Protein AF-0000000087668507 (afdb_homodimer)

Radius of gyration: 36.43 Å; Cα contacts (8 Å, |Δi|>4): 1336; chains: 2; bounding box: 93×133×132 Å

Foldseek 3Di:
DPDDPPDCPPPPDDPPPPPPPPPPCPPPPVPPQDAWDWDQDDDPQFGIETEGEHDPPNLVVVVVRFAAQTEYEYAYQYHQQVRLQVLLVVQAQRRYAYEHDAQGEAEESRLQNQLSHWHDDVATAHRHEYELRYKHKYAQDDPDDPPDDDDPVRVVVRVVVSVVSLVSQVVQDVRRDQQRGQHPVNSVVRVVVHGPDIDIPNADLSCVRNNYHYPDFDAAQPDLLLVVLLLCSVLVLQFDPCFSVDWDWDDDPPPQKIKIKTFGGDPNGQFMKIKIARRVVRWIWIDRGHHPVCPPPPPDDTHTDDSRSSDHDDHDDD/DDDDCPDDPPPPPPPPPPPPPPPPCPPPPVPPQDAWDWDQDDDPQFGIETEGEHDPPNLVVVVVRDAAQTEYEYAYQYHQQVRLQVLLVVQAQRRYAYEHDAPGEAEESRLQNQLSHWHDDVATAHRHEYELNYKHKYAQDDPDDPPDDDDPVRVVVRVVVSVVSLVSQVVQDVRRDQQRGQHPVNSVVRVVVHGPDIDIPNADLSCVRNNYHYPDFDAAQPDLLLVVLLQCSVLVLQFDPCQSVDKDWDDDPDPQKIKIKTFGGPPNGQFMKIKIARRVVRWMWIDYGHHPVCPPDDPRDTHTDDSRSSDHDDRPPD

Nearest PDB structures (foldseek):
  4ryf-assembly1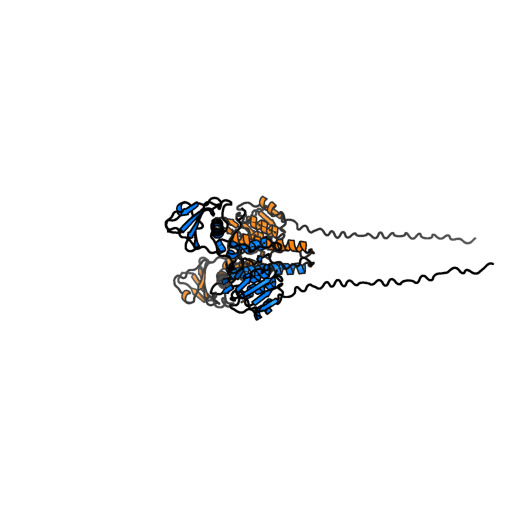_A  TM=6.655E-01  e=5.198E-06  Listeria monocytogenes
  6nay-assembly2_P  TM=6.640E-01  e=6.747E-05  Neisseria meningitidis
  4jcr-assembly1_A  TM=6.640E-01  e=5.285E-05  Listeria monocytogenes EGD-e
  2f6i-assembly1_E-2  TM=6.590E-01  e=1.427E-03  Plasmodium falciparum
  4jcq-assembly1_H  TM=5.707E-01  e=3.788E-03  Listeria monocytogenes EGD-e

Structure (mmCIF, N/CA/C/O backbone):
data_AF-0000000087668507-model_v1
#
loop_
_entity.id
_entity.type
_entity.pdbx_description
1 polymer 'Periplasmic protein-like protein'
#
loop_
_atom_site.group_PDB
_atom_site.id
_atom_site.type_symbol
_atom_site.label_atom_id
_atom_site.label_alt_id
_atom_site.label_comp_id
_atom_site.label_asym_id
_atom_site.label_entity_id
_atom_site.label_seq_id
_atom_site.pdbx_PDB_ins_code
_atom_site.Cartn_x
_atom_site.Cartn_y
_atom_site.Cartn_z
_atom_site.occupancy
_atom_site.B_iso_or_equiv
_atom_site.auth_seq_id
_atom_site.auth_comp_id
_atom_site.auth_asym_id
_atom_site.auth_atom_id
_atom_site.pdbx_PDB_model_num
ATOM 1 N N . MET A 1 1 ? 58.281 4.73 -99.5 1 21.05 1 MET A N 1
ATOM 2 C CA . MET A 1 1 ? 57.562 3.566 -99 1 21.05 1 MET A CA 1
ATOM 3 C C . MET A 1 1 ? 56.75 3.924 -97.75 1 21.05 1 MET A C 1
ATOM 5 O O . MET A 1 1 ? 56.812 3.234 -96.75 1 21.05 1 MET A O 1
ATOM 9 N N . LYS A 1 2 ? 56.438 5.285 -97.688 1 30.91 2 LYS A N 1
ATOM 10 C CA . LYS A 1 2 ? 56.125 6.383 -96.812 1 30.91 2 LYS A CA 1
ATOM 11 C C . LYS A 1 2 ? 54.75 6.223 -96.188 1 30.91 2 LYS A C 1
ATOM 13 O O . LYS A 1 2 ? 54.188 7.176 -95.625 1 30.91 2 LYS A O 1
ATOM 18 N N . ASN A 1 3 ? 54.25 4.809 -96.25 1 22.06 3 ASN A N 1
ATOM 19 C CA . ASN A 1 3 ? 52.812 4.625 -96.062 1 22.06 3 ASN A CA 1
ATOM 20 C C . ASN A 1 3 ? 52.375 5.16 -94.688 1 22.06 3 ASN A C 1
ATOM 22 O O . ASN A 1 3 ? 53.188 5.348 -93.812 1 22.06 3 ASN A O 1
ATOM 26 N N . VAL A 1 4 ? 50.969 5.129 -94.375 1 26.77 4 VAL A N 1
ATOM 27 C CA . VAL A 1 4 ? 49.656 5.668 -94.062 1 26.77 4 VAL A CA 1
ATOM 28 C C . VAL A 1 4 ? 49.281 5.281 -92.625 1 26.77 4 VAL A C 1
ATOM 30 O O . VAL A 1 4 ? 48.125 5.484 -92.188 1 26.77 4 VAL A O 1
ATOM 33 N N . ARG A 1 5 ? 50.156 4.672 -91.75 1 25.75 5 ARG A N 1
ATOM 34 C CA . ARG A 1 5 ? 49.438 3.863 -90.75 1 25.75 5 ARG A CA 1
ATOM 35 C C . ARG A 1 5 ? 48.688 4.742 -89.75 1 25.75 5 ARG A C 1
ATOM 37 O O . ARG A 1 5 ? 49.344 5.504 -89 1 25.75 5 ARG A O 1
ATOM 44 N N . PHE A 1 6 ? 47.562 5.328 -90.125 1 28.97 6 PHE A N 1
ATOM 45 C CA . PHE A 1 6 ? 46.781 6.23 -89.312 1 28.97 6 PHE A CA 1
ATOM 46 C C . PHE A 1 6 ? 46.469 5.586 -87.938 1 28.97 6 PHE A C 1
ATOM 48 O O . PHE A 1 6 ? 46.094 4.414 -87.875 1 28.97 6 PHE A O 1
ATOM 55 N N . ASP A 1 7 ? 47.125 6.035 -86.875 1 28.06 7 ASP A N 1
ATOM 56 C CA . ASP A 1 7 ? 47.094 5.797 -85.438 1 28.06 7 ASP A CA 1
ATOM 57 C C . ASP A 1 7 ? 45.688 5.875 -84.938 1 28.06 7 ASP A C 1
ATOM 59 O O . ASP A 1 7 ? 44.906 6.746 -85.312 1 28.06 7 ASP A O 1
ATOM 63 N N . ARG A 1 8 ? 45.062 4.75 -84.312 1 25.86 8 ARG A N 1
ATOM 64 C CA . ARG A 1 8 ? 43.844 4.133 -83.812 1 25.86 8 ARG A CA 1
ATOM 65 C C . ARG A 1 8 ? 43.281 4.953 -82.625 1 25.86 8 ARG A C 1
ATOM 67 O O . ARG A 1 8 ? 43.875 5 -81.562 1 25.86 8 ARG A O 1
ATOM 74 N N . SER A 1 9 ? 42.781 6.207 -82.812 1 29.97 9 SER A N 1
ATOM 75 C CA . SER A 1 9 ? 42.156 7.004 -81.812 1 29.97 9 SER A CA 1
ATOM 76 C C . SER A 1 9 ? 41 6.266 -81.125 1 29.97 9 SER A C 1
ATOM 78 O O . SER A 1 9 ? 39.969 6.043 -81.812 1 29.97 9 SER A O 1
ATOM 80 N N . ILE A 1 10 ? 41.188 5.07 -80.438 1 29.19 10 ILE A N 1
ATOM 81 C CA . ILE A 1 10 ? 40.156 4.223 -79.875 1 29.19 10 ILE A CA 1
ATOM 82 C C . ILE A 1 10 ? 39.25 5.051 -79 1 29.19 10 ILE A C 1
ATOM 84 O O . ILE A 1 10 ? 39.719 5.785 -78.125 1 29.19 10 ILE A O 1
ATOM 88 N N . ASP A 1 11 ? 37.969 5.328 -79.312 1 26.53 11 ASP A N 1
ATOM 89 C CA . ASP A 1 11 ? 36.719 5.957 -78.875 1 26.53 11 ASP A CA 1
ATOM 90 C C . ASP A 1 11 ? 36.281 5.395 -77.5 1 26.53 11 ASP A C 1
ATOM 92 O O . ASP A 1 11 ? 35.875 4.238 -77.438 1 26.53 11 ASP A O 1
ATOM 96 N N . ARG A 1 12 ? 37.031 5.449 -76.375 1 30.28 12 ARG A N 1
ATOM 97 C CA . ARG A 1 12 ? 36.688 4.836 -75.062 1 30.28 12 ARG A CA 1
ATOM 98 C C . ARG A 1 12 ? 35.344 5.359 -74.562 1 30.28 12 ARG A C 1
ATOM 100 O O . ARG A 1 12 ? 35.188 6.555 -74.312 1 30.28 12 ARG A O 1
ATOM 107 N N . PRO A 1 13 ? 34.156 4.766 -75 1 30.17 13 PRO A N 1
ATOM 108 C CA . PRO A 1 13 ? 32.844 5.277 -74.562 1 30.17 13 PRO A CA 1
ATOM 109 C C . PRO A 1 13 ? 32.75 5.402 -73.062 1 30.17 13 PRO A C 1
ATOM 111 O O . PRO A 1 13 ? 33.5 4.73 -72.312 1 30.17 13 PRO A O 1
ATOM 114 N N . LEU A 1 14 ? 32.125 6.531 -72.5 1 31.17 14 LEU A N 1
ATOM 115 C CA . LEU A 1 14 ? 31.641 7.121 -71.25 1 31.17 14 LEU A CA 1
ATOM 116 C C . LEU A 1 14 ? 30.672 6.18 -70.562 1 31.17 14 LEU A C 1
ATOM 118 O O . LEU A 1 14 ? 29.562 5.926 -71.062 1 31.17 14 LEU A O 1
ATOM 122 N N . ALA A 1 15 ? 31.094 5.004 -70.062 1 31.28 15 ALA A N 1
ATOM 123 C CA . ALA A 1 15 ? 30.266 4.113 -69.25 1 31.28 15 ALA A CA 1
ATOM 124 C C . ALA A 1 15 ? 29.578 4.879 -68.125 1 31.28 15 ALA A C 1
ATOM 126 O O . ALA A 1 15 ? 30.234 5.523 -67.312 1 31.28 15 ALA A O 1
ATOM 127 N N . ILE A 1 16 ? 28.406 5.469 -68.312 1 32.5 16 ILE A N 1
ATOM 128 C CA . ILE A 1 16 ? 27.469 6.062 -67.375 1 32.5 16 ILE A CA 1
ATOM 129 C C . ILE A 1 16 ? 27.234 5.109 -66.25 1 32.5 16 ILE A C 1
ATOM 131 O O . ILE A 1 16 ? 26.797 3.975 -66.438 1 32.5 16 ILE A O 1
ATOM 135 N N . ILE A 1 17 ? 28.078 5.207 -65.188 1 33.03 17 ILE A N 1
ATOM 136 C CA . ILE A 1 17 ? 27.938 4.57 -63.906 1 33.03 17 ILE A CA 1
ATOM 137 C C . ILE A 1 17 ? 26.516 4.789 -63.375 1 33.03 17 ILE A C 1
ATOM 139 O O . ILE A 1 17 ? 26.109 5.926 -63.125 1 33.03 17 ILE A O 1
ATOM 143 N N . LEU A 1 18 ? 25.516 4.109 -63.938 1 33.44 18 LEU A N 1
ATOM 144 C CA . LEU A 1 18 ? 24.219 4.102 -63.281 1 33.44 18 LEU A CA 1
ATOM 145 C C . LEU A 1 18 ? 24.359 3.736 -61.812 1 33.44 18 LEU A C 1
ATOM 147 O O . LEU A 1 18 ? 24.766 2.623 -61.469 1 33.44 18 LEU A O 1
ATOM 151 N N . ALA A 1 19 ? 24.75 4.723 -61 1 33.91 19 ALA A N 1
ATOM 152 C CA . ALA A 1 19 ? 24.656 4.605 -59.531 1 33.91 19 ALA A CA 1
ATOM 153 C C . ALA A 1 19 ? 23.297 4.062 -59.125 1 33.91 19 ALA A C 1
ATOM 155 O O . ALA A 1 19 ? 22.266 4.707 -59.312 1 33.91 19 ALA A O 1
ATOM 156 N N . LEU A 1 20 ? 23.141 2.75 -59.219 1 34.78 20 LEU A N 1
ATOM 157 C CA . LEU A 1 20 ? 22 2.105 -58.562 1 34.78 20 LEU A CA 1
ATOM 158 C C . LEU A 1 20 ? 21.828 2.611 -57.125 1 34.78 20 LEU A C 1
ATOM 160 O O . LEU A 1 20 ? 22.703 2.412 -56.281 1 34.78 20 LEU A O 1
ATOM 164 N N . PHE A 1 21 ? 21.172 3.803 -57 1 36.28 21 PHE A N 1
ATOM 165 C CA . PHE A 1 21 ? 20.641 4.211 -55.688 1 36.28 21 PHE A CA 1
ATOM 166 C C . PHE A 1 21 ? 19.828 3.088 -55.062 1 36.28 21 PHE A C 1
ATOM 168 O O . PHE A 1 21 ? 18.719 2.789 -55.531 1 36.28 21 PHE A O 1
ATOM 175 N N . VAL A 1 22 ? 20.484 2.012 -54.625 1 36.75 22 VAL A N 1
ATOM 176 C CA . VAL A 1 22 ? 19.766 1.121 -53.75 1 36.75 22 VAL A CA 1
ATOM 177 C C . VAL A 1 22 ? 19.188 1.924 -52.562 1 36.75 22 VAL A C 1
ATOM 179 O O . VAL A 1 22 ? 19.922 2.436 -51.719 1 36.75 22 VAL A O 1
ATOM 182 N N . THR A 1 23 ? 18.078 2.617 -52.812 1 37.69 23 THR A N 1
ATOM 183 C CA . THR A 1 23 ? 17.266 3.094 -51.688 1 37.69 23 THR A CA 1
ATOM 184 C C . THR A 1 23 ? 17.047 1.979 -50.688 1 37.69 23 THR A C 1
ATOM 186 O O . THR A 1 23 ? 16.375 0.987 -50.969 1 37.69 23 THR A O 1
ATOM 189 N N . VAL A 1 24 ? 18.047 1.667 -49.938 1 38.81 24 VAL A N 1
ATOM 190 C CA . VAL A 1 24 ? 17.75 0.917 -48.719 1 38.81 24 VAL A CA 1
ATOM 191 C C . VAL A 1 24 ? 16.547 1.529 -48 1 38.81 24 VAL A C 1
ATOM 193 O O . VAL A 1 24 ? 16.625 2.635 -47.469 1 38.81 24 VAL A O 1
ATOM 196 N N . CYS A 1 25 ? 15.359 1.369 -48.531 1 35.03 25 CYS A N 1
ATOM 197 C CA . CYS A 1 25 ? 14.164 1.527 -47.719 1 35.03 25 CYS A CA 1
ATOM 198 C C . CYS A 1 25 ? 14.344 0.839 -46.375 1 35.03 25 CYS A C 1
ATOM 200 O O . CYS A 1 25 ? 14.242 -0.385 -46.281 1 35.03 25 CYS A O 1
ATOM 202 N N . SER A 1 26 ? 15.273 1.261 -45.531 1 40.16 26 SER A N 1
ATOM 203 C CA . SER A 1 26 ? 15.172 0.935 -44.125 1 40.16 26 SER A CA 1
ATOM 204 C C . SER A 1 26 ? 13.734 1.083 -43.625 1 40.16 26 SER A C 1
ATOM 206 O O . SER A 1 26 ? 13.273 2.197 -43.375 1 40.16 26 SER A O 1
ATOM 208 N N . GLY A 1 27 ? 12.766 0.342 -44.219 1 37.41 27 GLY A N 1
ATOM 209 C CA . GLY A 1 27 ? 11.445 0.239 -43.625 1 37.41 27 GLY A CA 1
ATOM 210 C C . GLY A 1 27 ? 11.477 0.096 -42.125 1 37.41 27 GLY A C 1
ATOM 211 O O . GLY A 1 27 ? 11.922 -0.933 -41.594 1 37.41 27 GLY A O 1
ATOM 212 N N . LEU A 1 28 ? 11.805 1.088 -41.406 1 40.72 28 LEU A N 1
ATOM 213 C CA . LEU A 1 28 ? 11.375 1.129 -40 1 40.72 28 LEU A CA 1
ATOM 214 C C . LEU A 1 28 ? 9.945 0.632 -39.875 1 40.72 28 LEU A C 1
ATOM 216 O O . LEU A 1 28 ? 8.992 1.398 -40.031 1 40.72 28 LEU A O 1
ATOM 220 N N . CYS A 1 29 ? 9.578 -0.579 -40.281 1 40.22 29 CYS A N 1
ATOM 221 C CA . CYS A 1 29 ? 8.273 -1.107 -39.875 1 40.22 29 CYS A CA 1
ATOM 222 C C . CYS A 1 29 ? 8.055 -0.986 -38.375 1 40.22 29 CYS A C 1
ATOM 224 O O . CYS A 1 29 ? 8.859 -1.484 -37.594 1 40.22 29 CYS A O 1
ATOM 226 N N . PRO A 1 30 ? 7.336 -0.057 -37.969 1 44.5 30 PRO A N 1
ATOM 227 C CA . PRO A 1 30 ? 6.941 -0.168 -36.562 1 44.5 30 PRO A CA 1
ATOM 228 C C . PRO A 1 30 ? 6.551 -1.59 -36.156 1 44.5 30 PRO A C 1
ATOM 230 O O . PRO A 1 30 ? 5.781 -2.242 -36.875 1 44.5 30 PRO A O 1
ATOM 233 N N . VAL A 1 31 ? 7.426 -2.371 -35.656 1 44.22 31 VAL A N 1
ATOM 234 C CA . VAL A 1 31 ? 6.992 -3.639 -35.094 1 44.22 31 VAL A CA 1
ATOM 235 C C . VAL A 1 31 ? 5.664 -3.445 -34.375 1 44.22 31 VAL A C 1
ATOM 237 O O . VAL A 1 31 ? 5.617 -2.822 -33.281 1 44.22 31 VAL A O 1
ATOM 240 N N . PHE A 1 32 ? 4.621 -3.096 -35.031 1 45.91 32 PHE A N 1
ATOM 241 C CA . PHE A 1 32 ? 3.32 -3.279 -34.406 1 45.91 32 PHE A CA 1
ATOM 242 C C . PHE A 1 32 ? 3.314 -4.531 -33.531 1 45.91 32 PHE A C 1
ATOM 244 O O . PHE A 1 32 ? 3.541 -5.637 -34.031 1 45.91 32 PHE A O 1
ATOM 251 N N . ALA A 1 33 ? 3.787 -4.434 -32.312 1 55.22 33 ALA A N 1
ATOM 252 C CA . ALA A 1 33 ? 3.623 -5.598 -31.453 1 55.22 33 ALA A CA 1
ATOM 253 C C . ALA A 1 33 ? 2.311 -6.32 -31.75 1 55.22 33 ALA A C 1
ATOM 255 O O . ALA A 1 33 ? 1.235 -5.723 -31.672 1 55.22 33 ALA A O 1
ATOM 256 N N . THR A 1 34 ? 2.24 -7.285 -32.594 1 67.38 34 THR A N 1
ATOM 257 C CA . THR A 1 34 ? 1.106 -8.141 -32.906 1 67.38 34 THR A CA 1
ATOM 258 C C . THR A 1 34 ? 0.36 -8.555 -31.656 1 67.38 34 THR A C 1
ATOM 260 O O . THR A 1 34 ? 0.976 -8.789 -30.609 1 67.38 34 THR A O 1
ATOM 263 N N . ALA A 1 35 ? -1.049 -8.203 -31.5 1 82.06 35 ALA A N 1
ATOM 264 C CA . ALA A 1 35 ? -2.006 -8.609 -30.469 1 82.06 35 ALA A CA 1
ATOM 265 C C . ALA A 1 35 ? -1.836 -10.086 -30.109 1 82.06 35 ALA A C 1
ATOM 267 O O . ALA A 1 35 ? -1.365 -10.875 -30.938 1 82.06 35 ALA A O 1
ATOM 268 N N . ALA A 1 36 ? -2.031 -10.414 -28.859 1 92.19 36 ALA A N 1
ATOM 269 C CA . ALA A 1 36 ? -1.983 -11.812 -28.438 1 92.19 36 ALA A CA 1
ATOM 270 C C . ALA A 1 36 ? -3.006 -12.648 -29.203 1 92.19 36 ALA A C 1
ATOM 272 O O . ALA A 1 36 ? -4.008 -12.125 -29.688 1 92.19 36 ALA A O 1
ATOM 273 N N . VAL A 1 37 ? -2.73 -13.875 -29.438 1 95.12 37 VAL A N 1
ATOM 274 C CA . VAL A 1 37 ? -3.689 -14.828 -29.984 1 95.12 37 VAL A CA 1
ATOM 275 C C . VAL A 1 37 ? -4.594 -15.344 -28.875 1 95.12 37 VAL A C 1
ATOM 277 O O . VAL A 1 37 ? -4.113 -15.906 -27.891 1 95.12 37 VAL A O 1
ATOM 280 N N . ILE A 1 38 ? -5.84 -15.156 -28.969 1 96.31 38 ILE A N 1
ATOM 281 C CA . ILE A 1 38 ? -6.844 -15.641 -28.031 1 96.31 38 ILE A CA 1
ATOM 282 C C . ILE A 1 38 ? -7.785 -16.609 -28.734 1 96.31 38 ILE A C 1
ATOM 284 O O . ILE A 1 38 ? -8.383 -16.266 -29.766 1 96.31 38 ILE A O 1
ATOM 288 N N . ALA A 1 39 ? -7.895 -17.812 -28.188 1 95.81 39 ALA A N 1
ATOM 289 C CA . ALA A 1 39 ? -8.688 -18.812 -28.875 1 95.81 39 ALA A CA 1
ATOM 290 C C . ALA A 1 39 ? -9.297 -19.812 -27.875 1 95.81 39 ALA A C 1
ATOM 292 O O . ALA A 1 39 ? -8.766 -20 -26.781 1 95.81 39 ALA A O 1
ATOM 293 N N . LYS A 1 40 ? -10.414 -20.406 -28.281 1 95.62 40 LYS A N 1
ATOM 294 C CA . LYS A 1 40 ? -10.906 -21.578 -27.562 1 95.62 40 LYS A CA 1
ATOM 295 C C . LYS A 1 40 ? -10.023 -22.797 -27.828 1 95.62 40 LYS A C 1
ATOM 297 O O . LYS A 1 40 ? -9.57 -23.016 -28.953 1 95.62 40 LYS A O 1
ATOM 302 N N . VAL A 1 41 ? -9.773 -23.406 -26.797 1 94.44 41 VAL A N 1
ATOM 303 C CA . VAL A 1 41 ? -8.953 -24.609 -26.922 1 94.44 41 VAL A CA 1
ATOM 304 C C . VAL A 1 41 ? -9.617 -25.766 -26.188 1 94.44 41 VAL A C 1
ATOM 306 O O . VAL A 1 41 ? -10.492 -25.547 -25.344 1 94.44 41 VAL A O 1
ATOM 309 N N . ASP A 1 42 ? -9.297 -26.953 -26.641 1 91.62 42 ASP A N 1
ATOM 310 C CA . ASP A 1 42 ? -9.805 -28.156 -25.984 1 91.62 42 ASP A CA 1
ATOM 311 C C . ASP A 1 42 ? -8.68 -28.906 -25.281 1 91.62 42 ASP A C 1
ATOM 313 O O . ASP A 1 42 ? -8.203 -29.938 -25.781 1 91.62 42 ASP A O 1
ATOM 317 N N . ARG A 1 43 ? -8.266 -28.312 -24.172 1 89.69 43 ARG A N 1
ATOM 318 C CA . ARG A 1 43 ? -7.215 -28.922 -23.359 1 89.69 43 ARG A CA 1
ATOM 319 C C . ARG A 1 43 ? -7.742 -29.328 -21.984 1 89.69 43 ARG A C 1
ATOM 321 O O . ARG A 1 43 ? -8.781 -28.828 -21.547 1 89.69 43 ARG A O 1
ATOM 328 N N . ALA A 1 44 ? -7.105 -30.312 -21.438 1 87.88 44 ALA A N 1
ATOM 329 C CA . ALA A 1 44 ? -7.508 -30.781 -20.125 1 87.88 44 ALA A CA 1
ATOM 330 C C . ALA A 1 44 ? -7.465 -29.656 -19.094 1 87.88 44 ALA A C 1
ATOM 332 O O . ALA A 1 44 ? -8.328 -29.562 -18.219 1 87.88 44 ALA A O 1
ATOM 333 N N . GLU A 1 45 ? -6.566 -28.703 -19.312 1 90.69 45 GLU A N 1
ATOM 334 C CA . GLU A 1 45 ? -6.305 -27.703 -18.281 1 90.69 45 GLU A CA 1
ATOM 335 C C . GLU A 1 45 ? -7.078 -26.422 -18.562 1 90.69 45 GLU A C 1
ATOM 337 O O . GLU A 1 45 ? -7.258 -25.594 -17.672 1 90.69 45 GLU A O 1
ATOM 342 N N . CYS A 1 46 ? -7.449 -26.25 -19.844 1 94.12 46 CYS A N 1
ATOM 343 C CA . CYS A 1 46 ? -8.055 -24.953 -20.125 1 94.12 46 CYS A CA 1
ATOM 344 C C . CYS A 1 46 ? -8.953 -25.016 -21.344 1 94.12 46 CYS A C 1
ATOM 346 O O . CYS A 1 46 ? -8.766 -25.875 -22.219 1 94.12 46 CYS A O 1
ATOM 348 N N . GLN A 1 47 ? -9.898 -24.125 -21.375 1 95.88 47 GLN A N 1
ATOM 349 C CA . GLN A 1 47 ? -10.859 -24.016 -22.453 1 95.88 47 GLN A CA 1
ATOM 350 C C . GLN A 1 47 ? -10.57 -22.797 -23.328 1 95.88 47 GLN A C 1
ATOM 352 O O . GLN A 1 47 ? -11.102 -22.672 -24.438 1 95.88 47 GLN A O 1
ATOM 357 N N . VAL A 1 48 ? -9.883 -21.859 -22.781 1 97.5 48 VAL A N 1
ATOM 358 C CA . VAL A 1 48 ? -9.438 -20.672 -23.5 1 97.5 48 VAL A CA 1
ATOM 359 C C . VAL A 1 48 ? -7.934 -20.5 -23.328 1 97.5 48 VAL A C 1
ATOM 361 O O . VAL A 1 48 ? -7.383 -20.828 -22.266 1 97.5 48 VAL A O 1
ATOM 364 N N . ALA A 1 49 ? -7.309 -20.031 -24.406 1 98 49 ALA A N 1
ATOM 365 C CA . ALA A 1 49 ? -5.871 -19.797 -24.328 1 98 49 ALA A CA 1
ATOM 366 C C . ALA A 1 49 ? -5.512 -18.406 -24.844 1 98 49 ALA A C 1
ATOM 368 O O . ALA A 1 49 ? -6.09 -17.938 -25.828 1 98 49 ALA A O 1
ATOM 369 N N . LEU A 1 50 ? -4.652 -17.734 -24.172 1 98.12 50 LEU A N 1
ATOM 370 C CA . LEU A 1 50 ? -4.02 -16.5 -24.625 1 98.12 50 LEU A CA 1
ATOM 371 C C . LEU A 1 50 ? -2.514 -16.688 -24.781 1 98.12 50 LEU A C 1
ATOM 373 O O . LEU A 1 50 ? -1.815 -17.016 -23.828 1 98.12 50 LEU A O 1
ATOM 377 N N . SER A 1 51 ? -2.025 -16.531 -26 1 97.88 51 SER A N 1
ATOM 378 C CA . SER A 1 51 ? -0.605 -16.672 -26.297 1 97.88 51 SER A CA 1
ATOM 379 C C . SER A 1 51 ? -0.092 -15.477 -27.109 1 97.88 51 SER A C 1
ATOM 381 O O . SER A 1 51 ? -0.855 -14.836 -27.828 1 97.88 51 SER A O 1
ATOM 383 N N . GLY A 1 52 ? 1.179 -15.219 -26.891 1 97.06 52 GLY A N 1
ATOM 384 C CA . GLY A 1 52 ? 1.768 -14.094 -27.594 1 97.06 52 GLY A CA 1
ATOM 385 C C . GLY A 1 52 ? 1.739 -12.805 -26.797 1 97.06 52 GLY A C 1
ATOM 386 O O . GLY A 1 52 ? 1.265 -12.781 -25.656 1 97.06 52 GLY A O 1
ATOM 387 N N . ALA A 1 53 ? 2.293 -11.766 -27.391 1 96.19 53 ALA A N 1
ATOM 388 C CA . ALA A 1 53 ? 2.457 -10.492 -26.688 1 96.19 53 ALA A CA 1
ATOM 389 C C . ALA A 1 53 ? 1.104 -9.844 -26.422 1 96.19 53 ALA A C 1
ATOM 391 O O . ALA A 1 53 ? 0.284 -9.695 -27.328 1 96.19 53 ALA A O 1
ATOM 392 N N . ILE A 1 54 ? 0.842 -9.445 -25.234 1 96.56 54 ILE A N 1
ATOM 393 C CA . ILE A 1 54 ? -0.375 -8.742 -24.859 1 96.56 54 ILE A CA 1
ATOM 394 C C . ILE A 1 54 ? -0.378 -7.34 -25.469 1 96.56 54 ILE A C 1
ATOM 396 O O . ILE A 1 54 ? 0.633 -6.637 -25.422 1 96.56 54 ILE A O 1
ATOM 400 N N . ALA A 1 55 ? -1.456 -6.996 -26.016 1 95.56 55 ALA A N 1
ATOM 401 C CA . ALA A 1 55 ? -1.593 -5.688 -26.656 1 95.56 55 ALA A CA 1
ATOM 402 C C . ALA A 1 55 ? -2.971 -5.09 -26.391 1 95.56 55 ALA A C 1
ATOM 404 O O . ALA A 1 55 ? -3.904 -5.805 -26.031 1 95.56 55 ALA A O 1
ATOM 405 N N . SER A 1 56 ? -3.012 -3.764 -26.656 1 94.12 56 SER A N 1
ATOM 406 C CA . SER A 1 56 ? -4.281 -3.066 -26.5 1 94.12 56 SER A CA 1
ATOM 407 C C . SER A 1 56 ? -5.395 -3.752 -27.281 1 94.12 56 SER A C 1
ATOM 409 O O . SER A 1 56 ? -5.195 -4.145 -28.438 1 94.12 56 SER A O 1
ATOM 411 N N . GLY A 1 57 ? -6.527 -3.928 -26.656 1 95.69 57 GLY A N 1
ATOM 412 C CA . GLY A 1 57 ? -7.66 -4.562 -27.297 1 95.69 57 GLY A CA 1
ATOM 413 C C . GLY A 1 57 ? -7.832 -6.02 -26.922 1 95.69 57 GLY A C 1
ATOM 414 O O . GLY A 1 57 ? -8.891 -6.609 -27.141 1 95.69 57 GLY A O 1
ATOM 415 N N . ASP A 1 58 ? -6.844 -6.645 -26.375 1 97 58 ASP A N 1
ATOM 416 C CA . ASP A 1 58 ? -6.898 -8.062 -26.031 1 97 58 ASP A CA 1
ATOM 417 C C . ASP A 1 58 ? -7.984 -8.328 -25 1 97 58 ASP A C 1
ATOM 419 O O . ASP A 1 58 ? -8.609 -9.391 -25 1 97 58 ASP A O 1
ATOM 423 N N . LEU A 1 59 ? -8.227 -7.395 -24.062 1 97.94 59 LEU A N 1
ATOM 424 C CA . LEU A 1 59 ? -9.281 -7.562 -23.062 1 97.94 59 LEU A CA 1
ATOM 425 C C . LEU A 1 59 ? -10.641 -7.746 -23.75 1 97.94 59 LEU A C 1
ATOM 427 O O . LEU A 1 59 ? -11.398 -8.656 -23.391 1 97.94 59 LEU A O 1
ATOM 431 N N . ASP A 1 60 ? -10.875 -6.887 -24.688 1 96.5 60 ASP A N 1
ATOM 432 C CA . ASP A 1 60 ? -12.164 -6.961 -25.359 1 96.5 60 ASP A CA 1
ATOM 433 C C . ASP A 1 60 ? -12.336 -8.297 -26.078 1 96.5 60 ASP A C 1
ATOM 435 O O . ASP A 1 60 ? -13.422 -8.883 -26.062 1 96.5 60 ASP A O 1
ATOM 439 N N . ARG A 1 61 ? -11.328 -8.766 -26.672 1 95.31 61 ARG A N 1
ATOM 440 C CA . ARG A 1 61 ? -11.375 -10.07 -27.328 1 95.31 61 ARG A CA 1
ATOM 441 C C . ARG A 1 61 ? -11.539 -11.188 -26.312 1 95.31 61 ARG A C 1
ATOM 443 O O . ARG A 1 61 ? -12.305 -12.133 -26.547 1 95.31 61 ARG A O 1
ATOM 450 N N . LEU A 1 62 ? -10.867 -11.109 -25.234 1 96.88 62 LEU A N 1
ATOM 451 C CA . LEU A 1 62 ? -10.93 -12.141 -24.203 1 96.88 62 LEU A CA 1
ATOM 452 C C . LEU A 1 62 ? -12.336 -12.25 -23.641 1 96.88 62 LEU A C 1
ATOM 454 O O . LEU A 1 62 ? -12.797 -13.352 -23.328 1 96.88 62 LEU A O 1
ATOM 458 N N . LYS A 1 63 ? -12.984 -11.109 -23.484 1 96.19 63 LYS A N 1
ATOM 459 C CA . LYS A 1 63 ? -14.344 -11.078 -22.953 1 96.19 63 LYS A CA 1
ATOM 460 C C . LYS A 1 63 ? -15.281 -11.953 -23.781 1 96.19 63 LYS A C 1
ATOM 462 O O . LYS A 1 63 ? -16.234 -12.523 -23.25 1 96.19 63 LYS A O 1
ATOM 467 N N . ALA A 1 64 ? -14.922 -12.109 -25 1 93.88 64 ALA A N 1
ATOM 468 C CA . ALA A 1 64 ? -15.758 -12.891 -25.922 1 93.88 64 ALA A CA 1
ATOM 469 C C . ALA A 1 64 ? -15.508 -14.383 -25.75 1 93.88 64 ALA A C 1
ATOM 471 O O . ALA A 1 64 ? -16.344 -15.203 -26.125 1 93.88 64 ALA A O 1
ATOM 472 N N . PHE A 1 65 ? -14.445 -14.742 -25.188 1 93.75 65 PHE A N 1
ATOM 473 C CA . PHE A 1 65 ? -14.047 -16.141 -25.203 1 93.75 65 PHE A CA 1
ATOM 474 C C . PHE A 1 65 ? -14.133 -16.75 -23.797 1 93.75 65 PHE A C 1
ATOM 476 O O . PHE A 1 65 ? -14.469 -17.922 -23.641 1 93.75 65 PHE A O 1
ATOM 483 N N . ALA A 1 66 ? -13.805 -15.984 -22.812 1 92.75 66 ALA A N 1
ATOM 484 C CA . ALA A 1 66 ? -13.703 -16.516 -21.453 1 92.75 66 ALA A CA 1
ATOM 485 C C . ALA A 1 66 ? -15.039 -16.406 -20.719 1 92.75 66 ALA A C 1
ATOM 487 O O . ALA A 1 66 ? -15.602 -15.305 -20.625 1 92.75 66 ALA A O 1
ATOM 488 N N . SER A 1 67 ? -15.484 -17.531 -20.219 1 93.12 67 SER A N 1
ATOM 489 C CA . SER A 1 67 ? -16.734 -17.562 -19.469 1 93.12 67 SER A CA 1
ATOM 490 C C . SER A 1 67 ? -16.5 -17.953 -18.016 1 93.12 67 SER A C 1
ATOM 492 O O . SER A 1 67 ? -15.461 -18.5 -17.672 1 93.12 67 SER A O 1
ATOM 494 N N . ARG A 1 68 ? -17.5 -17.578 -17.234 1 94.38 68 ARG A N 1
ATOM 495 C CA . ARG A 1 68 ? -17.453 -17.953 -15.82 1 94.38 68 ARG A CA 1
ATOM 496 C C . ARG A 1 68 ? -17.266 -19.469 -15.672 1 94.38 68 ARG A C 1
ATOM 498 O O . ARG A 1 68 ? -17.938 -20.25 -16.344 1 94.38 68 ARG A O 1
ATOM 505 N N . GLY A 1 69 ? -16.344 -19.812 -14.875 1 95.25 69 GLY A N 1
ATOM 506 C CA . GLY A 1 69 ? -16.094 -21.219 -14.625 1 95.25 69 GLY A CA 1
ATOM 507 C C . GLY A 1 69 ? -15.047 -21.812 -15.562 1 95.25 69 GLY A C 1
ATOM 508 O O . GLY A 1 69 ? -14.609 -22.953 -15.367 1 95.25 69 GLY A O 1
ATOM 509 N N . SER A 1 70 ? -14.641 -21.062 -16.516 1 95.94 70 SER A N 1
ATOM 510 C CA . SER A 1 70 ? -13.648 -21.578 -17.453 1 95.94 70 SER A CA 1
ATOM 511 C C . SER A 1 70 ? -12.234 -21.406 -16.922 1 95.94 70 SER A C 1
ATOM 513 O O . SER A 1 70 ? -12.031 -20.75 -15.898 1 95.94 70 SER A O 1
ATOM 515 N N . SER A 1 71 ? -11.32 -22.078 -17.625 1 98.12 71 SER A N 1
ATOM 516 C CA . SER A 1 71 ? -9.898 -21.906 -17.359 1 98.12 71 SER A CA 1
ATOM 517 C C . SER A 1 71 ? -9.188 -21.281 -18.562 1 98.12 71 SER A C 1
ATOM 519 O O . SER A 1 71 ? -9.43 -21.656 -19.703 1 98.12 71 SER A O 1
ATOM 521 N N . LEU A 1 72 ? -8.391 -20.281 -18.234 1 98.5 72 LEU A N 1
ATOM 522 C CA . LEU A 1 72 ? -7.621 -19.531 -19.219 1 98.5 72 LEU A CA 1
ATOM 523 C C . LEU A 1 72 ? -6.137 -19.859 -19.109 1 98.5 72 LEU A C 1
ATOM 525 O O . LEU A 1 72 ? -5.473 -19.484 -18.156 1 98.5 72 LEU A O 1
ATOM 529 N N . CYS A 1 73 ? -5.648 -20.562 -20.125 1 98.62 73 CYS A N 1
ATOM 530 C CA . CYS A 1 73 ? -4.219 -20.828 -20.188 1 98.62 73 CYS A CA 1
ATOM 531 C C . CYS A 1 73 ? -3.465 -19.625 -20.75 1 98.62 73 CYS A C 1
ATOM 533 O O . CYS A 1 73 ? -3.875 -19.047 -21.766 1 98.62 73 CYS A O 1
ATOM 535 N N . LEU A 1 74 ? -2.352 -19.297 -20.094 1 98.69 74 LEU A N 1
ATOM 536 C CA . LEU A 1 74 ? -1.538 -18.156 -20.484 1 98.69 74 LEU A CA 1
ATOM 537 C C . LEU A 1 74 ? -0.138 -18.594 -20.891 1 98.69 74 LEU A C 1
ATOM 539 O O . LEU A 1 74 ? 0.476 -19.438 -20.219 1 98.69 74 LEU A O 1
ATOM 543 N N . ASP A 1 75 ? 0.338 -18.094 -21.938 1 98.5 75 ASP A N 1
ATOM 544 C CA . ASP A 1 75 ? 1.698 -18.25 -22.453 1 98.5 75 ASP A CA 1
ATOM 545 C C . ASP A 1 75 ? 2.174 -17 -23.156 1 98.5 75 ASP A C 1
ATOM 547 O O . ASP A 1 75 ? 1.952 -16.844 -24.359 1 98.5 75 ASP A O 1
ATOM 551 N N . SER A 1 76 ? 2.793 -16.156 -22.406 1 98.25 76 SER A N 1
ATOM 552 C CA . SER A 1 76 ? 3.117 -14.836 -22.938 1 98.25 76 SER A CA 1
ATOM 553 C C . SER A 1 76 ? 4.336 -14.25 -22.234 1 98.25 76 SER A C 1
ATOM 555 O O . SER A 1 76 ? 4.473 -14.367 -21 1 98.25 76 SER A O 1
ATOM 557 N N . ALA A 1 77 ? 5.188 -13.578 -22.984 1 95.44 77 ALA A N 1
ATOM 558 C CA . ALA A 1 77 ? 6.344 -12.891 -22.406 1 95.44 77 ALA A CA 1
ATOM 559 C C . ALA A 1 77 ? 5.941 -11.547 -21.812 1 95.44 77 ALA A C 1
ATOM 561 O O . ALA A 1 77 ? 6.758 -10.867 -21.188 1 95.44 77 ALA A O 1
ATOM 562 N N . GLY A 1 78 ? 4.711 -11.242 -22 1 94.69 78 GLY A N 1
ATOM 563 C CA . GLY A 1 78 ? 4.238 -9.953 -21.516 1 94.69 78 GLY A CA 1
ATOM 564 C C . GLY A 1 78 ? 3.719 -9.062 -22.625 1 94.69 78 GLY A C 1
ATOM 565 O O . GLY A 1 78 ? 3.029 -9.531 -23.531 1 94.69 78 GLY A O 1
ATOM 566 N N . GLY A 1 79 ? 4.016 -7.711 -22.516 1 92.56 79 GLY A N 1
ATOM 567 C CA . GLY A 1 79 ? 3.516 -6.738 -23.484 1 92.56 79 GLY A CA 1
ATOM 568 C C . GLY A 1 79 ? 2.998 -5.469 -22.828 1 92.56 79 GLY A C 1
ATOM 569 O O . GLY A 1 79 ? 3.645 -4.914 -21.938 1 92.56 79 GLY A O 1
ATOM 570 N N . ASP A 1 80 ? 1.89 -5.031 -23.359 1 92.38 80 ASP A N 1
ATOM 571 C CA . ASP A 1 80 ? 1.287 -3.814 -22.828 1 92.38 80 ASP A CA 1
ATOM 572 C C . ASP A 1 80 ? 0.881 -4.004 -21.359 1 92.38 80 ASP A C 1
ATOM 574 O O . ASP A 1 80 ? -0.08 -4.719 -21.062 1 92.38 80 ASP A O 1
ATOM 578 N N . PHE A 1 81 ? 1.585 -3.309 -20.578 1 93 81 PHE A N 1
ATOM 579 C CA . PHE A 1 81 ? 1.401 -3.492 -19.141 1 93 81 PHE A CA 1
ATOM 580 C C . PHE A 1 81 ? -0.006 -3.086 -18.719 1 93 81 PHE A C 1
ATOM 582 O O . PHE A 1 81 ? -0.653 -3.789 -17.938 1 93 81 PHE A O 1
ATOM 589 N N . LEU A 1 82 ? -0.469 -1.988 -19.219 1 93.81 82 LEU A N 1
ATOM 590 C CA . LEU A 1 82 ? -1.779 -1.477 -18.844 1 93.81 82 LEU A CA 1
ATOM 591 C C . LEU A 1 82 ? -2.889 -2.41 -19.312 1 93.81 82 LEU A C 1
ATOM 593 O O . LEU A 1 82 ? -3.889 -2.598 -18.609 1 93.81 82 LEU A O 1
ATOM 597 N N . GLU A 1 83 ? -2.709 -2.957 -20.438 1 95.62 83 GLU A N 1
ATOM 598 C CA . GLU A 1 83 ? -3.68 -3.939 -20.906 1 95.62 83 GLU A CA 1
ATOM 599 C C . GLU A 1 83 ? -3.686 -5.18 -20.031 1 95.62 83 GLU A C 1
ATOM 601 O O . GLU A 1 83 ? -4.75 -5.699 -19.672 1 95.62 83 GLU A O 1
ATOM 606 N N . GLY A 1 84 ? -2.52 -5.664 -19.688 1 97.19 84 GLY A N 1
ATOM 607 C CA . GLY A 1 84 ? -2.436 -6.785 -18.766 1 97.19 84 GLY A CA 1
ATOM 608 C C . GLY A 1 84 ? -3.133 -6.523 -17.438 1 97.19 84 GLY A C 1
ATOM 609 O O . GLY A 1 84 ? -3.83 -7.398 -16.922 1 97.19 84 GLY A O 1
ATOM 610 N N . LEU A 1 85 ? -2.922 -5.359 -16.953 1 96.75 85 LEU A N 1
ATOM 611 C CA . LEU A 1 85 ? -3.561 -4.957 -15.695 1 96.75 85 LEU A CA 1
ATOM 612 C C . LEU A 1 85 ? -5.074 -4.887 -15.859 1 96.75 85 LEU A C 1
ATOM 614 O O . LEU A 1 85 ? -5.82 -5.316 -14.977 1 96.75 85 LEU A O 1
ATOM 618 N N . SER A 1 86 ? -5.551 -4.359 -16.969 1 97.81 86 SER A N 1
ATOM 619 C CA . SER A 1 86 ? -6.984 -4.293 -17.234 1 97.81 86 SER A CA 1
ATOM 620 C C . SER A 1 86 ? -7.598 -5.688 -17.297 1 97.81 86 SER A C 1
ATOM 622 O O . SER A 1 86 ? -8.711 -5.906 -16.812 1 97.81 86 SER A O 1
ATOM 624 N N . ILE A 1 87 ? -6.887 -6.578 -17.875 1 98.31 87 ILE A N 1
ATOM 625 C CA . ILE A 1 87 ? -7.367 -7.953 -17.938 1 98.31 87 ILE A CA 1
ATOM 626 C C . ILE A 1 87 ? -7.445 -8.531 -16.516 1 98.31 87 ILE A C 1
ATOM 628 O O . ILE A 1 87 ? -8.43 -9.188 -16.156 1 98.31 87 ILE A O 1
ATOM 632 N N . ALA A 1 88 ? -6.406 -8.328 -15.734 1 98.12 88 ALA A N 1
ATOM 633 C CA . ALA A 1 88 ? -6.418 -8.805 -14.352 1 98.12 88 ALA A CA 1
ATOM 634 C C . ALA A 1 88 ? -7.629 -8.273 -13.594 1 98.12 88 ALA A C 1
ATOM 636 O O . ALA A 1 88 ? -8.305 -9.023 -12.891 1 98.12 88 ALA A O 1
ATOM 637 N N . GLU A 1 89 ? -7.895 -6.996 -13.75 1 97.12 89 GLU A N 1
ATOM 638 C CA . GLU A 1 89 ? -9.031 -6.355 -13.094 1 97.12 89 GLU A CA 1
ATOM 639 C C . GLU A 1 89 ? -10.352 -6.98 -13.555 1 97.12 89 GLU A C 1
ATOM 641 O O . GLU A 1 89 ? -11.258 -7.184 -12.742 1 97.12 89 GLU A O 1
ATOM 646 N N . TRP A 1 90 ? -10.414 -7.25 -14.766 1 97.56 90 TRP A N 1
ATOM 647 C CA . TRP A 1 90 ? -11.625 -7.863 -15.305 1 97.56 90 TRP A CA 1
ATOM 648 C C . TRP A 1 90 ? -11.797 -9.289 -14.789 1 97.56 90 TRP A C 1
ATOM 650 O O . TRP A 1 90 ? -12.906 -9.711 -14.469 1 97.56 90 TRP A O 1
ATOM 660 N N . LEU A 1 91 ? -10.742 -10.039 -14.656 1 97.62 91 LEU A N 1
ATOM 661 C CA . LEU A 1 91 ? -10.773 -11.422 -14.203 1 97.62 91 LEU A CA 1
ATOM 662 C C . LEU A 1 91 ? -11.125 -11.5 -12.719 1 97.62 91 LEU A C 1
ATOM 664 O O . LEU A 1 91 ? -11.711 -12.484 -12.266 1 97.62 91 LEU A O 1
ATOM 668 N N . ALA A 1 92 ? -10.797 -10.516 -11.984 1 96 92 ALA A N 1
ATOM 669 C CA . ALA A 1 92 ? -10.969 -10.516 -10.531 1 96 92 ALA A CA 1
ATOM 670 C C . ALA A 1 92 ? -12.414 -10.789 -10.148 1 96 92 ALA A C 1
ATOM 672 O O . ALA A 1 92 ? -13.32 -10.031 -10.508 1 96 92 ALA A O 1
ATOM 673 N N . GLY A 1 93 ? -12.602 -11.883 -9.484 1 94.5 93 GLY A N 1
ATOM 674 C CA . GLY A 1 93 ? -13.914 -12.242 -8.961 1 94.5 93 GLY A CA 1
ATOM 675 C C . GLY A 1 93 ? -14.812 -12.891 -10 1 94.5 93 GLY A C 1
ATOM 676 O O . GLY A 1 93 ? -15.961 -13.227 -9.711 1 94.5 93 GLY A O 1
ATOM 677 N N . ARG A 1 94 ? -14.281 -13.211 -11.18 1 96.06 94 ARG A N 1
ATOM 678 C CA . ARG A 1 94 ? -15.156 -13.648 -12.266 1 96.06 94 ARG A CA 1
ATOM 679 C C . ARG A 1 94 ? -15.156 -15.172 -12.391 1 96.06 94 ARG A C 1
ATOM 681 O O . ARG A 1 94 ? -15.812 -15.727 -13.273 1 96.06 94 ARG A O 1
ATOM 688 N N . ASN A 1 95 ? -14.438 -15.758 -11.609 1 97.38 95 ASN A N 1
ATOM 689 C CA . ASN A 1 95 ? -14.391 -17.219 -11.57 1 97.38 95 ASN A CA 1
ATOM 690 C C . ASN A 1 95 ? -13.828 -17.781 -12.867 1 97.38 95 ASN A C 1
ATOM 692 O O . ASN A 1 95 ? -14.414 -18.703 -13.453 1 97.38 95 ASN A O 1
ATOM 696 N N . VAL A 1 96 ? -12.852 -17.188 -13.391 1 97.88 96 VAL A N 1
ATOM 697 C CA . VAL A 1 96 ? -12.008 -17.719 -14.453 1 97.88 96 VAL A CA 1
ATOM 698 C C . VAL A 1 96 ? -10.656 -18.141 -13.875 1 97.88 96 VAL A C 1
ATOM 700 O O . VAL A 1 96 ? -9.945 -17.328 -13.281 1 97.88 96 VAL A O 1
ATOM 703 N N . THR A 1 97 ? -10.391 -19.375 -13.953 1 98.31 97 THR A N 1
ATOM 704 C CA . THR A 1 97 ? -9.117 -19.875 -13.445 1 98.31 97 THR A CA 1
ATOM 705 C C . THR A 1 97 ? -7.988 -19.578 -14.43 1 98.31 97 THR A C 1
ATOM 707 O O . THR A 1 97 ? -8.102 -19.875 -15.625 1 98.31 97 THR A O 1
ATOM 710 N N . THR A 1 98 ? -6.969 -18.938 -14.008 1 98.69 98 THR A N 1
ATOM 711 C CA . THR A 1 98 ? -5.797 -18.734 -14.859 1 98.69 98 THR A CA 1
ATOM 712 C C . THR A 1 98 ? -4.781 -19.859 -14.664 1 98.69 98 THR A C 1
ATOM 714 O O . THR A 1 98 ? -4.574 -20.328 -13.539 1 98.69 98 THR A O 1
ATOM 717 N N . VAL A 1 99 ? -4.199 -20.297 -15.758 1 98.75 99 VAL A N 1
ATOM 718 C CA . VAL A 1 99 ? -3.34 -21.484 -15.727 1 98.75 99 VAL A CA 1
ATOM 719 C C . VAL A 1 99 ? -2.068 -21.219 -16.531 1 98.75 99 VAL A C 1
ATOM 721 O O . VAL A 1 99 ? -2.125 -20.656 -17.625 1 98.75 99 VAL A O 1
ATOM 724 N N . ILE A 1 100 ? -0.967 -21.5 -15.977 1 98.69 100 ILE A N 1
ATOM 725 C CA . ILE A 1 100 ? 0.282 -21.656 -16.719 1 98.69 100 ILE A CA 1
ATOM 726 C C . ILE A 1 100 ? 0.644 -23.141 -16.797 1 98.69 100 ILE A C 1
ATOM 728 O O . ILE A 1 100 ? 1.022 -23.75 -15.797 1 98.69 100 ILE A O 1
ATOM 732 N N . ALA A 1 101 ? 0.5 -23.656 -17.938 1 97.94 101 ALA A N 1
ATOM 733 C CA . ALA A 1 101 ? 0.668 -25.094 -18.156 1 97.94 101 ALA A CA 1
ATOM 734 C C . ALA A 1 101 ? 2.146 -25.469 -18.203 1 97.94 101 ALA A C 1
ATOM 736 O O . ALA A 1 101 ? 3.02 -24.609 -18.125 1 97.94 101 ALA A O 1
ATOM 737 N N . ASN A 1 102 ? 2.361 -26.797 -18.281 1 96.94 102 ASN A N 1
ATOM 738 C CA . ASN A 1 102 ? 3.723 -27.312 -18.375 1 96.94 102 ASN A CA 1
ATOM 739 C C . ASN A 1 102 ? 4.465 -26.703 -19.562 1 96.94 102 ASN A C 1
ATOM 741 O O . ASN A 1 102 ? 3.949 -26.688 -20.688 1 96.94 102 ASN A O 1
ATOM 745 N N . GLY A 1 103 ? 5.637 -26.156 -19.25 1 96.81 103 GLY A N 1
ATOM 746 C CA . GLY A 1 103 ? 6.488 -25.625 -20.297 1 96.81 103 GLY A CA 1
ATOM 747 C C . GLY A 1 103 ? 6.109 -24.219 -20.719 1 96.81 103 GLY A C 1
ATOM 748 O O . GLY A 1 103 ? 6.852 -23.562 -21.453 1 96.81 103 GLY A O 1
ATOM 749 N N . ALA A 1 104 ? 4.961 -23.703 -20.344 1 97.94 104 ALA A N 1
ATOM 750 C CA . ALA A 1 104 ? 4.535 -22.344 -20.688 1 97.94 104 ALA A CA 1
ATOM 751 C C . ALA A 1 104 ? 5.199 -21.328 -19.766 1 97.94 104 ALA A C 1
ATOM 753 O O . ALA A 1 104 ? 5.734 -21.672 -18.703 1 97.94 104 ALA A O 1
ATOM 754 N N . SER A 1 105 ? 5.266 -20.109 -20.234 1 98.19 105 SER A N 1
ATOM 755 C CA . SER A 1 105 ? 5.832 -19.016 -19.453 1 98.19 105 SER A CA 1
ATOM 756 C C . SER A 1 105 ? 4.91 -17.812 -19.438 1 98.19 105 SER A C 1
ATOM 758 O O . SER A 1 105 ? 4.203 -17.547 -20.422 1 98.19 105 SER A O 1
ATOM 760 N N . CYS A 1 106 ? 4.906 -17.141 -18.406 1 98.38 106 CYS A N 1
ATOM 761 C CA . CYS A 1 106 ? 4.129 -15.914 -18.234 1 98.38 106 CYS A CA 1
ATOM 762 C C . CYS A 1 106 ? 4.93 -14.859 -17.469 1 98.38 106 CYS A C 1
ATOM 764 O O . CYS A 1 106 ? 5.172 -15.008 -16.281 1 98.38 106 CYS A O 1
ATOM 766 N N . TYR A 1 107 ? 5.316 -13.828 -18.156 1 96.44 107 TYR A N 1
ATOM 767 C CA . TYR A 1 107 ? 6.176 -12.797 -17.578 1 96.44 107 TYR A CA 1
ATOM 768 C C . TYR A 1 107 ? 5.527 -11.422 -17.672 1 96.44 107 TYR A C 1
ATOM 770 O O . TYR A 1 107 ? 4.672 -11.195 -18.531 1 96.44 107 TYR A O 1
ATOM 778 N N . SER A 1 108 ? 5.922 -10.547 -16.734 1 94.75 108 SER A N 1
ATOM 779 C CA . SER A 1 108 ? 5.586 -9.133 -16.812 1 94.75 108 SER A CA 1
ATOM 780 C C . SER A 1 108 ? 4.078 -8.922 -16.875 1 94.75 108 SER A C 1
ATOM 782 O O . SER A 1 108 ? 3.344 -9.383 -16 1 94.75 108 SER A O 1
ATOM 784 N N . ALA A 1 109 ? 3.59 -8.312 -18 1 95.38 109 ALA A N 1
ATOM 785 C CA . ALA A 1 109 ? 2.16 -8.039 -18.109 1 95.38 109 ALA A CA 1
ATOM 786 C C . ALA A 1 109 ? 1.343 -9.32 -18 1 95.38 109 ALA A C 1
ATOM 788 O O . ALA A 1 109 ? 0.248 -9.32 -17.422 1 95.38 109 ALA A O 1
ATOM 789 N N . CYS A 1 110 ? 1.864 -10.344 -18.5 1 98 110 CYS A N 1
ATOM 790 C CA . CYS A 1 110 ? 1.196 -11.641 -18.422 1 98 110 CYS A CA 1
ATOM 791 C C . CYS A 1 110 ? 1.087 -12.109 -16.969 1 98 110 CYS A C 1
ATOM 793 O O . CYS A 1 110 ? 0.065 -12.672 -16.578 1 98 110 CYS A O 1
ATOM 795 N N . ALA A 1 111 ? 2.156 -11.938 -16.234 1 98.19 111 ALA A N 1
ATOM 796 C CA . ALA A 1 111 ? 2.146 -12.328 -14.82 1 98.19 111 ALA A CA 1
ATOM 797 C C . ALA A 1 111 ? 1.064 -11.57 -14.055 1 98.19 111 ALA A C 1
ATOM 799 O O . ALA A 1 111 ? 0.372 -12.148 -13.211 1 98.19 111 ALA A O 1
ATOM 800 N N . ILE A 1 112 ? 0.903 -10.32 -14.391 1 97.38 112 ILE A N 1
ATOM 801 C CA . ILE A 1 112 ? -0.137 -9.516 -13.758 1 97.38 112 ILE A CA 1
ATOM 802 C C . ILE A 1 112 ? -1.513 -10.062 -14.133 1 97.38 112 ILE A C 1
ATOM 804 O O . ILE A 1 112 ? -2.379 -10.219 -13.266 1 97.38 112 ILE A O 1
ATOM 808 N N . THR A 1 113 ? -1.695 -10.406 -15.359 1 98.38 113 THR A N 1
ATOM 809 C CA . THR A 1 113 ? -2.928 -11.023 -15.844 1 98.38 113 THR A CA 1
ATOM 810 C C . THR A 1 113 ? -3.225 -12.305 -15.07 1 98.38 113 THR A C 1
ATOM 812 O O . THR A 1 113 ? -4.344 -12.508 -14.602 1 98.38 113 THR A O 1
ATOM 815 N N . PHE A 1 114 ? -2.219 -13.133 -14.977 1 98.69 114 PHE A N 1
ATOM 816 C CA . PHE A 1 114 ? -2.324 -14.414 -14.289 1 98.69 114 PHE A CA 1
ATOM 817 C C . PHE A 1 114 ? -2.877 -14.227 -12.883 1 98.69 114 PHE A C 1
ATOM 819 O O . PHE A 1 114 ? -3.74 -14.992 -12.445 1 98.69 114 PHE A O 1
ATOM 826 N N . MET A 1 115 ? -2.479 -13.172 -12.164 1 97.81 115 MET A N 1
ATOM 827 C CA . MET A 1 115 ? -2.84 -12.93 -10.766 1 97.81 115 MET A CA 1
ATOM 828 C C . MET A 1 115 ? -4.297 -12.484 -10.656 1 97.81 115 MET A C 1
ATOM 830 O O . MET A 1 115 ? -4.863 -12.484 -9.562 1 97.81 115 MET A O 1
ATOM 834 N N . GLY A 1 116 ? -4.914 -12.148 -11.758 1 97.44 116 GLY A N 1
ATOM 835 C CA . GLY A 1 116 ? -6.316 -11.758 -11.742 1 97.44 116 GLY A CA 1
ATOM 836 C C . GLY A 1 116 ? -7.258 -12.93 -11.516 1 97.44 116 GLY A C 1
ATOM 837 O O . GLY A 1 116 ? -8.422 -12.734 -11.156 1 97.44 116 GLY A O 1
ATOM 838 N N . GLY A 1 117 ? -6.832 -14.141 -11.797 1 97.88 117 GLY A N 1
ATOM 839 C CA . GLY A 1 117 ? -7.688 -15.305 -11.648 1 97.88 117 GLY A CA 1
ATOM 840 C C . GLY A 1 117 ? -8.227 -15.484 -10.242 1 97.88 117 GLY A C 1
ATOM 841 O O . GLY A 1 117 ? -7.469 -15.797 -9.32 1 97.88 117 GLY A O 1
ATOM 842 N N . SER A 1 118 ? -9.531 -15.297 -10.094 1 97 118 SER A N 1
ATOM 843 C CA . SER A 1 118 ? -10.156 -15.391 -8.781 1 97 118 SER A CA 1
ATOM 844 C C . SER A 1 118 ? -11.672 -15.508 -8.891 1 97 118 SER A C 1
ATOM 846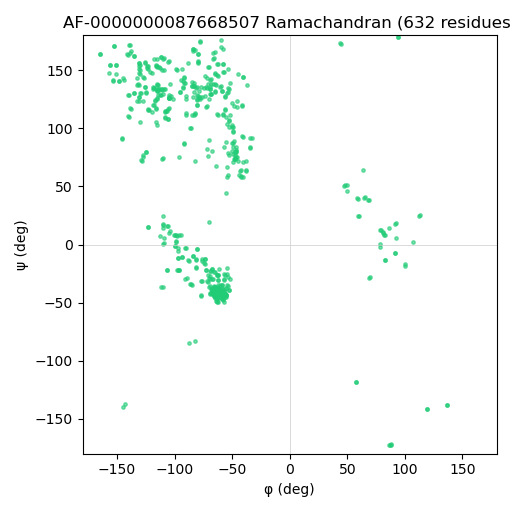 O O . SER A 1 118 ? -12.234 -15.297 -9.969 1 97 118 SER A O 1
ATOM 848 N N . GLU A 1 119 ? -12.227 -15.93 -7.793 1 95.56 119 GLU A N 1
ATOM 849 C CA . GLU A 1 119 ? -13.68 -15.922 -7.66 1 95.56 119 GLU A CA 1
ATOM 850 C C . GLU A 1 119 ? -14.117 -15.172 -6.41 1 95.56 119 GLU A C 1
ATOM 852 O O . GLU A 1 119 ? -13.32 -14.969 -5.488 1 95.56 119 GLU A O 1
ATOM 857 N N . TRP A 1 120 ? -15.305 -14.734 -6.48 1 91.5 120 TRP A N 1
ATOM 858 C CA . TRP A 1 120 ? -15.883 -14.031 -5.344 1 91.5 120 TRP A CA 1
ATOM 859 C C . TRP A 1 120 ? -16.938 -14.883 -4.652 1 91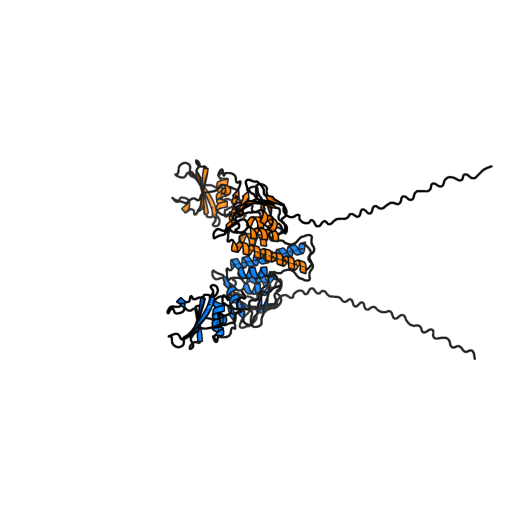.5 120 TRP A C 1
ATOM 861 O O . TRP A 1 120 ? -17.922 -15.305 -5.281 1 91.5 120 TRP A O 1
ATOM 871 N N . GLU A 1 121 ? -16.672 -15.273 -3.436 1 90.25 121 GLU A N 1
ATOM 872 C CA . GLU A 1 121 ? -17.625 -15.891 -2.514 1 90.25 121 GLU A CA 1
ATOM 873 C C . GLU A 1 121 ? -17.641 -15.172 -1.166 1 90.25 121 GLU A C 1
ATOM 875 O O . GLU A 1 121 ? -17.109 -15.688 -0.18 1 90.25 121 GLU A O 1
ATOM 880 N N . GLU A 1 122 ? -18.188 -13.977 -1.087 1 87.44 122 GLU A N 1
ATOM 881 C CA . GLU A 1 122 ? -18.156 -13.094 0.073 1 87.44 122 GLU A CA 1
ATOM 882 C C . GLU A 1 122 ? -16.75 -12.539 0.31 1 87.44 122 GLU A C 1
ATOM 884 O O . GLU A 1 122 ? -16.594 -11.453 0.874 1 87.44 122 GLU A O 1
ATOM 889 N N . ILE A 1 123 ? -15.734 -13.359 -0.127 1 88 123 ILE A N 1
ATOM 890 C CA . ILE A 1 123 ? -14.344 -12.914 -0.18 1 88 123 ILE A CA 1
ATOM 891 C C . ILE A 1 123 ? -13.719 -13.336 -1.505 1 88 123 ILE A C 1
ATOM 893 O O . ILE A 1 123 ? -14.242 -14.211 -2.199 1 88 123 ILE A O 1
ATOM 897 N N . TYR A 1 124 ? -12.664 -12.719 -1.797 1 91.19 124 TYR A N 1
ATOM 898 C CA . TYR A 1 124 ? -11.953 -13.133 -3.002 1 91.19 124 TYR A CA 1
ATOM 899 C C . TYR A 1 124 ? -11.125 -14.383 -2.748 1 91.19 124 TYR A C 1
ATOM 901 O O . TYR A 1 124 ? -10.352 -14.445 -1.789 1 91.19 124 TYR A O 1
ATOM 909 N N . LEU A 1 125 ? -11.352 -15.359 -3.611 1 94 125 LEU A N 1
ATOM 910 C CA . LEU A 1 125 ? -10.586 -16.609 -3.557 1 94 125 LEU A CA 1
ATOM 911 C C . LEU A 1 125 ? -9.734 -16.781 -4.812 1 94 125 LEU A C 1
ATOM 913 O O . LEU A 1 125 ? -10.25 -16.719 -5.93 1 94 125 LEU A O 1
ATOM 917 N N . PRO A 1 126 ? -8.484 -16.969 -4.648 1 96 126 PRO A N 1
ATOM 918 C CA . PRO A 1 126 ? -7.621 -17.125 -5.824 1 96 126 PRO A CA 1
ATOM 919 C C . PRO A 1 126 ? -7.953 -18.375 -6.637 1 96 126 PRO A C 1
ATOM 921 O O . PRO A 1 126 ? -8.281 -19.422 -6.066 1 96 126 PRO A O 1
ATOM 924 N N . LYS A 1 127 ? -7.98 -18.266 -7.883 1 97.12 127 LYS A N 1
ATOM 925 C CA . LYS A 1 127 ? -8.086 -19.344 -8.859 1 97.12 127 LYS A CA 1
ATOM 926 C C . LYS A 1 127 ? -6.934 -19.297 -9.859 1 97.12 127 LYS A C 1
ATOM 928 O O . LYS A 1 127 ? -7.105 -18.859 -11 1 97.12 127 LYS A O 1
ATOM 933 N N . ARG A 1 128 ? -5.852 -19.766 -9.477 1 98.38 128 ARG A N 1
ATOM 934 C CA . ARG A 1 128 ? -4.605 -19.703 -10.227 1 98.38 128 ARG A CA 1
ATOM 935 C C . ARG A 1 128 ? -3.826 -21 -10.125 1 98.38 128 ARG A C 1
ATOM 937 O O . ARG A 1 128 ? -3.578 -21.5 -9.016 1 98.38 128 ARG A O 1
ATOM 944 N N . LYS A 1 129 ? -3.441 -21.516 -11.211 1 98.5 129 LYS A N 1
ATOM 945 C CA . LYS A 1 129 ? -2.686 -22.766 -11.242 1 98.5 129 LYS A CA 1
ATOM 946 C C . LYS A 1 129 ? -1.374 -22.594 -12.008 1 98.5 129 LYS A C 1
ATOM 948 O O . LYS A 1 129 ? -1.354 -22.031 -13.102 1 98.5 129 LYS A O 1
ATOM 953 N N . LEU A 1 130 ? -0.334 -23.016 -11.453 1 98.44 130 LEU A N 1
ATOM 954 C CA . LEU A 1 130 ? 0.987 -23.016 -12.07 1 98.44 130 LEU A CA 1
ATOM 955 C C . LEU A 1 130 ? 1.57 -24.438 -12.102 1 98.44 130 LEU A C 1
ATOM 957 O O . LEU A 1 130 ? 1.762 -25.047 -11.055 1 98.44 130 LEU A O 1
ATOM 961 N N . HIS A 1 131 ? 1.756 -24.938 -13.242 1 97.69 131 HIS A N 1
ATOM 962 C CA . HIS A 1 131 ? 2.449 -26.203 -13.352 1 97.69 131 HIS A CA 1
ATOM 963 C C . HIS A 1 131 ? 3.896 -26.094 -12.883 1 97.69 131 HIS A C 1
ATOM 965 O O . HIS A 1 131 ? 4.559 -25.094 -13.148 1 97.69 131 HIS A O 1
ATOM 971 N N . VAL A 1 132 ? 4.492 -27.109 -12.297 1 96.38 132 VAL A N 1
ATOM 972 C CA . VAL A 1 132 ? 5.855 -27.125 -11.773 1 96.38 132 VAL A CA 1
ATOM 973 C C . VAL A 1 132 ? 6.848 -26.891 -12.906 1 96.38 132 VAL A C 1
ATOM 975 O O . VAL A 1 132 ? 7.949 -26.375 -12.68 1 96.38 132 VAL A O 1
ATOM 978 N N . GLY A 1 133 ? 6.48 -27.219 -14.055 1 96.31 133 GLY A N 1
ATOM 979 C CA . GLY A 1 133 ? 7.32 -26.984 -15.219 1 96.31 133 GLY A CA 1
ATOM 980 C C . GLY A 1 133 ? 7.066 -25.641 -15.883 1 96.31 133 GLY A C 1
ATOM 981 O O . GLY A 1 133 ? 7.672 -25.328 -16.906 1 96.31 133 GLY A O 1
ATOM 982 N N . GLY A 1 134 ? 6.137 -24.875 -15.438 1 97.69 134 GLY A N 1
ATOM 983 C CA . GLY A 1 134 ? 5.859 -23.531 -15.945 1 97.69 134 GLY A CA 1
ATOM 984 C C . GLY A 1 134 ? 6.746 -22.469 -15.32 1 97.69 134 GLY A C 1
ATOM 985 O O . GLY A 1 134 ? 7.453 -22.734 -14.352 1 97.69 134 GLY A O 1
ATOM 986 N N . ARG A 1 135 ? 6.738 -21.281 -15.93 1 98.06 135 ARG A N 1
ATOM 987 C CA . ARG A 1 135 ? 7.547 -20.172 -15.445 1 98.06 135 ARG A CA 1
ATOM 988 C C . ARG A 1 135 ? 6.707 -18.906 -15.273 1 98.06 135 ARG A C 1
ATOM 990 O O . ARG A 1 135 ? 5.91 -18.562 -16.156 1 98.06 135 ARG A O 1
ATOM 997 N N . LEU A 1 136 ? 6.84 -18.344 -14.156 1 98.31 136 LEU A N 1
ATOM 998 C CA . LEU A 1 136 ? 6.121 -17.125 -13.797 1 98.31 136 LEU A CA 1
ATOM 999 C C . LEU A 1 136 ? 7.07 -16.078 -13.219 1 98.31 136 LEU A C 1
ATOM 1001 O O . LEU A 1 136 ? 7.867 -16.375 -12.328 1 98.31 136 LEU A O 1
ATOM 1005 N N . GLY A 1 137 ? 7.055 -14.898 -13.758 1 97.06 137 GLY A N 1
ATOM 1006 C CA . GLY A 1 137 ? 7.938 -13.844 -13.281 1 97.06 137 GLY A CA 1
ATOM 1007 C C . GLY A 1 137 ? 7.34 -12.453 -13.414 1 97.06 137 GLY A C 1
ATOM 1008 O O . GLY A 1 137 ? 6.664 -12.156 -14.398 1 97.06 137 GLY A O 1
ATOM 1009 N N . PHE A 1 138 ? 7.594 -11.648 -12.414 1 95.12 138 PHE A N 1
ATOM 1010 C CA . PHE A 1 138 ? 7.094 -10.281 -12.336 1 95.12 138 PHE A CA 1
ATOM 1011 C C . PHE A 1 138 ? 8.242 -9.281 -12.43 1 95.12 138 PHE A C 1
ATOM 1013 O O . PHE A 1 138 ? 9.375 -9.602 -12.07 1 95.12 138 PHE A O 1
ATOM 1020 N N . HIS A 1 139 ? 7.996 -8.141 -12.898 1 90.38 139 HIS A N 1
ATOM 1021 C CA . HIS A 1 139 ? 8.844 -6.973 -12.672 1 90.38 139 HIS A CA 1
ATOM 1022 C C . HIS A 1 139 ? 8 -5.723 -12.43 1 90.38 139 HIS A C 1
ATOM 1024 O O . HIS A 1 139 ? 6.77 -5.77 -12.523 1 90.38 139 HIS A O 1
ATOM 1030 N N . ALA A 1 140 ? 8.578 -4.664 -12.062 1 87.81 140 ALA A N 1
ATOM 1031 C CA . ALA A 1 140 ? 7.855 -3.414 -11.844 1 87.81 140 ALA A CA 1
ATOM 1032 C C . ALA A 1 140 ? 7.207 -2.922 -13.133 1 87.81 140 ALA A C 1
ATOM 1034 O O . ALA A 1 140 ? 7.652 -3.268 -14.234 1 87.81 140 ALA A O 1
ATOM 1035 N N . PRO A 1 141 ? 6.145 -2.139 -12.938 1 84.31 141 PRO A N 1
ATOM 1036 C CA . PRO A 1 141 ? 5.531 -1.567 -14.141 1 84.31 141 PRO A CA 1
ATOM 1037 C C . PRO A 1 141 ? 6.508 -0.723 -14.953 1 84.31 141 PRO A C 1
ATOM 1039 O O . PRO A 1 141 ? 7.32 0.009 -14.383 1 84.31 141 PRO A O 1
ATOM 1042 N N . TYR A 1 142 ? 6.516 -0.966 -16.156 1 79.5 142 TYR A N 1
ATOM 1043 C CA . TYR A 1 142 ? 7.375 -0.218 -17.062 1 79.5 142 TYR A CA 1
ATOM 1044 C C . TYR A 1 142 ? 6.637 0.105 -18.359 1 79.5 142 TYR A C 1
ATOM 1046 O O . TYR A 1 142 ? 6.227 -0.8 -19.094 1 79.5 142 TYR A O 1
ATOM 1054 N N . LEU A 1 143 ? 6.465 1.384 -18.609 1 76.12 143 LEU A N 1
ATOM 1055 C CA . LEU A 1 143 ? 5.699 1.804 -19.766 1 76.12 143 LEU A CA 1
ATOM 1056 C C . LEU A 1 143 ? 6.605 2.434 -20.828 1 76.12 143 LEU A C 1
ATOM 1058 O O . LEU A 1 143 ? 6.145 2.812 -21.906 1 76.12 143 LEU A O 1
ATOM 1062 N N . ILE A 1 144 ? 7.957 2.438 -20.438 1 68.25 144 ILE A N 1
ATOM 1063 C CA . ILE A 1 144 ? 8.883 3.135 -21.328 1 68.25 144 ILE A CA 1
ATOM 1064 C C . ILE A 1 144 ? 9.477 2.146 -22.328 1 68.25 144 ILE A C 1
ATOM 1066 O O . ILE A 1 144 ? 9.805 1.015 -21.969 1 68.25 144 ILE A O 1
ATOM 1070 N N . ALA A 1 145 ? 9.492 2.641 -23.547 1 65.19 145 ALA A N 1
ATOM 1071 C CA . ALA A 1 145 ? 10.188 1.87 -24.578 1 65.19 145 ALA A CA 1
ATOM 1072 C C . ALA A 1 145 ? 11.648 2.285 -24.672 1 65.19 145 ALA A C 1
ATOM 1074 O O . ALA A 1 145 ? 11.961 3.461 -24.891 1 65.19 145 ALA A O 1
ATOM 1075 N N . ILE A 1 146 ? 12.633 1.501 -24.344 1 60.91 146 ILE A N 1
ATOM 1076 C CA . ILE A 1 146 ? 14.062 1.771 -24.234 1 60.91 146 ILE A CA 1
ATOM 1077 C C . ILE A 1 146 ? 14.562 2.398 -25.547 1 60.91 146 ILE A C 1
ATOM 1079 O O . ILE A 1 146 ? 15.414 3.297 -25.516 1 60.91 146 ILE A O 1
ATOM 1083 N N . GLY A 1 147 ? 14.023 2.189 -26.703 1 63.66 147 GLY A N 1
ATOM 1084 C CA . GLY A 1 147 ? 14.523 2.658 -27.984 1 63.66 147 GLY A CA 1
ATOM 1085 C C . GLY A 1 147 ? 13.875 3.949 -28.438 1 63.66 147 GLY A C 1
ATOM 1086 O O . GLY A 1 147 ? 14.266 4.512 -29.469 1 63.66 147 GLY A O 1
ATOM 1087 N N . LYS A 1 148 ? 13.148 4.484 -27.609 1 68.94 148 LYS A N 1
ATOM 1088 C CA . LYS A 1 148 ? 12.414 5.691 -27.984 1 68.94 148 LYS A CA 1
ATOM 1089 C C . LYS A 1 148 ? 12.898 6.898 -27.188 1 68.94 148 LYS A C 1
ATOM 1091 O O . LYS A 1 148 ? 13.289 6.77 -26.031 1 68.94 148 LYS A O 1
ATOM 1096 N N . THR A 1 149 ? 13.125 8.047 -27.938 1 73.31 149 THR A N 1
ATOM 1097 C CA . THR A 1 149 ? 13.375 9.312 -27.25 1 73.31 149 THR A CA 1
ATOM 1098 C C . THR A 1 149 ? 12.062 9.992 -26.875 1 73.31 149 THR A C 1
ATOM 1100 O O . THR A 1 149 ? 11.094 9.945 -27.641 1 73.31 149 THR A O 1
ATOM 1103 N N . TYR A 1 150 ? 12.055 10.492 -25.672 1 74.81 150 TYR A N 1
ATOM 1104 C CA . TYR A 1 150 ? 10.844 11.117 -25.156 1 74.81 150 TYR A CA 1
ATOM 1105 C C . TYR A 1 150 ? 11.062 12.602 -24.906 1 74.81 150 TYR A C 1
ATOM 1107 O O . TYR A 1 150 ? 12.133 13.008 -24.438 1 74.81 150 TYR A O 1
ATOM 1115 N N . SER A 1 151 ? 10.086 13.336 -25.422 1 75.25 151 SER A N 1
ATOM 1116 C CA . SER A 1 151 ? 10.055 14.719 -24.953 1 75.25 151 SER A CA 1
ATOM 1117 C C . SER A 1 151 ? 9.719 14.797 -23.469 1 75.25 151 SER A C 1
ATOM 1119 O O . SER A 1 151 ? 9.266 13.82 -22.891 1 75.25 151 SER A O 1
ATOM 1121 N N . GLY A 1 152 ? 9.961 15.914 -22.922 1 72.06 152 GLY A N 1
ATOM 1122 C CA . GLY A 1 152 ? 9.609 16.109 -21.531 1 72.06 152 GLY A CA 1
ATOM 1123 C C . GLY A 1 152 ? 8.148 15.852 -21.234 1 72.06 152 GLY A C 1
ATOM 1124 O O . GLY A 1 152 ? 7.816 15.195 -20.25 1 72.06 152 GLY A O 1
ATOM 1125 N N . LEU A 1 153 ? 7.355 16.328 -22.125 1 75.25 153 LEU A N 1
ATOM 1126 C CA . LEU A 1 153 ? 5.922 16.156 -21.938 1 75.25 153 LEU A CA 1
ATOM 1127 C C . LEU A 1 153 ? 5.531 14.688 -22.062 1 75.25 153 LEU A C 1
ATOM 1129 O O . LEU A 1 153 ? 4.688 14.195 -21.312 1 75.25 153 LEU A O 1
ATOM 1133 N N . GLU A 1 154 ? 6.141 14.016 -23 1 77.12 154 GLU A N 1
ATOM 1134 C CA . GLU A 1 154 ? 5.879 12.594 -23.172 1 77.12 154 GLU A CA 1
ATOM 1135 C C . GLU A 1 154 ? 6.355 11.789 -21.969 1 77.12 154 GLU A C 1
ATOM 1137 O O . GLU A 1 154 ? 5.703 10.828 -21.562 1 77.12 154 GLU A O 1
ATOM 1142 N N . LEU A 1 155 ? 7.391 12.242 -21.484 1 76.75 155 LEU A N 1
ATOM 1143 C CA . LEU A 1 155 ? 7.957 11.562 -20.328 1 76.75 155 LEU A CA 1
ATOM 1144 C C . LEU A 1 155 ? 7.059 11.734 -19.109 1 76.75 155 LEU A C 1
ATOM 1146 O O . LEU A 1 155 ? 6.836 10.789 -18.359 1 76.75 155 LEU A O 1
ATOM 1150 N N . GLU A 1 156 ? 6.582 12.898 -18.984 1 78.88 156 GLU A N 1
ATOM 1151 C CA . GLU A 1 156 ? 5.668 13.164 -17.875 1 78.88 156 GLU A CA 1
ATOM 1152 C C . GLU A 1 156 ? 4.418 12.297 -17.969 1 78.88 156 GLU A C 1
ATOM 1154 O O . GLU A 1 156 ? 3.955 11.75 -16.969 1 78.88 156 GLU A O 1
ATOM 1159 N N . ALA A 1 157 ? 3.943 12.242 -19.094 1 80.94 157 ALA A N 1
ATOM 1160 C CA . ALA A 1 157 ? 2.74 11.445 -19.297 1 80.94 157 ALA A CA 1
ATOM 1161 C C . ALA A 1 157 ? 3.01 9.969 -19.016 1 80.94 157 ALA A C 1
ATOM 1163 O O . ALA A 1 157 ? 2.201 9.289 -18.375 1 80.94 157 ALA A O 1
ATOM 1164 N N . THR A 1 158 ? 4.102 9.516 -19.516 1 81.19 158 THR A N 1
ATOM 1165 C CA . THR A 1 158 ? 4.473 8.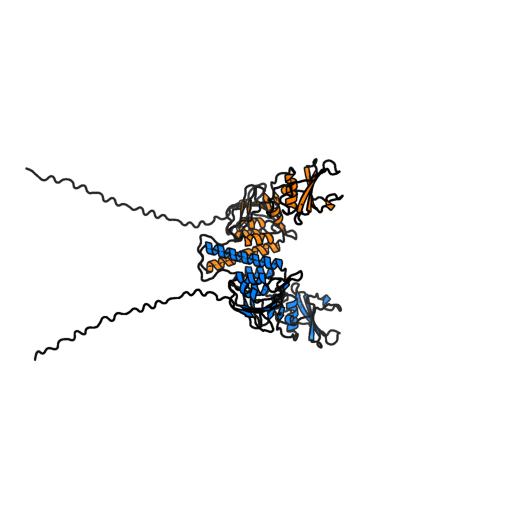117 -19.312 1 81.19 158 THR A CA 1
ATOM 1166 C C . THR A 1 158 ? 4.715 7.82 -17.844 1 81.19 158 THR A C 1
ATOM 1168 O O . THR A 1 158 ? 4.277 6.789 -17.328 1 81.19 158 THR A O 1
ATOM 1171 N N . TYR A 1 159 ? 5.336 8.727 -17.266 1 81.38 159 TYR A N 1
ATOM 1172 C CA . TYR A 1 159 ? 5.586 8.594 -15.836 1 81.38 159 TYR A CA 1
ATOM 1173 C C . TYR A 1 159 ? 4.281 8.57 -15.047 1 81.38 159 TYR A C 1
ATOM 1175 O O . TYR A 1 159 ? 4.094 7.727 -14.172 1 81.38 159 TYR A O 1
ATOM 1183 N N . SER A 1 160 ? 3.42 9.422 -15.352 1 84.06 160 SER A N 1
ATOM 1184 C CA . SER A 1 160 ? 2.117 9.477 -14.703 1 84.06 160 SER A CA 1
ATOM 1185 C C . SER A 1 160 ? 1.344 8.18 -14.898 1 84.06 160 SER A C 1
ATOM 1187 O O . SER A 1 160 ? 0.736 7.66 -13.961 1 84.06 160 SER A O 1
ATOM 1189 N N . SER A 1 161 ? 1.454 7.664 -16.047 1 86.12 161 SER A N 1
ATOM 1190 C CA . SER A 1 161 ? 0.786 6.398 -16.328 1 86.12 161 SER A CA 1
ATOM 1191 C C . SER A 1 161 ? 1.372 5.262 -15.508 1 86.12 161 SER A C 1
ATOM 1193 O O . SER A 1 161 ? 0.646 4.363 -15.078 1 86.12 161 SER A O 1
ATOM 1195 N N . GLY A 1 162 ? 2.623 5.312 -15.391 1 86.94 162 GLY A N 1
ATOM 1196 C CA . GLY A 1 162 ? 3.27 4.312 -14.562 1 86.94 162 GLY A CA 1
ATOM 1197 C C . GLY A 1 162 ? 2.828 4.371 -13.109 1 86.94 162 GLY A C 1
ATOM 1198 O O . GLY A 1 162 ? 2.555 3.336 -12.5 1 86.94 162 GLY A O 1
ATOM 1199 N N . LEU A 1 163 ? 2.736 5.516 -12.617 1 87.81 163 LEU A N 1
ATOM 1200 C CA . LEU A 1 163 ? 2.285 5.695 -11.234 1 87.81 163 LEU A CA 1
ATOM 1201 C C . LEU A 1 163 ? 0.83 5.266 -11.086 1 87.81 163 LEU A C 1
ATOM 1203 O O . LEU A 1 163 ? 0.456 4.668 -10.07 1 87.81 163 LEU A O 1
ATOM 1207 N N . GLN A 1 164 ? 0.084 5.586 -12.039 1 89.25 164 GLN A N 1
ATOM 1208 C CA . GLN A 1 164 ? -1.312 5.164 -12.016 1 89.25 164 GLN A CA 1
ATOM 1209 C C . GLN A 1 164 ? -1.426 3.641 -12.039 1 89.25 164 GLN A C 1
ATOM 1211 O O . GLN A 1 164 ? -2.314 3.068 -11.406 1 89.25 164 GLN A O 1
ATOM 1216 N N . ALA A 1 165 ? -0.544 3.051 -12.789 1 91 165 ALA A N 1
ATOM 1217 C CA . ALA A 1 165 ? -0.521 1.591 -12.805 1 91 165 ALA A CA 1
ATOM 1218 C C . ALA A 1 165 ? -0.214 1.03 -11.422 1 91 165 ALA A C 1
ATOM 1220 O O . ALA A 1 165 ? -0.852 0.073 -10.977 1 91 165 ALA A O 1
ATOM 1221 N N . VAL A 1 166 ? 0.672 1.6 -10.781 1 90.06 166 VAL A N 1
ATOM 1222 C CA . VAL A 1 166 ? 1.006 1.188 -9.422 1 90.06 166 VAL A CA 1
ATOM 1223 C C . VAL A 1 166 ? -0.212 1.355 -8.516 1 90.06 166 VAL A C 1
ATOM 1225 O O . VAL A 1 166 ? -0.55 0.453 -7.746 1 90.06 166 VAL A O 1
ATOM 1228 N N . ALA A 1 167 ? -0.896 2.48 -8.641 1 90.88 167 ALA A N 1
ATOM 1229 C CA . ALA A 1 167 ? -2.094 2.74 -7.844 1 90.88 167 ALA A CA 1
ATOM 1230 C C . ALA A 1 167 ? -3.16 1.678 -8.102 1 90.88 167 ALA A C 1
ATOM 1232 O O . ALA A 1 167 ? -3.799 1.193 -7.16 1 90.88 167 ALA A O 1
ATOM 1233 N N . ARG A 1 168 ? -3.307 1.385 -9.32 1 92.25 168 ARG A N 1
ATOM 1234 C CA . ARG A 1 168 ? -4.289 0.37 -9.688 1 92.25 168 ARG A CA 1
ATOM 1235 C C . ARG A 1 168 ? -3.926 -0.984 -9.086 1 92.25 168 ARG A C 1
ATOM 1237 O O . ARG A 1 168 ? -4.801 -1.723 -8.633 1 92.25 168 ARG A O 1
ATOM 1244 N N . MET A 1 169 ? -2.68 -1.319 -9.078 1 92.62 169 MET A N 1
ATOM 1245 C CA . MET A 1 169 ? -2.227 -2.584 -8.508 1 92.62 169 MET A CA 1
ATOM 1246 C C . MET A 1 169 ? -2.479 -2.623 -7.004 1 92.62 169 MET A C 1
ATOM 1248 O O . MET A 1 169 ? -2.963 -3.625 -6.477 1 92.62 169 MET A O 1
ATOM 1252 N N . ILE A 1 170 ? -2.18 -1.574 -6.375 1 89.19 170 ILE A N 1
ATOM 1253 C CA . ILE A 1 170 ? -2.387 -1.483 -4.934 1 89.19 170 ILE A CA 1
ATOM 1254 C C . ILE A 1 170 ? -3.877 -1.598 -4.621 1 89.19 170 ILE A C 1
ATOM 1256 O O . ILE A 1 170 ? -4.27 -2.326 -3.705 1 89.19 170 ILE A O 1
ATOM 1260 N N . LYS A 1 171 ? -4.648 -0.874 -5.355 1 90.38 171 LYS A N 1
ATOM 1261 C CA . LYS A 1 171 ? -6.094 -0.898 -5.148 1 90.38 171 LYS A CA 1
ATOM 1262 C C . LYS A 1 171 ? -6.652 -2.307 -5.332 1 90.38 171 LYS A C 1
ATOM 1264 O O . LYS A 1 171 ? -7.473 -2.766 -4.535 1 90.38 171 LYS A O 1
ATOM 1269 N N . LEU A 1 172 ? -6.215 -2.914 -6.379 1 92.06 172 LEU A N 1
ATOM 1270 C CA . LEU A 1 172 ? -6.668 -4.273 -6.652 1 92.06 172 LEU A CA 1
ATOM 1271 C C . LEU A 1 172 ? -6.266 -5.219 -5.523 1 92.06 172 LEU A C 1
ATOM 1273 O O . LEU A 1 172 ? -7.062 -6.055 -5.098 1 92.06 172 LEU A O 1
ATOM 1277 N N . GLY A 1 173 ? -5.059 -5.121 -5.02 1 90.12 173 GLY A N 1
ATOM 1278 C CA . GLY A 1 173 ? -4.609 -5.914 -3.885 1 90.12 173 GLY A CA 1
ATOM 1279 C C . GLY A 1 173 ? -5.43 -5.676 -2.631 1 90.12 173 GLY A C 1
ATOM 1280 O O . GLY A 1 173 ? -5.773 -6.625 -1.92 1 90.12 173 GLY A O 1
ATOM 1281 N N . ALA A 1 174 ? -5.703 -4.438 -2.395 1 85.38 174 ALA A N 1
ATOM 1282 C CA . ALA A 1 174 ? -6.496 -4.086 -1.222 1 85.38 174 ALA A CA 1
ATOM 1283 C C . ALA A 1 174 ? -7.906 -4.66 -1.321 1 85.38 174 ALA A C 1
ATOM 1285 O O . ALA A 1 174 ? -8.469 -5.125 -0.326 1 85.38 174 ALA A O 1
ATOM 1286 N N . GLN A 1 175 ? -8.438 -4.582 -2.449 1 86 175 GLN A N 1
ATOM 1287 C CA . GLN A 1 175 ? -9.789 -5.086 -2.689 1 86 175 GLN A CA 1
ATOM 1288 C C . GLN A 1 175 ? -9.852 -6.598 -2.496 1 86 175 GLN A C 1
ATOM 1290 O O . GLN A 1 175 ? -10.797 -7.113 -1.896 1 86 175 GLN A O 1
ATOM 1295 N N . MET A 1 176 ? -8.844 -7.207 -2.994 1 89.69 176 MET A N 1
ATOM 1296 C CA . MET A 1 176 ? -8.883 -8.664 -3.037 1 89.69 176 MET A CA 1
ATOM 1297 C C . MET A 1 176 ? -8.336 -9.258 -1.744 1 89.69 176 MET A C 1
ATOM 1299 O O . MET A 1 176 ? -8.516 -10.453 -1.481 1 89.69 176 MET A O 1
ATOM 1303 N N . GLY A 1 177 ? -7.699 -8.438 -0.958 1 81.19 177 GLY A N 1
ATOM 1304 C CA . GLY A 1 177 ? -7.188 -8.914 0.316 1 81.19 177 GLY A CA 1
ATOM 1305 C C . GLY A 1 177 ? -5.801 -9.523 0.21 1 81.19 177 GLY A C 1
ATOM 1306 O O . GLY A 1 177 ? -5.156 -9.438 -0.835 1 81.19 177 GLY A O 1
ATOM 1307 N N . GLU A 1 178 ? -5.316 -10.117 1.267 1 70.62 178 GLU A N 1
ATOM 1308 C CA . GLU A 1 178 ? -3.93 -10.539 1.436 1 70.62 178 GLU A CA 1
ATOM 1309 C C . GLU A 1 178 ? -3.535 -11.57 0.384 1 70.62 178 GLU A C 1
ATOM 1311 O O . GLU A 1 178 ? -2.42 -11.539 -0.141 1 70.62 178 GLU A O 1
ATOM 1316 N N . VAL A 1 179 ? -4.492 -12.453 0.086 1 68.81 179 VAL A N 1
ATOM 1317 C CA . VAL A 1 179 ? -4.086 -13.484 -0.864 1 68.81 179 VAL A CA 1
ATOM 1318 C C . VAL A 1 179 ? -4.805 -13.273 -2.195 1 68.81 179 VAL A C 1
ATOM 1320 O O . VAL A 1 179 ? -4.793 -14.148 -3.061 1 68.81 179 VAL A O 1
ATOM 1323 N N . GLY A 1 180 ? -5.332 -12.062 -2.314 1 73.38 180 GLY A N 1
ATOM 1324 C CA . GLY A 1 180 ? -6.18 -11.906 -3.484 1 73.38 180 GLY A CA 1
ATOM 1325 C C . GLY A 1 180 ? -5.426 -11.453 -4.715 1 73.38 180 GLY A C 1
ATOM 1326 O O . GLY A 1 180 ? -5.809 -11.773 -5.844 1 73.38 180 GLY A O 1
ATOM 1327 N N . PHE A 1 181 ? -4.426 -10.781 -4.504 1 91.81 181 PHE A N 1
ATOM 1328 C CA . PHE A 1 181 ? -3.627 -10.305 -5.629 1 91.81 181 PHE A CA 1
ATOM 1329 C C . PHE A 1 181 ? -2.145 -10.297 -5.273 1 91.81 181 PHE A C 1
ATOM 1331 O O . PHE A 1 181 ? -1.627 -11.273 -4.727 1 91.81 181 PHE A O 1
ATOM 1338 N N . ILE A 1 182 ? -1.349 -9.328 -5.641 1 92.5 182 ILE A N 1
ATOM 1339 C CA . ILE A 1 182 ? 0.057 -9.242 -5.262 1 92.5 182 ILE A CA 1
ATOM 1340 C C . ILE A 1 182 ? 0.177 -8.617 -3.871 1 92.5 182 ILE A C 1
ATOM 1342 O O . ILE A 1 182 ? -0.186 -7.457 -3.672 1 92.5 182 ILE A O 1
ATOM 1346 N N . PRO A 1 183 ? 0.598 -9.453 -2.895 1 90.25 183 PRO A N 1
ATOM 1347 C CA . PRO A 1 183 ? 0.731 -8.906 -1.543 1 90.25 183 PRO A CA 1
ATOM 1348 C C . PRO A 1 183 ? 1.697 -7.723 -1.477 1 90.25 183 PRO A C 1
ATOM 1350 O O . PRO A 1 183 ? 2.6 -7.609 -2.311 1 90.25 183 PRO A O 1
ATOM 1353 N N . GLU A 1 184 ? 1.513 -6.895 -0.492 1 87.25 184 GLU A N 1
ATOM 1354 C CA . GLU A 1 184 ? 2.314 -5.684 -0.32 1 87.25 184 GLU A CA 1
ATOM 1355 C C . GLU A 1 184 ? 3.805 -6.012 -0.277 1 87.25 184 GLU A C 1
ATOM 1357 O O . GLU A 1 184 ? 4.617 -5.309 -0.882 1 87.25 184 GLU A O 1
ATOM 1362 N N . ARG A 1 185 ? 4.176 -7.059 0.438 1 88.94 185 ARG A N 1
ATOM 1363 C CA . ARG A 1 185 ? 5.578 -7.441 0.563 1 88.94 185 ARG A CA 1
ATOM 1364 C C . ARG A 1 185 ? 6.191 -7.723 -0.804 1 88.94 185 ARG A C 1
ATOM 1366 O O . ARG A 1 185 ? 7.324 -7.32 -1.077 1 88.94 185 ARG A O 1
ATOM 1373 N N . VAL A 1 186 ? 5.477 -8.43 -1.577 1 92 186 VAL A N 1
ATOM 1374 C CA . VAL A 1 186 ? 5.965 -8.75 -2.914 1 92 186 VAL A CA 1
ATOM 1375 C C . VAL A 1 186 ? 5.98 -7.488 -3.775 1 92 186 VAL A C 1
ATOM 1377 O O . VAL A 1 186 ? 6.934 -7.25 -4.52 1 92 186 VAL A O 1
ATOM 1380 N N . MET A 1 187 ? 4.949 -6.668 -3.688 1 91.19 187 MET A N 1
ATOM 1381 C CA . MET A 1 187 ? 4.887 -5.406 -4.426 1 91.19 187 MET A CA 1
ATOM 1382 C C . MET A 1 187 ? 6.105 -4.539 -4.121 1 91.19 187 MET A C 1
ATOM 1384 O O . MET A 1 187 ? 6.695 -3.953 -5.027 1 91.19 187 MET A O 1
ATOM 1388 N N . LEU A 1 188 ? 6.457 -4.469 -2.871 1 90.44 188 LEU A N 1
ATOM 1389 C CA . LEU A 1 188 ? 7.609 -3.672 -2.461 1 90.44 188 LEU A CA 1
ATOM 1390 C C . LEU A 1 188 ? 8.891 -4.215 -3.08 1 90.44 188 LEU A C 1
ATOM 1392 O O . LEU A 1 188 ? 9.766 -3.443 -3.49 1 90.44 188 LEU A O 1
ATOM 1396 N N . LYS A 1 189 ? 8.984 -5.492 -3.148 1 91.19 189 LYS A N 1
ATOM 1397 C CA . LYS A 1 189 ? 10.148 -6.094 -3.795 1 91.19 189 LYS A CA 1
ATOM 1398 C C . LYS A 1 189 ? 10.203 -5.727 -5.273 1 91.19 189 LYS A C 1
ATOM 1400 O O . LYS A 1 189 ? 11.281 -5.426 -5.805 1 91.19 189 LYS A O 1
ATOM 1405 N N . LEU A 1 190 ? 9.102 -5.75 -5.93 1 91.88 190 LEU A N 1
ATOM 1406 C CA . LEU A 1 190 ? 9.039 -5.422 -7.348 1 91.88 190 LEU A CA 1
ATOM 1407 C C . LEU A 1 190 ? 9.461 -3.975 -7.59 1 91.88 190 LEU A C 1
ATOM 1409 O O . LEU A 1 190 ? 10.281 -3.699 -8.469 1 91.88 190 LEU A O 1
ATOM 1413 N N . LEU A 1 191 ? 8.867 -3.139 -6.82 1 89.5 191 LEU A N 1
ATOM 1414 C CA . LEU A 1 191 ? 9.133 -1.715 -7 1 89.5 191 LEU A CA 1
ATOM 1415 C C . LEU A 1 191 ? 10.586 -1.387 -6.68 1 89.5 191 LEU A C 1
ATOM 1417 O O . LEU A 1 191 ? 11.211 -0.572 -7.367 1 89.5 191 LEU A O 1
ATOM 1421 N N . ALA A 1 192 ? 11.148 -2.045 -5.695 1 86.31 192 ALA A N 1
ATOM 1422 C CA . ALA A 1 192 ? 12.531 -1.809 -5.289 1 86.31 192 ALA A CA 1
ATOM 1423 C C . ALA A 1 192 ? 13.508 -2.316 -6.348 1 86.31 192 ALA A C 1
ATOM 1425 O O . ALA A 1 192 ? 14.547 -1.699 -6.594 1 86.31 192 ALA A O 1
ATOM 1426 N N . ALA A 1 193 ? 13.125 -3.385 -6.922 1 84.75 193 ALA A N 1
ATOM 1427 C CA . ALA A 1 193 ? 14.008 -3.996 -7.91 1 84.75 193 ALA A CA 1
ATOM 1428 C C . ALA A 1 193 ? 13.969 -3.23 -9.227 1 84.75 193 ALA A C 1
ATOM 1430 O O . ALA A 1 193 ? 14.969 -3.182 -9.961 1 84.75 193 ALA A O 1
ATOM 1431 N N . GLY A 1 194 ? 12.859 -2.656 -9.531 1 82.25 194 GLY A N 1
ATOM 1432 C CA . GLY A 1 194 ? 12.727 -1.923 -10.773 1 82.25 194 GLY A CA 1
ATOM 1433 C C . GLY A 1 194 ? 12.297 -2.799 -11.938 1 82.25 194 GLY A C 1
ATOM 1434 O O . GLY A 1 194 ? 12.016 -3.984 -11.758 1 82.25 194 GLY A O 1
ATOM 1435 N N . PRO A 1 195 ? 12.312 -2.229 -13.102 1 81.06 195 PRO A N 1
ATOM 1436 C CA . PRO A 1 195 ? 11.727 -2.92 -14.25 1 81.06 195 PRO A CA 1
ATOM 1437 C C . PRO A 1 195 ? 12.695 -3.906 -14.898 1 81.06 195 PRO A C 1
ATOM 1439 O O . PRO A 1 195 ? 12.281 -4.746 -15.703 1 81.06 195 PRO A O 1
ATOM 1442 N N . ASN A 1 196 ? 13.938 -3.898 -14.531 1 80.94 196 ASN A N 1
ATOM 1443 C CA . ASN A 1 196 ? 14.914 -4.727 -15.242 1 80.94 196 ASN A CA 1
ATOM 1444 C C . ASN A 1 196 ? 15.148 -6.051 -14.523 1 80.94 196 ASN A C 1
ATOM 1446 O O . ASN A 1 196 ? 15.773 -6.957 -15.07 1 80.94 196 ASN A O 1
ATOM 1450 N N . ASP A 1 197 ? 14.68 -6.113 -13.383 1 86.5 197 ASP A N 1
ATOM 1451 C CA . ASP A 1 197 ? 14.852 -7.332 -12.602 1 86.5 197 ASP A CA 1
ATOM 1452 C C . ASP A 1 197 ? 13.531 -8.086 -12.461 1 86.5 197 ASP A C 1
ATOM 1454 O O . ASP A 1 197 ? 12.5 -7.488 -12.164 1 86.5 197 ASP A O 1
ATOM 1458 N N . LEU A 1 198 ? 13.625 -9.43 -12.695 1 90.69 198 LEU A N 1
ATOM 1459 C CA . LEU A 1 198 ? 12.422 -10.258 -12.578 1 90.69 198 LEU A CA 1
ATOM 1460 C C . LEU A 1 198 ? 12.344 -10.891 -11.195 1 90.69 198 LEU A C 1
ATOM 1462 O O . LEU A 1 198 ? 13.336 -11.414 -10.68 1 90.69 198 LEU A O 1
ATOM 1466 N N . TYR A 1 199 ? 11.266 -10.789 -10.609 1 94.94 199 TYR A N 1
ATOM 1467 C CA . TYR A 1 199 ? 10.891 -11.602 -9.453 1 94.94 199 TYR A CA 1
ATOM 1468 C C . TYR A 1 199 ? 10.273 -12.922 -9.891 1 94.94 199 TYR A C 1
ATOM 1470 O O . TYR A 1 199 ? 9.102 -12.977 -10.273 1 94.94 199 TYR A O 1
ATOM 1478 N N . MET A 1 200 ? 11.094 -13.953 -9.852 1 95.44 200 MET A N 1
ATOM 1479 C CA . MET A 1 200 ? 10.641 -15.258 -10.312 1 95.44 200 MET A CA 1
ATOM 1480 C C . MET A 1 200 ? 9.875 -15.984 -9.211 1 95.44 200 MET A C 1
ATOM 1482 O O . MET A 1 200 ? 10.289 -15.969 -8.047 1 95.44 200 MET A O 1
ATOM 1486 N N . VAL A 1 201 ? 8.773 -16.578 -9.609 1 96.06 201 VAL A N 1
ATOM 1487 C CA . VAL A 1 201 ? 8.055 -17.469 -8.711 1 96.06 201 VAL A CA 1
ATOM 1488 C C . VAL A 1 201 ? 8.539 -18.906 -8.906 1 96.06 201 VAL A C 1
ATOM 1490 O O . VAL A 1 201 ? 7.918 -19.672 -9.641 1 96.06 201 VAL A O 1
ATOM 1493 N N . ASP A 1 202 ? 9.578 -19.188 -8.18 1 93.38 202 ASP A N 1
ATOM 1494 C CA . ASP A 1 202 ? 10.312 -20.406 -8.539 1 93.38 202 ASP A CA 1
ATOM 1495 C C . ASP A 1 202 ? 10.391 -21.359 -7.359 1 93.38 202 ASP A C 1
ATOM 1497 O O . ASP A 1 202 ? 11.18 -22.312 -7.379 1 93.38 202 ASP A O 1
ATOM 1501 N N . ASP A 1 203 ? 9.578 -21.109 -6.391 1 91.94 203 ASP A N 1
ATOM 1502 C CA . ASP A 1 203 ? 9.508 -22.094 -5.305 1 91.94 203 ASP A CA 1
ATOM 1503 C C . ASP A 1 203 ? 8.133 -22.062 -4.637 1 91.94 203 ASP A C 1
ATOM 1505 O O . ASP A 1 203 ? 7.336 -21.156 -4.879 1 91.94 203 ASP A O 1
ATOM 1509 N N . VAL A 1 204 ? 7.941 -23.078 -3.77 1 94.62 204 VAL A N 1
ATOM 1510 C CA . VAL A 1 204 ? 6.617 -23.344 -3.217 1 94.62 204 VAL A CA 1
ATOM 1511 C C . VAL A 1 204 ? 6.238 -22.25 -2.229 1 94.62 204 VAL A C 1
ATOM 1513 O O . VAL A 1 204 ? 5.062 -21.906 -2.1 1 94.62 204 VAL A O 1
ATOM 1516 N N . ILE A 1 205 ? 7.195 -21.703 -1.558 1 94.56 205 ILE A N 1
ATOM 1517 C CA . ILE A 1 205 ? 6.918 -20.656 -0.577 1 94.56 205 ILE A CA 1
ATOM 1518 C C . ILE A 1 205 ? 6.344 -19.422 -1.279 1 94.56 205 ILE A C 1
ATOM 1520 O O . ILE A 1 205 ? 5.348 -18.859 -0.829 1 94.56 205 ILE A O 1
ATOM 1524 N N . LYS A 1 206 ? 6.918 -19.062 -2.383 1 94.56 206 LYS A N 1
ATOM 1525 C CA . LYS A 1 206 ? 6.438 -17.922 -3.168 1 94.56 206 LYS A CA 1
ATOM 1526 C C . LYS A 1 206 ? 5.062 -18.219 -3.76 1 94.56 206 LYS A C 1
ATOM 1528 O O . LYS A 1 206 ? 4.207 -17.328 -3.807 1 94.56 206 LYS A O 1
ATOM 1533 N N . THR A 1 207 ? 4.832 -19.438 -4.203 1 95.75 207 THR A N 1
ATOM 1534 C CA . THR A 1 207 ? 3.527 -19.781 -4.758 1 95.75 207 THR A CA 1
ATOM 1535 C C . THR A 1 207 ? 2.441 -19.656 -3.691 1 95.75 207 THR A C 1
ATOM 1537 O O . THR A 1 207 ? 1.354 -19.141 -3.957 1 95.75 207 THR A O 1
ATOM 1540 N N . ARG A 1 208 ? 2.711 -20.094 -2.518 1 93.5 208 ARG A N 1
ATOM 1541 C CA . ARG A 1 208 ? 1.75 -20 -1.423 1 93.5 208 ARG A CA 1
ATOM 1542 C C . ARG A 1 208 ? 1.456 -18.562 -1.062 1 93.5 208 ARG A C 1
ATOM 1544 O O . ARG A 1 208 ? 0.3 -18.188 -0.849 1 93.5 208 ARG A O 1
ATOM 1551 N N . GLU A 1 209 ? 2.529 -17.781 -1.059 1 92.88 209 GLU A N 1
ATOM 1552 C CA . GLU A 1 209 ? 2.367 -16.375 -0.74 1 92.88 209 GLU A CA 1
ATOM 1553 C C . GLU A 1 209 ? 1.465 -15.68 -1.758 1 92.88 209 GLU A C 1
ATOM 1555 O O . GLU A 1 209 ? 0.728 -14.75 -1.412 1 92.88 209 GLU A O 1
ATOM 1560 N N . LEU A 1 210 ? 1.485 -16.141 -2.938 1 95.44 210 LEU A N 1
ATOM 1561 C CA . LEU A 1 210 ? 0.754 -15.5 -4.023 1 95.44 210 LEU A CA 1
ATOM 1562 C C . LEU A 1 210 ? -0.576 -16.203 -4.273 1 95.44 210 LEU A C 1
ATOM 1564 O O . LEU A 1 210 ? -1.284 -15.875 -5.23 1 95.44 210 LEU A O 1
ATOM 1568 N N . GLY A 1 211 ? -0.891 -17.203 -3.473 1 95.06 211 GLY A N 1
ATOM 1569 C CA . GLY A 1 211 ? -2.15 -17.922 -3.625 1 95.06 211 GLY A CA 1
ATOM 1570 C C . GLY A 1 211 ? -2.227 -18.734 -4.902 1 95.06 211 GLY A C 1
ATOM 1571 O O . GLY A 1 211 ? -3.279 -18.797 -5.547 1 95.06 211 GLY A O 1
ATOM 1572 N N . ILE A 1 212 ? -1.142 -19.297 -5.234 1 97.25 212 ILE A N 1
ATOM 1573 C CA . ILE A 1 212 ? -1.045 -20.062 -6.469 1 97.25 212 ILE A CA 1
ATOM 1574 C C . ILE A 1 212 ? -1.043 -21.562 -6.141 1 97.25 212 ILE A C 1
ATOM 1576 O O . ILE A 1 212 ? -0.282 -22.016 -5.285 1 97.25 212 ILE A O 1
ATOM 1580 N N . GLU A 1 213 ? -1.928 -22.25 -6.746 1 96.88 213 GLU A N 1
ATOM 1581 C CA . GLU A 1 213 ? -1.932 -23.719 -6.652 1 96.88 213 GLU A CA 1
ATOM 1582 C C . GLU A 1 213 ? -0.912 -24.328 -7.609 1 96.88 213 GLU A C 1
ATOM 1584 O O . GLU A 1 213 ? -0.954 -24.078 -8.812 1 96.88 213 GLU A O 1
ATOM 1589 N N . LEU A 1 214 ? -0.067 -25.094 -7.066 1 96.69 214 LEU A N 1
ATOM 1590 C CA . LEU A 1 214 ? 0.888 -25.828 -7.902 1 96.69 214 LEU A CA 1
ATOM 1591 C C . LEU A 1 214 ? 0.27 -27.109 -8.453 1 96.69 214 LEU A C 1
ATOM 1593 O O . LEU A 1 214 ? -0.43 -27.812 -7.727 1 96.69 214 LEU A O 1
ATOM 1597 N N . ILE A 1 215 ? 0.552 -27.406 -9.734 1 96.44 215 ILE A N 1
ATOM 1598 C CA . ILE A 1 215 ? 0.059 -28.641 -10.336 1 96.44 215 ILE A CA 1
ATOM 1599 C C . ILE A 1 215 ? 1.204 -29.359 -11.039 1 96.44 215 ILE A C 1
ATOM 1601 O O . ILE A 1 215 ? 2.213 -28.75 -11.391 1 96.44 215 ILE A O 1
ATOM 1605 N N . GLY A 1 216 ? 1.013 -30.625 -11.172 1 95.44 216 GLY A N 1
ATOM 1606 C CA . GLY A 1 216 ? 1.996 -31.453 -11.859 1 95.44 216 GLY A CA 1
ATOM 1607 C C . GLY A 1 216 ? 3.172 -31.828 -10.977 1 95.44 216 GLY A C 1
ATOM 1608 O O . GLY A 1 216 ? 4.23 -32.219 -11.477 1 95.44 216 GLY A O 1
ATOM 1609 N N . GLU A 1 217 ? 3.131 -31.609 -9.719 1 94.06 217 GLU A N 1
ATOM 1610 C CA . GLU A 1 217 ? 4.211 -32 -8.812 1 94.06 217 GLU A CA 1
ATOM 1611 C C . GLU A 1 217 ? 4.297 -33.5 -8.68 1 94.06 217 GLU A C 1
ATOM 1613 O O . GLU A 1 217 ? 3.271 -34.188 -8.641 1 94.06 217 GLU A O 1
ATOM 1618 N N . PRO A 1 218 ? 5.445 -34 -8.609 1 93.25 218 PRO A N 1
ATOM 1619 C CA . PRO A 1 218 ? 5.574 -35.438 -8.398 1 93.25 218 PRO A CA 1
ATOM 1620 C C . PRO A 1 218 ? 5.156 -35.875 -6.992 1 93.25 218 PRO A C 1
ATOM 1622 O O . PRO A 1 218 ? 5.219 -35.094 -6.055 1 93.25 218 PRO A O 1
ATOM 1625 N N . LYS A 1 219 ? 4.73 -37.094 -6.938 1 94.62 219 LYS A N 1
ATOM 1626 C CA . LYS A 1 219 ? 4.461 -37.656 -5.613 1 94.62 219 LYS A CA 1
ATOM 1627 C C . LYS A 1 219 ? 5.723 -37.656 -4.754 1 94.62 219 LYS A C 1
ATOM 1629 O O . LYS A 1 219 ? 6.785 -38.094 -5.207 1 94.62 219 LYS A O 1
ATOM 1634 N N . ALA A 1 220 ? 5.562 -37.281 -3.539 1 95.06 220 ALA A N 1
ATOM 1635 C CA . ALA A 1 220 ? 6.715 -37.188 -2.646 1 95.06 220 ALA A CA 1
ATOM 1636 C C . ALA A 1 220 ? 7.141 -38.594 -2.176 1 95.06 220 ALA A C 1
ATOM 1638 O O . ALA A 1 220 ? 6.297 -39.406 -1.813 1 95.06 220 ALA A O 1
ATOM 1639 N N . THR A 1 221 ? 8.461 -38.875 -2.195 1 91.88 221 THR A N 1
ATOM 1640 C CA . THR A 1 221 ? 8.984 -40.125 -1.667 1 91.88 221 THR A CA 1
ATOM 1641 C C . THR A 1 221 ? 9.484 -39.969 -0.239 1 91.88 221 THR A C 1
ATOM 1643 O O . THR A 1 221 ? 9.844 -40.938 0.43 1 91.88 221 THR A O 1
ATOM 1646 N N . TRP A 1 222 ? 9.5 -38.812 0.288 1 94.25 222 TRP A N 1
ATOM 1647 C CA . TRP A 1 222 ? 9.82 -38.344 1.634 1 94.25 222 TRP A CA 1
ATOM 1648 C C . TRP A 1 222 ? 11.156 -38.938 2.102 1 94.25 222 TRP A C 1
ATOM 1650 O O . TRP A 1 222 ? 11.234 -39.531 3.184 1 94.25 222 TRP A O 1
ATOM 1660 N N . THR A 1 223 ? 12.164 -38.812 1.294 1 92.25 223 THR A N 1
ATOM 1661 C CA . THR A 1 223 ? 13.531 -39.031 1.75 1 92.25 223 THR A CA 1
ATOM 1662 C C . THR A 1 223 ? 13.883 -38.094 2.904 1 92.25 223 THR A C 1
ATOM 1664 O O . THR A 1 223 ? 13.125 -37.188 3.219 1 92.25 223 THR A O 1
ATOM 1667 N N . THR A 1 224 ? 14.969 -38.375 3.516 1 91.81 224 THR A N 1
ATOM 1668 C CA . THR A 1 224 ? 15.398 -37.469 4.59 1 91.81 224 THR A CA 1
ATOM 1669 C C . THR A 1 224 ? 15.562 -36.031 4.082 1 91.81 224 THR A C 1
ATOM 1671 O O . THR A 1 224 ? 15.172 -35.094 4.762 1 91.81 224 THR A O 1
ATOM 1674 N N . ALA A 1 225 ? 16.078 -35.969 2.961 1 91.75 225 ALA A N 1
ATOM 1675 C CA . ALA A 1 225 ? 16.234 -34.656 2.355 1 91.75 225 ALA A CA 1
ATOM 1676 C C . ALA A 1 225 ? 14.883 -34 2.123 1 91.75 225 ALA A C 1
ATOM 1678 O O . ALA A 1 225 ? 14.711 -32.812 2.4 1 91.75 225 ALA A O 1
ATOM 1679 N N . ALA A 1 226 ? 13.961 -34.75 1.604 1 94.19 226 ALA A N 1
ATOM 1680 C CA . ALA A 1 226 ? 12.617 -34.219 1.356 1 94.19 226 ALA A CA 1
ATOM 1681 C C . ALA A 1 226 ? 11.938 -33.812 2.662 1 94.19 226 ALA A C 1
ATOM 1683 O O . ALA A 1 226 ? 11.234 -32.812 2.713 1 94.19 226 ALA A O 1
ATOM 1684 N N . LEU A 1 227 ? 12.18 -34.625 3.668 1 94.44 227 LEU A N 1
ATOM 1685 C CA . LEU A 1 227 ? 11.617 -34.281 4.973 1 94.44 227 LEU A CA 1
ATOM 1686 C C . LEU A 1 227 ? 12.18 -32.969 5.508 1 94.44 227 LEU A C 1
ATOM 1688 O O . LEU A 1 227 ? 11.445 -32.156 6.047 1 94.44 227 LEU A O 1
ATOM 1692 N N . CYS A 1 228 ? 13.422 -32.844 5.328 1 94 228 CYS A N 1
ATOM 1693 C CA . CYS A 1 228 ? 14.039 -31.609 5.766 1 94 228 CYS A CA 1
ATOM 1694 C C . CYS A 1 228 ? 13.539 -30.438 4.941 1 94 228 CYS A C 1
ATOM 1696 O O . CYS A 1 228 ? 13.312 -29.344 5.477 1 94 228 CYS A O 1
ATOM 1698 N N . ASN A 1 229 ? 13.398 -30.656 3.678 1 93.38 229 ASN A N 1
ATOM 1699 C CA . ASN A 1 229 ? 12.844 -29.609 2.826 1 93.38 229 ASN A CA 1
ATOM 1700 C C . ASN A 1 229 ? 11.461 -29.172 3.311 1 93.38 229 ASN A C 1
ATOM 1702 O O . ASN A 1 229 ? 11.141 -27.984 3.287 1 93.38 229 ASN A O 1
ATOM 1706 N N . ALA A 1 230 ? 10.672 -30.109 3.672 1 96.25 230 ALA A N 1
ATOM 1707 C CA . ALA A 1 230 ? 9.352 -29.797 4.219 1 96.25 230 ALA A CA 1
ATOM 1708 C C . ALA A 1 230 ? 9.477 -28.875 5.438 1 96.25 230 ALA A C 1
ATOM 1710 O O . ALA A 1 230 ? 8.688 -27.938 5.602 1 96.25 230 ALA A O 1
ATOM 1711 N N . CYS A 1 231 ? 10.492 -29.109 6.258 1 95.38 231 CYS A N 1
ATOM 1712 C CA . CYS A 1 231 ? 10.742 -28.25 7.414 1 95.38 231 CYS A CA 1
ATOM 1713 C C . CYS A 1 231 ? 11.102 -26.828 6.98 1 95.38 231 CYS A C 1
ATOM 1715 O O . CYS A 1 231 ? 10.617 -25.859 7.555 1 95.38 231 CYS A O 1
ATOM 1717 N N . VAL A 1 232 ? 11.922 -26.781 5.961 1 94.38 232 VAL A N 1
ATOM 1718 C CA . VAL A 1 232 ? 12.344 -25.484 5.457 1 94.38 232 VAL A CA 1
ATOM 1719 C C . VAL A 1 232 ? 11.141 -24.734 4.879 1 94.38 232 VAL A C 1
ATOM 1721 O O . VAL A 1 232 ? 10.93 -23.562 5.18 1 94.38 232 VAL A O 1
ATOM 1724 N N . VAL A 1 233 ? 10.344 -25.438 4.121 1 94.75 233 VAL A N 1
ATOM 1725 C CA . VAL A 1 233 ? 9.172 -24.844 3.477 1 94.75 233 VAL A CA 1
ATOM 1726 C C . VAL A 1 233 ? 8.18 -24.359 4.539 1 94.75 233 VAL A C 1
ATOM 1728 O O . VAL A 1 233 ? 7.738 -23.219 4.508 1 94.75 233 VAL A O 1
ATOM 1731 N N . ARG A 1 234 ? 7.914 -25.25 5.477 1 95.44 234 ARG A N 1
ATOM 1732 C CA . ARG A 1 234 ? 6.867 -24.969 6.453 1 95.44 234 ARG A CA 1
ATOM 1733 C C . ARG A 1 234 ? 7.34 -23.969 7.5 1 95.44 234 ARG A C 1
ATOM 1735 O O . ARG A 1 234 ? 6.535 -23.422 8.258 1 95.44 234 ARG A O 1
ATOM 1742 N N . ASN A 1 235 ? 8.656 -23.719 7.531 1 93.81 235 ASN A N 1
ATOM 1743 C CA . ASN A 1 235 ? 9.195 -22.656 8.375 1 93.81 235 ASN A CA 1
ATOM 1744 C C . ASN A 1 235 ? 9.594 -21.438 7.551 1 93.81 235 ASN A C 1
ATOM 1746 O O . ASN A 1 235 ? 10.352 -20.578 8.023 1 93.81 235 ASN A O 1
ATOM 1750 N N . GLU A 1 236 ? 9.25 -21.406 6.316 1 91.06 236 GLU A N 1
ATOM 1751 C CA . GLU A 1 236 ? 9.445 -20.266 5.434 1 91.06 236 GLU A CA 1
ATOM 1752 C C . GLU A 1 236 ? 10.922 -19.891 5.336 1 91.06 236 GLU A C 1
ATOM 1754 O O . GLU A 1 236 ? 11.281 -18.719 5.43 1 91.06 236 GLU A O 1
ATOM 1759 N N . ARG A 1 237 ? 11.773 -20.828 5.297 1 91.19 237 ARG A N 1
ATOM 1760 C CA . ARG A 1 237 ? 13.211 -20.734 5.059 1 91.19 237 ARG A CA 1
ATOM 1761 C C . ARG A 1 237 ? 13.938 -20.281 6.316 1 91.19 237 ARG A C 1
ATOM 1763 O O . ARG A 1 237 ? 15.156 -20.047 6.285 1 91.19 237 ARG A O 1
ATOM 1770 N N . ARG A 1 238 ? 13.203 -20.062 7.359 1 91.06 238 ARG A N 1
ATOM 1771 C CA . ARG A 1 238 ? 13.867 -19.703 8.609 1 91.06 238 ARG A CA 1
ATOM 1772 C C . ARG A 1 238 ? 14.594 -20.891 9.211 1 91.06 238 ARG A C 1
ATOM 1774 O O . ARG A 1 238 ? 14.047 -21.609 10.055 1 91.06 238 ARG A O 1
ATOM 1781 N N . ALA A 1 239 ? 15.758 -21.172 8.773 1 93.06 239 ALA A N 1
ATOM 1782 C CA . ALA A 1 239 ? 16.562 -22.312 9.18 1 93.06 239 ALA A CA 1
ATOM 1783 C C . ALA A 1 239 ? 18.047 -22 9.07 1 93.06 239 ALA A C 1
ATOM 1785 O O . ALA A 1 239 ? 18.469 -21.203 8.227 1 93.06 239 ALA A O 1
ATOM 1786 N N . ARG A 1 240 ? 18.734 -22.547 9.914 1 92.12 240 ARG A N 1
ATOM 1787 C CA . ARG A 1 240 ? 20.188 -22.5 9.789 1 92.12 240 ARG A CA 1
ATOM 1788 C C . ARG A 1 240 ? 20.656 -23.266 8.555 1 92.12 240 ARG A C 1
ATOM 1790 O O . ARG A 1 240 ? 19.969 -24.156 8.07 1 92.12 240 ARG A O 1
ATOM 1797 N N . SER A 1 241 ? 21.875 -22.922 8.172 1 89.44 241 SER A N 1
ATOM 1798 C CA . SER A 1 241 ? 22.406 -23.562 6.98 1 89.44 241 SER A CA 1
ATOM 1799 C C . SER A 1 241 ? 22.688 -25.031 7.223 1 89.44 241 SER A C 1
ATOM 1801 O O . SER A 1 241 ? 22.672 -25.844 6.289 1 89.44 241 SER A O 1
ATOM 1803 N N . ASP A 1 242 ? 22.875 -25.375 8.461 1 90.62 242 ASP A N 1
ATOM 1804 C CA . ASP A 1 242 ? 23.234 -26.766 8.773 1 90.62 242 ASP A CA 1
ATOM 1805 C C . ASP A 1 242 ? 22.047 -27.516 9.375 1 90.62 242 ASP A C 1
ATOM 1807 O O . ASP A 1 242 ? 22.219 -28.578 9.961 1 90.62 242 ASP A O 1
ATOM 1811 N N . ALA A 1 243 ? 20.891 -26.984 9.234 1 92.81 243 ALA A N 1
ATOM 1812 C CA . ALA A 1 243 ? 19.719 -27.531 9.914 1 92.81 243 ALA A CA 1
ATOM 1813 C C . ALA A 1 243 ? 19.438 -28.953 9.422 1 92.81 243 ALA A C 1
ATOM 1815 O O . ALA A 1 243 ? 18.906 -29.781 10.172 1 92.81 243 ALA A O 1
ATOM 1816 N N . CYS A 1 244 ? 19.828 -29.281 8.234 1 90.69 244 CYS A N 1
ATOM 1817 C CA . CYS A 1 244 ? 19.469 -30.578 7.656 1 90.69 244 CYS A CA 1
ATOM 1818 C C . CYS A 1 244 ? 20.609 -31.562 7.773 1 90.69 244 CYS A C 1
ATOM 1820 O O . CYS A 1 244 ? 20.5 -32.719 7.324 1 90.69 244 CYS A O 1
ATOM 1822 N N . ASP A 1 245 ? 21.625 -31.219 8.477 1 90.38 245 ASP A N 1
ATOM 1823 C CA . ASP A 1 245 ? 22.844 -32.031 8.461 1 90.38 245 ASP A CA 1
ATOM 1824 C C . ASP A 1 245 ? 22.766 -33.156 9.477 1 90.38 245 ASP A C 1
ATOM 1826 O O . ASP A 1 245 ? 23.375 -34.219 9.281 1 90.38 245 ASP A O 1
ATOM 1830 N N . HIS A 1 246 ? 22.125 -32.969 10.633 1 86 246 HIS A N 1
ATOM 1831 C CA . HIS A 1 246 ? 22.141 -33.969 11.688 1 86 246 HIS A CA 1
ATOM 1832 C C . HIS A 1 246 ? 20.719 -34.312 12.141 1 86 246 HIS A C 1
ATOM 1834 O O . HIS A 1 246 ? 20.312 -33.969 13.25 1 86 246 HIS A O 1
ATOM 1840 N N . PRO A 1 247 ? 20.062 -35.094 11.328 1 90.25 247 PRO A N 1
ATOM 1841 C CA . PRO A 1 247 ? 18.719 -35.5 11.727 1 90.25 247 PRO A CA 1
ATOM 1842 C C . PRO A 1 247 ? 18.719 -36.5 12.867 1 90.25 247 PRO A C 1
ATOM 1844 O O . PRO A 1 247 ? 19.672 -37.312 12.984 1 90.25 247 PRO A O 1
ATOM 1847 N N . ILE A 1 248 ? 17.781 -36.375 13.711 1 86.62 248 ILE A N 1
ATOM 1848 C CA . ILE A 1 248 ? 17.547 -37.375 14.758 1 86.62 248 ILE A CA 1
ATOM 1849 C C . ILE A 1 248 ? 16.312 -38.188 14.422 1 86.62 248 ILE A C 1
ATOM 1851 O O . ILE A 1 248 ? 15.203 -37.656 14.383 1 86.62 248 ILE A O 1
ATOM 1855 N N . ALA A 1 249 ? 16.547 -39.438 14.18 1 81.88 249 ALA A N 1
ATOM 1856 C CA . ALA A 1 249 ? 15.414 -40.312 13.867 1 81.88 249 ALA A CA 1
ATOM 1857 C C . ALA A 1 249 ? 15.016 -41.156 15.078 1 81.88 249 ALA A C 1
ATOM 1859 O O . ALA A 1 249 ? 15.875 -41.625 15.82 1 81.88 249 ALA A O 1
ATOM 1860 N N . SER A 1 250 ? 13.805 -41 15.344 1 78.44 250 SER A N 1
ATOM 1861 C CA . SER A 1 250 ? 13.281 -41.844 16.406 1 78.44 250 SER A CA 1
ATOM 1862 C C . SER A 1 250 ? 12.039 -42.594 15.945 1 78.44 250 SER A C 1
ATOM 1864 O O . SER A 1 250 ? 11.203 -42.062 15.219 1 78.44 250 SER A O 1
ATOM 1866 N N . THR A 1 251 ? 12.094 -43.938 16.047 1 67.38 251 THR A N 1
ATOM 1867 C CA . THR A 1 251 ? 10.891 -44.719 15.766 1 67.38 251 THR A CA 1
ATOM 1868 C C . THR A 1 251 ? 9.867 -44.562 16.891 1 67.38 251 THR A C 1
ATOM 1870 O O . THR A 1 251 ? 10.227 -44.594 18.062 1 67.38 251 THR A O 1
ATOM 1873 N N . MET A 1 252 ? 8.766 -44.031 16.453 1 65.62 252 MET A N 1
ATOM 1874 C CA . MET A 1 252 ? 7.73 -43.875 17.469 1 65.62 252 MET A CA 1
ATOM 1875 C C . MET A 1 252 ? 6.996 -45.188 17.719 1 65.62 252 MET A C 1
ATOM 1877 O O . MET A 1 252 ? 7.023 -46.062 16.875 1 65.62 252 MET A O 1
ATOM 1881 N N . ALA A 1 253 ? 6.41 -45.281 18.938 1 56.75 253 ALA A N 1
ATOM 1882 C CA . ALA A 1 253 ? 5.715 -46.469 19.438 1 56.75 253 ALA A CA 1
ATOM 1883 C C . ALA A 1 253 ? 4.617 -46.906 18.469 1 56.75 253 ALA A C 1
ATOM 1885 O O . ALA A 1 253 ? 4.16 -48.062 18.516 1 56.75 253 ALA A O 1
ATOM 1886 N N . GLU A 1 254 ? 4.125 -45.906 17.688 1 63.88 254 GLU A N 1
ATOM 1887 C CA . GLU A 1 254 ? 3.092 -46.438 16.797 1 63.88 254 GLU A CA 1
ATOM 1888 C C . GLU A 1 254 ? 3.705 -47.219 15.633 1 63.88 254 GLU A C 1
ATOM 1890 O O . GLU A 1 254 ? 4.727 -46.812 15.078 1 63.88 254 GLU A O 1
ATOM 1895 N N . ARG A 1 255 ? 3.238 -48.406 15.5 1 73.75 255 ARG A N 1
ATOM 1896 C CA . ARG A 1 255 ? 3.711 -49.312 14.461 1 73.75 255 ARG A CA 1
ATOM 1897 C C . ARG A 1 255 ? 3.799 -48.625 13.117 1 73.75 255 ARG A C 1
ATOM 1899 O O . ARG A 1 255 ? 2.889 -47.875 12.734 1 73.75 255 ARG A O 1
ATOM 1906 N N . ASP A 1 256 ? 4.922 -48.5 12.469 1 85.38 256 ASP A N 1
ATOM 1907 C CA . ASP A 1 256 ? 5.184 -48.125 11.078 1 85.38 256 ASP A CA 1
ATOM 1908 C C . ASP A 1 256 ? 5.402 -46.625 10.922 1 85.38 256 ASP A C 1
ATOM 1910 O O . ASP A 1 256 ? 5.289 -46.094 9.82 1 85.38 256 ASP A O 1
ATOM 1914 N N . VAL A 1 257 ? 5.438 -45.938 12.078 1 90.06 257 VAL A N 1
ATOM 1915 C CA . VAL A 1 257 ? 5.676 -44.5 11.984 1 90.06 257 VAL A CA 1
ATOM 1916 C C . VAL A 1 257 ? 7.105 -44.188 12.414 1 90.06 257 VAL A C 1
ATOM 1918 O O . VAL A 1 257 ? 7.566 -44.656 13.453 1 90.06 257 VAL A O 1
ATOM 1921 N N . VAL A 1 258 ? 7.773 -43.469 11.586 1 91.06 258 VAL A N 1
ATOM 1922 C CA . VAL A 1 258 ? 9.109 -42.969 11.898 1 91.06 258 VAL A CA 1
ATOM 1923 C C . VAL A 1 258 ? 9.07 -41.469 12.062 1 91.06 258 VAL A C 1
ATOM 1925 O O . VAL A 1 258 ? 8.523 -40.75 11.219 1 91.06 258 VAL A O 1
ATOM 1928 N N . GLN A 1 259 ? 9.602 -41.031 13.133 1 91.81 259 GLN A N 1
ATOM 1929 C CA . GLN A 1 259 ? 9.711 -39.594 13.375 1 91.81 259 GLN A CA 1
ATOM 1930 C C . GLN A 1 259 ? 11.148 -39.125 13.172 1 91.81 259 GLN A C 1
ATOM 1932 O O . GLN A 1 259 ? 12.086 -39.719 13.688 1 91.81 259 GLN A O 1
ATOM 1937 N N . THR A 1 260 ? 11.297 -38.188 12.375 1 93.62 260 THR A N 1
ATOM 1938 C CA . THR A 1 260 ? 12.586 -37.531 12.164 1 93.62 260 THR A CA 1
ATOM 1939 C C . THR A 1 260 ? 12.555 -36.094 12.664 1 93.62 260 THR A C 1
ATOM 1941 O O . THR A 1 260 ? 11.664 -35.312 12.289 1 93.62 260 THR A O 1
ATOM 1944 N N . THR A 1 261 ? 13.5 -35.75 13.461 1 94.38 261 THR A N 1
ATOM 1945 C CA . THR A 1 261 ? 13.547 -34.438 14.047 1 94.38 261 THR A CA 1
ATOM 1946 C C . THR A 1 261 ? 14.812 -33.688 13.625 1 94.38 261 THR A C 1
ATOM 1948 O O . THR A 1 261 ? 15.898 -34.281 13.594 1 94.38 261 THR A O 1
ATOM 1951 N N . PHE A 1 262 ? 14.602 -32.5 13.258 1 94.94 262 PHE A N 1
ATOM 1952 C CA . PHE A 1 262 ? 15.703 -31.609 12.867 1 94.94 262 PHE A CA 1
ATOM 1953 C C . PHE A 1 262 ? 15.82 -30.438 13.828 1 94.94 262 PHE A C 1
ATOM 1955 O O . PHE A 1 262 ? 14.844 -30.047 14.477 1 94.94 262 PHE A O 1
ATOM 1962 N N . PHE A 1 263 ? 17.047 -29.922 13.898 1 94.19 263 PHE A N 1
ATOM 1963 C CA . PHE A 1 263 ? 17.312 -28.75 14.734 1 94.19 263 PHE A CA 1
ATOM 1964 C C . PHE A 1 263 ? 17.828 -27.578 13.906 1 94.19 263 PHE A C 1
ATOM 1966 O O . PHE A 1 263 ? 18.5 -27.781 12.891 1 94.19 263 PHE A O 1
ATOM 1973 N N . GLY A 1 264 ? 17.453 -26.344 14.367 1 94.56 264 GLY A N 1
ATOM 1974 C CA . GLY A 1 264 ? 18 -25.172 13.719 1 94.56 264 GLY A CA 1
ATOM 1975 C C . GLY A 1 264 ? 16.953 -24.359 12.961 1 94.56 264 GLY A C 1
ATOM 1976 O O . GLY A 1 264 ? 17.281 -23.703 11.969 1 94.56 264 GLY A O 1
ATOM 1977 N N . PHE A 1 265 ? 15.711 -24.5 13.406 1 93.5 265 PHE A N 1
ATOM 1978 C CA . PHE A 1 265 ? 14.641 -23.828 12.68 1 93.5 265 PHE A CA 1
ATOM 1979 C C . PHE A 1 265 ? 14.062 -22.688 13.508 1 93.5 265 PHE A C 1
ATOM 1981 O O . PHE A 1 265 ? 14.078 -22.734 14.734 1 93.5 265 PHE A O 1
ATOM 1988 N N . ALA A 1 266 ? 13.57 -21.672 12.773 1 89.44 266 ALA A N 1
ATOM 1989 C CA . ALA A 1 266 ? 12.844 -20.531 13.336 1 89.44 266 ALA A CA 1
ATOM 1990 C C . ALA A 1 266 ? 13.539 -20 14.578 1 89.44 266 ALA A C 1
ATOM 1992 O O . ALA A 1 266 ? 14.555 -20.547 15.016 1 89.44 266 ALA A O 1
ATOM 1993 N N . GLY A 1 267 ? 13.117 -18.891 15.148 1 89 267 GLY A N 1
ATOM 1994 C CA . GLY A 1 267 ? 13.688 -18.328 16.359 1 89 267 GLY A CA 1
ATOM 1995 C C . GLY A 1 267 ? 15.203 -18.266 16.328 1 89 267 GLY A C 1
ATOM 1996 O O . GLY A 1 267 ? 15.875 -18.734 17.25 1 89 267 GLY A O 1
ATOM 1997 N N . GLU A 1 268 ? 15.742 -17.781 15.375 1 86.81 268 GLU A N 1
ATOM 1998 C CA . GLU A 1 268 ? 17.188 -17.672 15.18 1 86.81 268 GLU A CA 1
ATOM 1999 C C . GLU A 1 268 ? 17.844 -19.047 15.203 1 86.81 268 GLU A C 1
ATOM 2001 O O . GLU A 1 268 ? 18.984 -19.188 15.672 1 86.81 268 GLU A O 1
ATOM 2006 N N . GLY A 1 269 ? 17.062 -20.078 14.875 1 89.75 269 GLY A N 1
ATOM 2007 C CA . GLY A 1 269 ? 17.594 -21.422 14.75 1 89.75 269 GLY A CA 1
ATOM 2008 C C . GLY A 1 269 ? 17.516 -22.203 16.047 1 89.75 269 GLY A C 1
ATOM 2009 O O . GLY A 1 269 ? 18.203 -23.219 16.203 1 89.75 269 GLY A O 1
ATOM 2010 N N . SER A 1 270 ? 16.703 -21.734 16.922 1 92.69 270 SER A N 1
ATOM 2011 C CA . SER A 1 270 ? 16.656 -22.391 18.234 1 92.69 270 SER A CA 1
ATOM 2012 C C . SER A 1 270 ? 15.516 -23.375 18.328 1 92.69 270 SER A C 1
ATOM 2014 O O . SER A 1 270 ? 15.312 -24 19.375 1 92.69 270 SER A O 1
ATOM 2016 N N . TYR A 1 271 ? 14.891 -23.578 17.219 1 94.62 271 TYR A N 1
ATOM 2017 C CA . TYR A 1 271 ? 13.719 -24.438 17.266 1 94.62 271 TYR A CA 1
ATOM 2018 C C . TYR A 1 271 ? 13.961 -25.75 16.516 1 94.62 271 TYR A C 1
ATOM 2020 O O . TYR A 1 271 ? 14.938 -25.859 15.773 1 94.62 271 TYR A O 1
ATOM 2028 N N . TYR A 1 272 ? 13.102 -26.641 16.875 1 94.44 272 TYR A N 1
ATOM 2029 C CA . TYR A 1 272 ? 13.125 -27.953 16.219 1 94.44 272 TYR A CA 1
ATOM 2030 C C . TYR A 1 272 ? 11.969 -28.094 15.242 1 94.44 272 TYR A C 1
ATOM 2032 O O . TYR A 1 272 ? 10.984 -27.344 15.312 1 94.44 272 TYR A O 1
ATOM 2040 N N . CYS A 1 273 ? 12.172 -29 14.297 1 95.94 273 CYS A N 1
ATOM 2041 C CA . CYS A 1 273 ? 11.133 -29.438 13.367 1 95.94 273 CYS A CA 1
ATOM 2042 C C . CYS A 1 273 ? 11.062 -30.953 13.297 1 95.94 273 CYS A C 1
ATOM 2044 O O . CYS A 1 273 ? 12.07 -31.609 13.031 1 95.94 273 CYS A O 1
ATOM 2046 N N . SER A 1 274 ? 9.867 -31.453 13.578 1 94.94 274 SER A N 1
ATOM 2047 C CA . SER A 1 274 ? 9.695 -32.906 13.547 1 94.94 274 SER A CA 1
ATOM 2048 C C . SER A 1 274 ? 8.727 -33.312 12.445 1 94.94 274 SER A C 1
ATOM 2050 O O . SER A 1 274 ? 7.688 -32.688 12.25 1 94.94 274 SER A O 1
ATOM 2052 N N . VAL A 1 275 ? 9.141 -34.375 11.789 1 95.44 275 VAL A N 1
ATOM 2053 C CA . VAL A 1 275 ? 8.312 -34.906 10.719 1 95.44 275 VAL A CA 1
ATOM 2054 C C . VAL A 1 275 ? 8.055 -36.375 10.977 1 95.44 275 VAL A C 1
ATOM 2056 O O . VAL A 1 275 ? 8.961 -37.125 11.344 1 95.44 275 VAL A O 1
ATOM 2059 N N . ARG A 1 276 ? 6.816 -36.75 10.789 1 93.94 276 ARG A N 1
ATOM 2060 C CA . ARG A 1 276 ? 6.438 -38.156 10.914 1 93.94 276 ARG A CA 1
ATOM 2061 C C . ARG A 1 276 ? 6.055 -38.719 9.562 1 93.94 276 ARG A C 1
ATOM 2063 O O . ARG A 1 276 ? 5.285 -38.125 8.812 1 93.94 276 ARG A O 1
ATOM 2070 N N . LEU A 1 277 ? 6.621 -39.875 9.359 1 94.12 277 LEU A N 1
ATOM 2071 C CA . LEU A 1 277 ? 6.297 -40.625 8.141 1 94.12 277 LEU A CA 1
ATOM 2072 C C . LEU A 1 277 ? 5.656 -41.969 8.469 1 94.12 277 LEU A C 1
ATOM 2074 O O . LEU A 1 277 ? 6.23 -42.75 9.211 1 94.12 277 LEU A O 1
ATOM 2078 N N . ASN A 1 278 ? 4.453 -42.125 7.98 1 93 278 ASN A N 1
ATOM 2079 C CA . ASN A 1 278 ? 3.838 -43.469 8.031 1 93 278 ASN A CA 1
ATOM 2080 C C . ASN A 1 278 ? 4.305 -44.344 6.871 1 93 278 ASN A C 1
ATOM 2082 O O . ASN A 1 278 ? 3.938 -44.094 5.719 1 93 278 ASN A O 1
ATOM 2086 N N . ARG A 1 279 ? 5.031 -45.344 7.172 1 89.25 279 ARG A N 1
ATOM 2087 C CA . ARG A 1 279 ? 5.664 -46.188 6.148 1 89.25 279 ARG A CA 1
ATOM 2088 C C . ARG A 1 279 ? 4.633 -47 5.398 1 89.25 279 ARG A C 1
ATOM 2090 O O . ARG A 1 279 ? 4.844 -47.375 4.238 1 89.25 279 ARG A O 1
ATOM 2097 N N . LYS A 1 280 ? 3.594 -47.281 5.988 1 89.94 280 LYS A N 1
ATOM 2098 C CA . LYS A 1 280 ? 2.553 -48.094 5.363 1 89.94 280 LYS A CA 1
ATOM 2099 C C . LYS A 1 280 ? 1.747 -47.281 4.359 1 89.94 280 LYS A C 1
ATOM 2101 O O . LYS A 1 280 ? 1.532 -47.719 3.227 1 89.94 280 LYS A O 1
ATOM 2106 N N . THR A 1 281 ? 1.373 -46.094 4.652 1 91.56 281 THR A N 1
ATOM 2107 C CA . THR A 1 281 ? 0.497 -45.281 3.816 1 91.56 281 THR A CA 1
ATOM 2108 C C . THR A 1 281 ? 1.312 -44.344 2.939 1 91.56 281 THR A C 1
ATOM 2110 O O . THR A 1 281 ? 0.805 -43.812 1.947 1 91.56 281 THR A O 1
ATOM 2113 N N . GLY A 1 282 ? 2.482 -44.125 3.379 1 91.44 282 GLY A N 1
ATOM 2114 C CA . GLY A 1 282 ? 3.316 -43.188 2.66 1 91.44 282 GLY A CA 1
ATOM 2115 C C . GLY A 1 282 ? 2.967 -41.719 2.955 1 91.44 282 GLY A C 1
ATOM 2116 O O . GLY A 1 282 ? 3.455 -40.812 2.285 1 91.44 282 GLY A O 1
ATOM 2117 N N . ARG A 1 283 ? 2.182 -41.5 3.945 1 94 283 ARG A N 1
ATOM 2118 C CA . ARG A 1 283 ? 1.768 -40.156 4.312 1 94 283 ARG A CA 1
ATOM 2119 C C . ARG A 1 283 ? 2.705 -39.562 5.359 1 94 283 ARG A C 1
ATOM 2121 O O . ARG A 1 283 ? 3.184 -40.25 6.246 1 94 283 ARG A O 1
ATOM 2128 N N . ALA A 1 284 ? 2.908 -38.25 5.188 1 95.94 284 ALA A N 1
ATOM 2129 C CA . ALA A 1 284 ? 3.797 -37.562 6.117 1 95.94 284 ALA A CA 1
ATOM 2130 C C . ALA A 1 284 ? 3.086 -36.406 6.797 1 95.94 284 ALA A C 1
ATOM 2132 O O . ALA A 1 284 ? 2.111 -35.844 6.262 1 95.94 284 ALA A O 1
ATOM 2133 N N . SER A 1 285 ? 3.488 -36.094 7.992 1 96.12 285 SER A N 1
ATOM 2134 C CA . SER A 1 285 ? 2.977 -34.969 8.766 1 96.12 285 SER A CA 1
ATOM 2135 C C . SER A 1 285 ? 4.102 -34.219 9.492 1 96.12 285 SER A C 1
ATOM 2137 O O . SER A 1 285 ? 5.223 -34.75 9.578 1 96.12 285 SER A O 1
ATOM 2139 N N . ILE A 1 286 ? 3.783 -33 10 1 96.31 286 ILE A N 1
ATOM 2140 C CA . ILE A 1 286 ? 4.898 -32.188 10.453 1 96.31 286 ILE A CA 1
ATOM 2141 C C . ILE A 1 286 ? 4.477 -31.375 11.68 1 96.31 286 ILE A C 1
ATOM 2143 O O . ILE A 1 286 ? 3.32 -30.969 11.797 1 96.31 286 ILE A O 1
ATOM 2147 N N . ALA A 1 287 ? 5.32 -31.219 12.555 1 95.12 287 ALA A N 1
ATOM 2148 C CA . ALA A 1 287 ? 5.34 -30.188 13.586 1 95.12 287 ALA A CA 1
ATOM 2149 C C . ALA A 1 287 ? 6.539 -29.25 13.406 1 95.12 287 ALA A C 1
ATOM 2151 O O . ALA A 1 287 ? 7.66 -29.594 13.781 1 95.12 287 ALA A O 1
ATOM 2152 N N . ALA A 1 288 ? 6.355 -28.094 12.891 1 93.19 288 ALA A N 1
ATOM 2153 C CA . ALA A 1 288 ? 7.391 -27.328 12.203 1 93.19 288 ALA A CA 1
ATOM 2154 C C . ALA A 1 288 ? 8.211 -26.5 13.195 1 93.19 288 ALA A C 1
ATOM 2156 O O . ALA A 1 288 ? 9.383 -26.219 12.961 1 93.19 288 ALA A O 1
ATOM 2157 N N . THR A 1 289 ? 7.629 -26 14.25 1 92.62 289 THR A N 1
ATOM 2158 C CA . THR A 1 289 ? 8.328 -25.125 15.188 1 92.62 289 THR A CA 1
ATOM 2159 C C . THR A 1 289 ? 8.133 -25.609 16.625 1 92.62 289 THR A C 1
ATOM 2161 O O . THR A 1 289 ? 7.098 -25.344 17.234 1 92.62 289 THR A O 1
ATOM 2164 N N . LEU A 1 290 ? 9.188 -26.188 17.125 1 92.81 290 LEU A N 1
ATOM 2165 C CA . LEU A 1 290 ? 9.086 -26.844 18.422 1 92.81 290 LEU A CA 1
ATOM 2166 C C . LEU A 1 290 ? 10.234 -26.422 19.328 1 92.81 290 LEU A C 1
ATOM 2168 O O . LEU A 1 290 ? 11.375 -26.297 18.875 1 92.81 290 LEU A O 1
ATOM 2172 N N . THR A 1 291 ? 9.828 -26.203 20.516 1 92.81 291 THR A N 1
ATOM 2173 C CA . THR A 1 291 ? 10.883 -26.109 21.516 1 92.81 291 THR A CA 1
ATOM 2174 C C . THR A 1 291 ? 11.352 -27.5 21.922 1 92.81 291 THR A C 1
ATOM 2176 O O . THR A 1 291 ? 10.68 -28.5 21.656 1 92.81 291 THR A O 1
ATOM 2179 N N . GLU A 1 292 ? 12.516 -27.484 22.562 1 89.44 292 GLU A N 1
ATOM 2180 C CA . GLU A 1 292 ? 13.141 -28.766 22.906 1 89.44 292 GLU A CA 1
ATOM 2181 C C . GLU A 1 292 ? 12.227 -29.609 23.781 1 89.44 292 GLU A C 1
ATOM 2183 O O . GLU A 1 292 ? 12.117 -30.828 23.578 1 89.44 292 GLU A O 1
ATOM 2188 N N . ASN A 1 293 ? 11.562 -29.031 24.609 1 88.12 293 ASN A N 1
ATOM 2189 C CA . ASN A 1 293 ? 10.742 -29.766 25.562 1 88.12 293 ASN A CA 1
ATOM 2190 C C . ASN A 1 293 ? 9.484 -30.328 24.906 1 88.12 293 ASN A C 1
ATOM 2192 O O . ASN A 1 293 ? 8.859 -31.25 25.453 1 88.12 293 ASN A O 1
ATOM 2196 N N . LYS A 1 294 ? 9.195 -29.828 23.781 1 89.31 294 LYS A N 1
ATOM 2197 C CA . LYS A 1 294 ? 7.945 -30.219 23.141 1 89.31 294 LYS A CA 1
ATOM 2198 C C . LYS A 1 294 ? 8.164 -31.391 22.172 1 89.31 294 LYS A C 1
ATOM 2200 O O . LYS A 1 294 ? 7.207 -32.062 21.781 1 89.31 294 LYS A O 1
ATOM 2205 N N . ILE A 1 295 ? 9.32 -31.75 21.875 1 85.5 295 ILE A N 1
ATOM 2206 C CA . ILE A 1 295 ? 9.633 -32.719 20.828 1 85.5 295 ILE A CA 1
ATOM 2207 C C . ILE A 1 295 ? 9.117 -34.094 21.234 1 85.5 295 ILE A C 1
ATOM 2209 O O . ILE A 1 295 ? 8.68 -34.875 20.391 1 85.5 295 ILE A O 1
ATOM 2213 N N . SER A 1 296 ? 9.07 -34.344 22.516 1 79.12 296 SER A N 1
ATOM 2214 C CA . SER A 1 296 ? 8.727 -35.688 22.969 1 79.12 296 SER A CA 1
ATOM 2215 C C . SER A 1 296 ? 7.352 -35.719 23.625 1 79.12 296 SER A C 1
ATOM 2217 O O . SER A 1 296 ? 6.957 -36.719 24.219 1 79.12 296 SER A O 1
ATOM 2219 N N . GLU A 1 297 ? 6.695 -34.719 23.406 1 82.62 297 GLU A N 1
ATOM 2220 C CA . GLU A 1 297 ? 5.371 -34.656 24.016 1 82.62 297 GLU A CA 1
ATOM 2221 C C . GLU A 1 297 ? 4.398 -35.594 23.312 1 82.62 297 GLU A C 1
ATOM 2223 O O . GLU A 1 297 ? 4.324 -35.625 22.078 1 82.62 297 GLU A O 1
ATOM 2228 N N . LYS A 1 298 ? 3.631 -36.531 23.984 1 75.5 298 LYS A N 1
ATOM 2229 C CA . LYS A 1 298 ? 2.717 -37.531 23.438 1 75.5 298 LYS A CA 1
ATOM 2230 C C . LYS A 1 298 ? 1.578 -36.875 22.672 1 75.5 298 LYS A C 1
ATOM 2232 O O . LYS A 1 298 ? 1.159 -37.344 21.609 1 75.5 298 LYS A O 1
ATOM 2237 N N . GLY A 1 299 ? 1.298 -35.625 22.922 1 81 299 GLY A N 1
ATOM 2238 C CA . GLY A 1 299 ? 0.162 -34.938 22.344 1 81 299 GLY A CA 1
ATOM 2239 C C . GLY A 1 299 ? 0.564 -33.875 21.328 1 81 299 GLY A C 1
ATOM 2240 O O . GLY A 1 299 ? -0.249 -33.031 20.969 1 81 299 GLY A O 1
ATOM 2241 N N . LEU A 1 300 ? 1.733 -34.219 20.875 1 87.31 300 LEU A N 1
ATOM 2242 C CA . LEU A 1 300 ? 2.191 -33.219 19.906 1 87.31 300 LEU A CA 1
ATOM 2243 C C . LEU A 1 300 ? 1.376 -33.281 18.625 1 87.31 300 LEU A C 1
ATOM 2245 O O . LEU A 1 300 ? 1.183 -34.375 18.062 1 87.31 300 LEU A O 1
ATOM 2249 N N . LYS A 1 301 ? 0.826 -32.281 18.219 1 91.31 301 LYS A N 1
ATOM 2250 C CA . LYS A 1 301 ? -0.025 -32.219 17.031 1 91.31 301 LYS A CA 1
ATOM 2251 C C . LYS A 1 301 ? 0.81 -32.062 15.766 1 91.31 301 LYS A C 1
ATOM 2253 O O . LYS A 1 301 ? 1.703 -31.203 15.703 1 91.31 301 LYS A O 1
ATOM 2258 N N . PHE A 1 302 ? 0.458 -32.938 14.812 1 94.94 302 PHE A N 1
ATOM 2259 C CA . PHE A 1 302 ? 1.126 -32.875 13.516 1 94.94 302 PHE A CA 1
ATOM 2260 C C . PHE A 1 302 ? 0.15 -32.469 12.422 1 94.94 302 PHE A C 1
ATOM 2262 O O . PHE A 1 302 ? -0.988 -32.938 12.391 1 94.94 302 PHE A O 1
ATOM 2269 N N . ALA A 1 303 ? 0.615 -31.578 11.555 1 96.69 303 ALA A N 1
ATOM 2270 C CA . ALA A 1 303 ? -0.155 -31.172 10.383 1 96.69 303 ALA A CA 1
ATOM 2271 C C . ALA A 1 303 ? 0.243 -32 9.156 1 96.69 303 ALA A C 1
ATOM 2273 O O . ALA A 1 303 ? 1.423 -32.281 8.961 1 96.69 303 ALA A O 1
ATOM 2274 N N . PRO A 1 304 ? -0.75 -32.344 8.352 1 97 304 PRO A N 1
ATOM 2275 C CA . PRO A 1 304 ? -0.415 -33.125 7.168 1 97 304 PRO A CA 1
ATOM 2276 C C . PRO A 1 304 ? 0.5 -32.406 6.199 1 97 304 PRO A C 1
ATOM 2278 O O . PRO A 1 304 ? 0.398 -31.172 6.066 1 97 304 PRO A O 1
ATOM 2281 N N . LEU A 1 305 ? 1.368 -33.156 5.559 1 97.19 305 LEU A N 1
ATOM 2282 C CA . LEU A 1 305 ? 2.227 -32.625 4.508 1 97.19 305 LEU A CA 1
ATOM 2283 C C . LEU A 1 305 ? 1.664 -32.938 3.127 1 97.19 305 LEU A C 1
ATOM 2285 O O . LEU A 1 305 ? 0.964 -33.938 2.961 1 97.19 305 LEU A O 1
ATOM 2289 N N . GLU A 1 306 ? 1.965 -32.062 2.189 1 95.69 306 GLU A N 1
ATOM 2290 C CA . GLU A 1 306 ? 1.629 -32.25 0.783 1 95.69 306 GLU A CA 1
ATOM 2291 C C . GLU A 1 306 ? 2.881 -32.5 -0.055 1 95.69 306 GLU A C 1
ATOM 2293 O O . GLU A 1 306 ? 3.994 -32.219 0.38 1 95.69 306 GLU A O 1
ATOM 2298 N N . ASP A 1 307 ? 2.613 -33.094 -1.219 1 95.94 307 ASP A N 1
ATOM 2299 C CA . ASP A 1 307 ? 3.734 -33.438 -2.092 1 95.94 307 ASP A CA 1
ATOM 2300 C C . ASP A 1 307 ? 4.609 -32.219 -2.361 1 95.94 307 ASP A C 1
ATOM 2302 O O . ASP A 1 307 ? 5.836 -32.312 -2.426 1 95.94 307 ASP A O 1
ATOM 2306 N N . GLU A 1 308 ? 4.02 -31.047 -2.475 1 95.19 308 GLU A N 1
ATOM 2307 C CA . GLU A 1 308 ? 4.773 -29.844 -2.82 1 95.19 308 GLU A CA 1
ATOM 2308 C C . GLU A 1 308 ? 5.727 -29.453 -1.696 1 95.19 308 GLU A C 1
ATOM 2310 O O . GLU A 1 308 ? 6.684 -28.703 -1.92 1 95.19 308 GLU A O 1
ATOM 2315 N N . ASP A 1 309 ? 5.488 -29.891 -0.511 1 96.06 309 ASP A N 1
ATOM 2316 C CA . ASP A 1 309 ? 6.371 -29.594 0.612 1 96.06 309 ASP A CA 1
ATOM 2317 C C . ASP A 1 309 ? 7.742 -30.234 0.417 1 96.06 309 ASP A C 1
ATOM 2319 O O . ASP A 1 309 ? 8.711 -29.844 1.067 1 96.06 309 ASP A O 1
ATOM 2323 N N . ALA A 1 310 ? 7.719 -31.266 -0.382 1 94.81 310 ALA A N 1
ATOM 2324 C CA . ALA A 1 310 ? 8.961 -32 -0.588 1 94.81 310 ALA A CA 1
ATOM 2325 C C . ALA A 1 310 ? 9.852 -31.328 -1.618 1 94.81 310 ALA A C 1
ATOM 2327 O O . ALA A 1 310 ? 11.023 -31.672 -1.759 1 94.81 310 ALA A O 1
ATOM 2328 N N . LEU A 1 311 ? 9.297 -30.391 -2.334 1 92.19 311 LEU A N 1
ATOM 2329 C CA . LEU A 1 311 ? 10.055 -29.719 -3.387 1 92.19 311 LEU A CA 1
ATOM 2330 C C . LEU A 1 311 ? 11.164 -28.859 -2.795 1 92.19 311 LEU A C 1
ATOM 2332 O O . LEU A 1 311 ? 10.961 -28.203 -1.77 1 92.19 311 LEU A O 1
ATOM 2336 N N . PRO A 1 312 ? 12.305 -28.891 -3.406 1 87.25 312 PRO A N 1
ATOM 2337 C CA . PRO A 1 312 ? 13.43 -28.109 -2.865 1 87.25 312 PRO A CA 1
ATOM 2338 C C . PRO A 1 312 ? 13.188 -26.609 -2.918 1 87.25 312 PRO A C 1
ATOM 2340 O O . PRO A 1 312 ? 12.609 -26.094 -3.885 1 87.25 312 PRO A O 1
ATOM 2343 N N . VAL A 1 313 ? 13.484 -26.125 -1.725 1 84.75 313 VAL A N 1
ATOM 2344 C CA . VAL A 1 313 ? 13.438 -24.672 -1.637 1 84.75 313 VAL A CA 1
ATOM 2345 C C . VAL A 1 313 ? 14.797 -24.141 -1.166 1 84.75 313 VAL A C 1
ATOM 2347 O O . VAL A 1 313 ? 15.555 -24.859 -0.505 1 84.75 313 VAL A O 1
ATOM 2350 N N . GLY A 1 314 ? 15.586 -23.344 -1.904 1 68.75 314 GLY A N 1
ATOM 2351 C CA . GLY A 1 314 ? 16.828 -22.766 -1.418 1 68.75 314 GLY A CA 1
ATOM 2352 C C . GLY A 1 314 ? 16.703 -22.172 -0.022 1 68.75 314 GLY A C 1
ATOM 2353 O O . GLY A 1 314 ? 15.602 -22.094 0.525 1 68.75 314 GLY A O 1
ATOM 2354 N N . LEU A 1 315 ? 17.844 -22.25 0.834 1 62.06 315 LEU A N 1
ATOM 2355 C CA . LEU A 1 315 ? 17.859 -21.547 2.121 1 62.06 315 LEU A CA 1
ATOM 2356 C C . LEU A 1 315 ? 17.953 -20.047 1.928 1 62.06 315 LEU A C 1
ATOM 2358 O O . LEU A 1 315 ? 18.391 -19.578 0.869 1 62.06 315 LEU A O 1
ATOM 2362 N N . LYS A 1 316 ? 17.109 -19.312 2.789 1 55.94 316 LYS A N 1
ATOM 2363 C CA . LYS A 1 316 ? 17.266 -17.859 2.762 1 55.94 316 LYS A CA 1
ATOM 2364 C C . LYS A 1 316 ? 18.734 -17.469 2.975 1 55.94 316 LYS A C 1
ATOM 2366 O O . LYS A 1 316 ? 19.406 -18 3.852 1 55.94 316 LYS A O 1
ATOM 2371 N N . GLU A 1 317 ? 19.422 -17.031 1.967 1 40.66 317 GLU A N 1
ATOM 2372 C CA . GLU A 1 317 ? 20.766 -16.516 2.264 1 40.66 317 GLU A CA 1
ATOM 2373 C C . GLU A 1 317 ? 20.703 -15.414 3.318 1 40.66 317 GLU A C 1
ATOM 2375 O O . GLU A 1 317 ? 19.812 -14.57 3.293 1 40.66 317 GLU A O 1
ATOM 2380 N N . ASP A 1 318 ? 21.172 -15.594 4.578 1 37.28 318 ASP A N 1
ATOM 2381 C CA . ASP A 1 318 ? 21.359 -14.508 5.543 1 37.28 318 ASP A CA 1
ATOM 2382 C C . ASP A 1 318 ? 21.812 -13.234 4.852 1 37.28 318 ASP A C 1
ATOM 2384 O O . ASP A 1 318 ? 22.594 -13.281 3.893 1 37.28 318 ASP A O 1
ATOM 2388 N N . MET B 1 1 ? 49.375 85.125 -65.375 1 23.8 1 MET B N 1
ATOM 2389 C CA . MET B 1 1 ? 49.875 83.75 -65.125 1 23.8 1 MET B CA 1
ATOM 2390 C C . MET B 1 1 ? 48.906 83 -64.188 1 23.8 1 MET B C 1
ATOM 2392 O O . MET B 1 1 ? 48.625 83.5 -63.062 1 23.8 1 MET B O 1
ATOM 2396 N N . LYS B 1 2 ? 48.188 82 -64.625 1 23.95 2 LYS B N 1
ATOM 2397 C CA . LYS B 1 2 ? 46.875 81.375 -64.562 1 23.95 2 LYS B CA 1
ATOM 2398 C C . LYS B 1 2 ? 46.781 80.5 -63.312 1 23.95 2 LYS B C 1
ATOM 2400 O O . LYS B 1 2 ? 45.844 80.625 -62.5 1 23.95 2 LYS B O 1
ATOM 2405 N N . ASN B 1 3 ? 47.281 79.312 -63.406 1 21.77 3 ASN B N 1
ATOM 2406 C CA . ASN B 1 3 ? 46.375 78.188 -63.344 1 21.77 3 ASN B CA 1
ATOM 2407 C C . ASN B 1 3 ? 46.125 77.75 -61.906 1 21.77 3 ASN B C 1
ATOM 2409 O O . ASN B 1 3 ? 45 77.562 -61.5 1 21.77 3 ASN B O 1
ATOM 2413 N N . VAL B 1 4 ? 47.094 76.812 -61.281 1 29.03 4 VAL B N 1
ATOM 2414 C CA . VAL B 1 4 ? 46.938 75.375 -61.031 1 29.03 4 VAL B CA 1
ATOM 2415 C C . VAL B 1 4 ? 46.469 75.188 -59.594 1 29.03 4 VAL B C 1
ATOM 2417 O O . VAL B 1 4 ? 47.219 75.438 -58.656 1 29.03 4 VAL B O 1
ATOM 2420 N N . ARG B 1 5 ? 45.188 75.438 -59.188 1 22.16 5 ARG B N 1
ATOM 2421 C CA . ARG B 1 5 ? 44.625 75.375 -57.812 1 22.16 5 ARG B CA 1
ATOM 2422 C C . ARG B 1 5 ? 44.594 74 -57.281 1 22.16 5 ARG B C 1
ATOM 2424 O O . ARG B 1 5 ? 43.938 73.125 -57.875 1 22.16 5 ARG B O 1
ATOM 2431 N N . PHE B 1 6 ? 45.656 73.312 -56.719 1 28.66 6 PHE B N 1
ATOM 2432 C CA . PHE B 1 6 ? 45.906 72 -56.188 1 28.66 6 PHE B CA 1
ATOM 2433 C C . PHE B 1 6 ? 44.938 71.625 -55.094 1 28.66 6 PHE B C 1
ATOM 2435 O O . PHE B 1 6 ? 45.094 72.062 -53.938 1 28.66 6 PHE B O 1
ATOM 2442 N N . ASP B 1 7 ? 43.562 71.875 -55.219 1 26.44 7 ASP B N 1
ATOM 2443 C CA . ASP B 1 7 ? 42.719 71.75 -54.031 1 26.44 7 ASP B CA 1
ATOM 2444 C C . ASP B 1 7 ? 42.875 70.438 -53.375 1 26.44 7 ASP B C 1
ATOM 2446 O O . ASP B 1 7 ? 43.25 69.438 -54.031 1 26.44 7 ASP B O 1
ATOM 2450 N N . ARG B 1 8 ? 42.688 70.25 -51.938 1 26.3 8 ARG B N 1
ATOM 2451 C CA . ARG B 1 8 ? 42.906 69.562 -50.656 1 26.3 8 ARG B CA 1
ATOM 2452 C C . ARG B 1 8 ? 42 68.375 -50.531 1 26.3 8 ARG B C 1
ATOM 2454 O O . ARG B 1 8 ? 40.781 68.5 -50.469 1 26.3 8 ARG B O 1
ATOM 2461 N N . SER B 1 9 ? 42.281 67.188 -51.375 1 27.98 9 SER B N 1
ATOM 2462 C CA . SER B 1 9 ? 41.531 65.938 -51.344 1 27.98 9 SER B CA 1
ATOM 2463 C C . SER B 1 9 ? 41.375 65.438 -49.906 1 27.98 9 SER B C 1
ATOM 2465 O O . SER B 1 9 ? 42.375 65.312 -49.188 1 27.98 9 SER B O 1
ATOM 2467 N N . ILE B 1 10 ? 40.188 65.688 -49.156 1 29.22 10 ILE B N 1
ATOM 2468 C CA . ILE B 1 10 ? 39.656 65.375 -47.844 1 29.22 10 ILE B CA 1
ATOM 2469 C C . ILE B 1 10 ? 39.656 63.844 -47.625 1 29.22 10 ILE B C 1
ATOM 2471 O O . ILE B 1 10 ? 39.031 63.125 -48.406 1 29.22 10 ILE B O 1
ATOM 2475 N N . ASP B 1 11 ? 40.719 63.25 -47.125 1 26.56 11 ASP B N 1
ATOM 2476 C CA . ASP B 1 11 ? 40.969 61.875 -46.719 1 26.56 11 ASP B CA 1
ATOM 2477 C C . ASP B 1 11 ? 39.875 61.344 -45.812 1 26.56 11 ASP B C 1
ATOM 2479 O O . ASP B 1 11 ? 39.594 61.938 -44.75 1 26.56 11 ASP B O 1
ATOM 2483 N N . ARG B 1 12 ? 38.688 60.812 -46.312 1 29.02 12 ARG B N 1
ATOM 2484 C CA . ARG B 1 12 ? 37.531 60.188 -45.656 1 29.02 12 ARG B CA 1
ATOM 2485 C C . ARG B 1 12 ? 37.969 59.125 -44.688 1 29.02 12 ARG B C 1
ATOM 2487 O O . ARG B 1 12 ? 38.656 58.156 -45.062 1 29.02 12 ARG B O 1
ATOM 2494 N N . PRO B 1 13 ? 38.094 59.406 -43.375 1 30.52 13 PRO B N 1
ATOM 2495 C CA . PRO B 1 13 ? 38.469 58.406 -42.344 1 30.52 13 PRO B CA 1
ATOM 2496 C C . PRO B 1 13 ? 37.562 57.188 -42.344 1 30.52 13 PRO B C 1
ATOM 2498 O O . PRO B 1 13 ? 36.344 57.312 -42.5 1 30.52 13 PRO B O 1
ATOM 2501 N N . LEU B 1 14 ? 38 56.031 -42.875 1 31.39 14 LEU B N 1
ATOM 2502 C CA . LEU B 1 14 ? 37.438 54.656 -42.812 1 31.39 14 LEU B CA 1
ATOM 2503 C C . LEU B 1 14 ? 37.031 54.312 -41.375 1 31.39 14 LEU B C 1
ATOM 2505 O O . LEU B 1 14 ? 37.906 54.25 -40.5 1 31.39 14 LEU B O 1
ATOM 2509 N N . ALA B 1 15 ? 35.938 54.812 -40.812 1 30.98 15 ALA B N 1
ATOM 2510 C CA . ALA B 1 15 ? 35.344 54.438 -39.531 1 30.98 15 ALA B CA 1
ATOM 2511 C C . ALA B 1 15 ? 35.188 52.906 -39.469 1 30.98 15 ALA B C 1
ATOM 2513 O O . ALA B 1 15 ? 34.531 52.312 -40.312 1 30.98 15 ALA B O 1
ATOM 2514 N N . ILE B 1 16 ? 36.188 52.156 -39.031 1 32.59 16 ILE B N 1
ATOM 2515 C CA . ILE B 1 16 ? 36.219 50.75 -38.625 1 32.59 16 ILE B CA 1
ATOM 2516 C C . ILE B 1 16 ? 35.031 50.469 -37.688 1 32.59 16 ILE B C 1
ATOM 2518 O O . ILE B 1 16 ? 34.969 51.062 -36.625 1 32.59 16 ILE B O 1
ATOM 2522 N N . ILE B 1 17 ? 33.812 50.281 -38.25 1 32.88 17 ILE B N 1
ATOM 2523 C CA . ILE B 1 17 ? 32.688 49.781 -37.469 1 32.88 17 ILE B CA 1
ATOM 2524 C C . ILE B 1 17 ? 33.125 48.562 -36.656 1 32.88 17 ILE B C 1
ATOM 2526 O O . ILE B 1 17 ? 33.5 47.531 -37.188 1 32.88 17 ILE B O 1
ATOM 2530 N N . LEU B 1 18 ? 33.844 48.75 -35.562 1 33.47 18 LEU B N 1
ATOM 2531 C CA . LEU B 1 18 ? 34.031 47.688 -34.562 1 33.47 18 LEU B CA 1
ATOM 2532 C C . LEU B 1 18 ? 32.688 47.062 -34.188 1 33.47 18 LEU B C 1
ATOM 2534 O O . LEU B 1 18 ? 31.828 47.719 -33.625 1 33.47 18 LEU B O 1
ATOM 2538 N N . ALA B 1 19 ? 32.188 46.188 -35.062 1 34.16 19 ALA B N 1
ATOM 2539 C CA . ALA B 1 19 ? 31.078 45.312 -34.656 1 34.16 19 ALA B CA 1
ATOM 2540 C C . ALA B 1 19 ? 31.359 44.688 -33.281 1 34.16 19 ALA B C 1
ATOM 2542 O O . ALA B 1 19 ? 32.312 43.938 -33.125 1 34.16 19 ALA B O 1
ATOM 2543 N N . LEU B 1 20 ? 31.047 45.406 -32.25 1 34.41 20 LEU B N 1
ATOM 2544 C CA . LEU B 1 20 ? 30.969 44.844 -30.891 1 34.41 20 LEU B CA 1
ATOM 2545 C C . LEU B 1 20 ? 30.172 43.562 -30.906 1 34.41 20 LEU B C 1
ATOM 2547 O O . LEU B 1 20 ? 28.984 43.562 -31.203 1 34.41 20 LEU B O 1
ATOM 2551 N N . PHE B 1 21 ? 30.828 42.438 -31.328 1 37.03 21 PHE B N 1
ATOM 2552 C CA . PHE B 1 21 ? 30.281 41.125 -31.016 1 37.03 21 PHE B CA 1
ATOM 2553 C C . PHE B 1 21 ? 29.891 41.031 -29.547 1 37.03 21 PHE B C 1
ATOM 2555 O O . PHE B 1 21 ? 30.766 41 -28.672 1 37.03 21 PHE B O 1
ATOM 2562 N N . VAL B 1 22 ? 28.781 41.688 -29.172 1 36.59 22 VAL B N 1
ATOM 2563 C CA . VAL B 1 22 ? 28.203 41.312 -27.875 1 36.59 22 VAL B CA 1
ATOM 2564 C C . VAL B 1 22 ? 27.984 39.812 -27.812 1 36.59 22 VAL B C 1
ATOM 2566 O O . VAL B 1 22 ? 27.141 39.281 -28.516 1 36.59 22 VAL B O 1
ATOM 2569 N N . THR B 1 23 ? 29.047 39.062 -27.594 1 38.03 23 THR B N 1
ATOM 2570 C CA . THR B 1 23 ? 28.859 37.688 -27.125 1 38.03 23 THR B CA 1
ATOM 2571 C C . THR B 1 23 ? 27.844 37.625 -25.984 1 38.03 23 THR B C 1
ATOM 2573 O O . THR B 1 23 ? 28.109 38.156 -24.906 1 38.03 23 THR B O 1
ATOM 2576 N N . VAL B 1 24 ? 26.594 37.75 -26.312 1 38.81 24 VAL B N 1
ATOM 2577 C CA . VAL B 1 24 ? 25.609 37.344 -25.312 1 38.81 24 VAL B CA 1
ATOM 2578 C C . VAL B 1 24 ? 26 35.969 -24.75 1 38.81 24 VAL B C 1
ATOM 2580 O O . VAL B 1 24 ? 25.938 34.969 -25.453 1 38.81 24 VAL B O 1
ATOM 2583 N N . CYS B 1 25 ? 27.031 35.906 -23.922 1 35.38 25 CYS B N 1
ATOM 2584 C CA . CYS B 1 25 ? 27.156 34.781 -23.016 1 35.38 25 CYS B CA 1
ATOM 2585 C C . CYS B 1 25 ? 25.812 34.438 -22.391 1 35.38 25 CYS B C 1
ATOM 2587 O O . CYS B 1 25 ? 25.359 35.094 -21.453 1 35.38 25 CYS B O 1
ATOM 2589 N N . SER B 1 26 ? 24.844 34.031 -23.141 1 40.44 26 SER B N 1
ATOM 2590 C CA . SER B 1 26 ? 23.734 33.312 -22.516 1 40.44 26 SER B CA 1
ATOM 2591 C C . SER B 1 26 ? 24.25 32.281 -21.516 1 40.44 26 SER B C 1
ATOM 2593 O O . SER B 1 26 ? 24.703 31.188 -21.906 1 40.44 26 SER B O 1
ATOM 2595 N N . GLY B 1 27 ? 25 32.688 -20.469 1 37.84 27 GLY B N 1
ATOM 2596 C CA . GLY B 1 27 ? 25.266 31.844 -19.328 1 37.84 27 GLY B CA 1
ATOM 2597 C C . GLY B 1 27 ? 24.078 31 -18.922 1 37.84 27 GLY B C 1
ATOM 2598 O O . GLY B 1 27 ? 23.078 31.516 -18.422 1 37.84 27 GLY B O 1
ATOM 2599 N N . LEU B 1 28 ? 23.734 30.031 -19.641 1 40.75 28 LEU B N 1
ATOM 2600 C CA . LEU B 1 28 ? 22.953 28.953 -19.031 1 40.75 28 LEU B CA 1
ATOM 2601 C C . LEU B 1 28 ? 23.484 28.594 -17.656 1 40.75 28 LEU B C 1
ATOM 2603 O O . LEU B 1 28 ? 24.438 27.812 -17.547 1 40.75 28 LEU B O 1
ATOM 2607 N N . CYS B 1 29 ? 23.562 29.5 -16.688 1 40.06 29 CYS B N 1
ATOM 2608 C CA . CYS B 1 29 ? 23.828 29.094 -15.312 1 40.06 29 CYS B CA 1
ATOM 2609 C C . CYS B 1 29 ? 22.906 27.953 -14.891 1 40.06 29 CYS B C 1
ATOM 2611 O O . CYS B 1 29 ? 21.688 28.078 -14.977 1 40.06 29 CYS B O 1
ATOM 2613 N N . PRO B 1 30 ? 23.375 26.797 -14.898 1 44.75 30 PRO B N 1
ATOM 2614 C CA . PRO B 1 30 ? 22.547 25.797 -14.211 1 44.75 30 PRO B CA 1
ATOM 2615 C C . PRO B 1 30 ? 21.938 26.344 -12.914 1 44.75 30 PRO B C 1
ATOM 2617 O O . PRO B 1 30 ? 22.656 26.938 -12.094 1 44.75 30 PRO B O 1
ATOM 2620 N N . VAL B 1 31 ? 20.797 26.859 -12.938 1 44.16 31 VAL B N 1
ATOM 2621 C CA . VAL B 1 31 ? 20.156 27.141 -11.664 1 44.16 31 VAL B CA 1
ATOM 2622 C C . VAL B 1 31 ? 20.453 26.031 -10.664 1 44.16 31 VAL B C 1
ATOM 2624 O O . VAL B 1 31 ? 19.922 24.922 -10.781 1 44.16 31 VAL B O 1
ATOM 2627 N N . PHE B 1 32 ? 21.672 25.812 -10.297 1 46.06 32 PHE B N 1
ATOM 2628 C CA . PHE B 1 32 ? 21.891 25.016 -9.094 1 46.06 32 PHE B CA 1
ATOM 2629 C C . PHE B 1 32 ? 20.781 25.281 -8.07 1 46.06 32 PHE B C 1
ATOM 2631 O O . PHE B 1 32 ? 20.578 26.422 -7.645 1 46.06 32 PHE B O 1
ATOM 2638 N N . ALA B 1 33 ? 19.688 24.625 -8.188 1 55.25 33 ALA B N 1
ATOM 2639 C CA . ALA B 1 33 ? 18.719 24.766 -7.102 1 55.25 33 ALA B CA 1
ATOM 2640 C C . ALA B 1 33 ? 19.422 24.953 -5.762 1 55.25 33 ALA B C 1
ATOM 2642 O O . ALA B 1 33 ? 20.219 24.109 -5.355 1 55.25 33 ALA B O 1
ATOM 2643 N N . THR B 1 34 ? 19.703 26.109 -5.297 1 67.31 34 THR B N 1
ATOM 2644 C CA . THR B 1 34 ? 20.281 26.469 -4.008 1 67.31 34 THR B CA 1
ATOM 2645 C C . THR B 1 34 ? 19.672 25.641 -2.885 1 67.31 34 THR B C 1
ATOM 2647 O O . THR B 1 34 ? 18.469 25.359 -2.908 1 67.31 34 THR B O 1
ATOM 2650 N N . ALA B 1 35 ? 20.516 24.781 -2.072 1 82.19 35 ALA B N 1
ATOM 2651 C CA . ALA B 1 35 ? 20.188 24.031 -0.859 1 82.19 35 ALA B CA 1
ATOM 2652 C C . ALA B 1 35 ? 19.297 24.844 0.066 1 82.19 35 ALA B C 1
ATOM 2654 O O . ALA B 1 35 ? 19.312 26.078 0.035 1 82.19 35 ALA B O 1
ATOM 2655 N N . ALA B 1 36 ? 18.375 24.188 0.743 1 92.38 36 ALA B N 1
ATOM 2656 C CA . ALA B 1 36 ? 17.531 24.859 1.721 1 92.38 36 ALA B CA 1
ATOM 2657 C C . ALA B 1 36 ? 18.375 25.531 2.805 1 92.38 36 ALA B C 1
ATOM 2659 O O . ALA B 1 36 ? 19.5 25.125 3.068 1 92.38 36 ALA B O 1
ATOM 2660 N N . VAL B 1 37 ? 17.922 26.609 3.334 1 95.19 37 VAL B N 1
ATOM 2661 C CA . VAL B 1 37 ? 18.531 27.25 4.504 1 95.19 37 VAL B CA 1
ATOM 2662 C C . VAL B 1 37 ? 18.062 26.531 5.77 1 95.19 37 VAL B C 1
ATOM 2664 O O . VAL B 1 37 ? 16.875 26.438 6.039 1 95.19 37 VAL B O 1
ATOM 2667 N N . ILE B 1 38 ? 18.938 26 6.512 1 96.38 38 ILE B N 1
ATOM 2668 C CA . ILE B 1 38 ? 18.688 25.328 7.785 1 96.38 38 ILE B CA 1
ATOM 2669 C C . ILE B 1 38 ? 19.391 26.078 8.914 1 96.38 38 ILE B C 1
ATOM 2671 O O . ILE B 1 38 ? 20.594 26.297 8.859 1 96.38 38 ILE B O 1
ATOM 2675 N N . ALA B 1 39 ? 18.594 26.484 9.914 1 95.88 39 ALA B N 1
ATOM 2676 C CA . ALA B 1 39 ? 19.188 27.312 10.961 1 95.88 39 ALA B CA 1
ATOM 2677 C C . ALA B 1 39 ? 18.469 27.094 12.289 1 95.88 39 ALA B C 1
ATOM 2679 O O . ALA B 1 39 ? 17.297 26.703 12.312 1 95.88 39 ALA B O 1
ATOM 2680 N N . LYS B 1 40 ? 19.188 27.344 13.375 1 95.69 40 LYS B N 1
ATOM 2681 C CA . LYS B 1 40 ? 18.531 27.469 14.672 1 95.69 40 LYS B CA 1
ATOM 2682 C C . LYS B 1 40 ? 17.75 28.781 14.758 1 95.69 40 LYS B C 1
ATOM 2684 O O . LYS B 1 40 ? 18.203 29.812 14.281 1 95.69 40 LYS B O 1
ATOM 2689 N N . VAL B 1 41 ? 16.641 28.625 15.242 1 94.5 41 VAL B N 1
ATOM 2690 C CA . VAL B 1 41 ? 15.805 29.812 15.406 1 94.5 41 VAL B CA 1
ATOM 2691 C C . VAL B 1 41 ? 15.234 29.844 16.812 1 94.5 41 VAL B C 1
ATOM 2693 O O . VAL B 1 41 ? 15.219 28.828 17.516 1 94.5 41 VAL B O 1
ATOM 2696 N N . ASP B 1 42 ? 14.945 31.047 17.234 1 91.75 42 ASP B N 1
ATOM 2697 C CA . ASP B 1 42 ? 14.328 31.234 18.547 1 91.75 42 ASP B CA 1
ATOM 2698 C C . ASP B 1 42 ? 12.875 31.703 18.406 1 91.75 42 ASP B C 1
ATOM 2700 O O . ASP B 1 42 ? 12.578 32.875 18.609 1 91.75 42 ASP B O 1
ATOM 2704 N N . ARG B 1 43 ? 12.047 30.734 18.016 1 89.75 43 ARG B N 1
ATOM 2705 C CA . ARG B 1 43 ? 10.625 31 17.875 1 89.75 43 ARG B CA 1
ATOM 2706 C C . ARG B 1 43 ? 9.797 30.172 18.859 1 89.75 43 ARG B C 1
ATOM 2708 O O . ARG B 1 43 ? 10.281 29.188 19.391 1 89.75 43 ARG B O 1
ATOM 2715 N N . ALA B 1 44 ? 8.664 30.703 19.172 1 87.88 44 ALA B N 1
ATOM 2716 C CA . ALA B 1 44 ? 7.781 30.016 20.094 1 87.88 44 ALA B CA 1
ATOM 2717 C C . ALA B 1 44 ? 7.441 28.625 19.594 1 87.88 44 ALA B C 1
ATOM 2719 O O . ALA B 1 44 ? 7.355 27.672 20.391 1 87.88 44 ALA B O 1
ATOM 2720 N N . GLU B 1 45 ? 7.414 28.469 18.281 1 90.69 45 GLU B N 1
ATOM 2721 C CA . GLU B 1 45 ? 6.898 27.219 17.703 1 90.69 45 GLU B CA 1
ATOM 2722 C C . GLU B 1 45 ? 8.031 26.266 17.359 1 90.69 45 GLU B C 1
ATOM 2724 O O . GLU B 1 45 ? 7.801 25.062 17.172 1 90.69 45 GLU B O 1
ATOM 2729 N N . CYS B 1 46 ? 9.234 26.859 17.188 1 94.12 46 CYS B N 1
ATOM 2730 C CA . CYS B 1 46 ? 10.266 25.953 16.703 1 94.12 46 CYS B CA 1
ATOM 2731 C C . CYS B 1 46 ? 11.656 26.453 17.078 1 94.12 46 CYS B C 1
ATOM 2733 O O . CYS B 1 46 ? 11.852 27.656 17.281 1 94.12 46 CYS B O 1
ATOM 2735 N N . GLN B 1 47 ? 12.555 25.531 17.172 1 95.88 47 GLN B N 1
ATOM 2736 C CA . GLN B 1 47 ? 13.945 25.812 17.516 1 95.88 47 GLN B CA 1
ATOM 2737 C C . GLN B 1 47 ? 14.852 25.672 16.297 1 95.88 47 GLN B C 1
ATOM 2739 O O . GLN B 1 47 ? 16 26.109 16.328 1 95.88 47 GLN B O 1
ATOM 2744 N N . VAL B 1 48 ? 14.398 24.953 15.344 1 97.5 48 VAL B N 1
ATOM 2745 C CA . VAL B 1 48 ? 15.094 24.781 14.07 1 97.5 48 VAL B CA 1
ATOM 2746 C C . VAL B 1 48 ? 14.141 25.109 12.922 1 97.5 48 VAL B C 1
ATOM 2748 O O . VAL B 1 48 ? 12.938 24.844 13.008 1 97.5 48 VAL B O 1
ATOM 2751 N N . ALA B 1 49 ? 14.734 25.719 11.875 1 98 49 ALA B N 1
ATOM 2752 C CA . ALA B 1 49 ? 13.914 26.047 10.711 1 98 49 ALA B CA 1
ATOM 2753 C C . ALA B 1 49 ? 14.594 25.609 9.422 1 98 49 ALA B C 1
ATOM 2755 O O . ALA B 1 49 ? 15.812 25.719 9.289 1 98 49 ALA B O 1
ATOM 2756 N N . LEU B 1 50 ? 13.844 25.047 8.539 1 98.19 50 LEU B N 1
ATOM 2757 C CA . LEU B 1 50 ? 14.25 24.734 7.172 1 98.19 50 LEU B CA 1
ATOM 2758 C C . LEU B 1 50 ? 13.414 25.531 6.176 1 98.19 50 LEU B C 1
ATOM 2760 O O . LEU B 1 50 ? 12.188 25.391 6.133 1 98.19 50 LEU B O 1
ATOM 2764 N N . SER B 1 51 ? 14.055 26.406 5.422 1 97.94 51 SER B N 1
ATOM 2765 C CA . SER B 1 51 ? 13.383 27.219 4.414 1 97.94 51 SER B CA 1
ATOM 2766 C C . SER B 1 51 ? 14.102 27.141 3.07 1 97.94 51 SER B C 1
ATOM 2768 O O . SER B 1 51 ? 15.312 26.891 3.02 1 97.94 51 SER B O 1
ATOM 2770 N N . GLY B 1 52 ? 13.297 27.297 2.047 1 97.12 52 GLY B N 1
ATOM 2771 C CA . GLY B 1 52 ? 13.875 27.219 0.716 1 97.12 52 GLY B CA 1
ATOM 2772 C C . GLY B 1 52 ? 13.797 25.844 0.105 1 97.12 52 GLY B C 1
ATOM 2773 O O . GLY B 1 52 ? 13.258 24.906 0.72 1 97.12 52 GLY B O 1
ATOM 2774 N N . ALA B 1 53 ? 14.281 25.734 -1.12 1 96.19 53 ALA B N 1
ATOM 2775 C CA . ALA B 1 53 ? 14.148 24.5 -1.882 1 96.19 53 ALA B CA 1
ATOM 2776 C C . ALA B 1 53 ? 14.992 23.375 -1.266 1 96.19 53 ALA B C 1
ATOM 2778 O O . ALA B 1 53 ? 16.188 23.562 -1.005 1 96.19 53 ALA B O 1
ATOM 2779 N N . ILE B 1 54 ? 14.445 22.25 -1.037 1 96.62 54 ILE B N 1
ATOM 2780 C CA . ILE B 1 54 ? 15.148 21.078 -0.524 1 96.62 54 ILE B CA 1
ATOM 2781 C C . ILE B 1 54 ? 16.109 20.547 -1.586 1 96.62 54 ILE B C 1
ATOM 2783 O O . ILE B 1 54 ? 15.742 20.438 -2.758 1 96.62 54 ILE B O 1
ATOM 2787 N N . ALA B 1 55 ? 17.266 20.281 -1.171 1 95.62 55 ALA B N 1
ATOM 2788 C CA . ALA B 1 55 ? 18.297 19.781 -2.084 1 95.62 55 ALA B CA 1
ATOM 2789 C C . ALA B 1 55 ? 19.141 18.703 -1.418 1 95.62 55 ALA B C 1
ATOM 2791 O O . ALA B 1 55 ? 19.156 18.594 -0.19 1 95.62 55 ALA B O 1
ATOM 2792 N N . SER B 1 56 ? 19.844 17.984 -2.322 1 94.19 56 SER B N 1
ATOM 2793 C CA . SER B 1 56 ? 20.734 16.938 -1.819 1 94.19 56 SER B CA 1
ATOM 2794 C C . SER B 1 56 ? 21.703 17.5 -0.775 1 94.19 56 SER B C 1
ATOM 2796 O O . SER B 1 56 ? 22.266 18.578 -0.953 1 94.19 56 SER B O 1
ATOM 2798 N N . GLY B 1 57 ? 21.859 16.781 0.317 1 95.75 57 GLY B N 1
ATOM 2799 C CA . GLY B 1 57 ? 22.75 17.203 1.377 1 95.75 57 GLY B CA 1
ATOM 2800 C C . GLY B 1 57 ? 22.031 17.859 2.543 1 95.75 57 GLY B C 1
ATOM 2801 O O . GLY B 1 57 ? 22.609 18 3.627 1 95.75 57 GLY B O 1
ATOM 2802 N N . ASP B 1 58 ? 20.844 18.297 2.373 1 97 58 ASP B N 1
ATOM 2803 C CA . ASP B 1 58 ? 20.094 18.984 3.42 1 97 58 ASP B CA 1
ATOM 2804 C C . ASP B 1 58 ? 19.891 18.078 4.637 1 97 58 ASP B C 1
ATOM 2806 O O . ASP B 1 58 ? 19.875 18.562 5.773 1 97 58 ASP B O 1
ATOM 2810 N N . LEU B 1 59 ? 19.719 16.766 4.441 1 97.94 59 LEU B N 1
ATOM 2811 C CA . LEU B 1 59 ? 19.562 15.844 5.559 1 97.94 59 LEU B CA 1
ATOM 2812 C C . LEU B 1 59 ? 20.781 15.906 6.48 1 97.94 59 LEU B C 1
ATOM 2814 O O . LEU B 1 59 ? 20.641 15.992 7.703 1 97.94 59 LEU B O 1
ATOM 2818 N N . ASP B 1 60 ? 21.922 15.867 5.852 1 96.5 60 ASP B N 1
ATOM 2819 C CA . ASP B 1 60 ? 23.141 15.883 6.652 1 96.5 60 ASP B CA 1
ATOM 2820 C C . ASP B 1 60 ? 23.25 17.172 7.465 1 96.5 60 ASP B C 1
ATOM 2822 O O . ASP B 1 60 ? 23.672 17.141 8.625 1 96.5 60 ASP B O 1
ATOM 2826 N N . ARG B 1 61 ? 22.906 18.234 6.891 1 95.31 61 ARG B N 1
ATOM 2827 C CA . ARG B 1 61 ? 22.922 19.516 7.602 1 95.31 61 ARG B CA 1
ATOM 2828 C C . ARG B 1 61 ? 21.875 19.531 8.703 1 95.31 61 ARG B C 1
ATOM 2830 O O . ARG B 1 61 ? 22.125 20.031 9.805 1 95.31 61 ARG B O 1
ATOM 2837 N N . LEU B 1 62 ? 20.734 19.031 8.445 1 96.88 62 LEU B N 1
ATOM 2838 C CA . LEU B 1 62 ? 19.656 19.016 9.422 1 96.88 62 LEU B CA 1
ATOM 2839 C C . LEU B 1 62 ? 20.031 18.203 10.648 1 96.88 62 LEU B C 1
ATOM 2841 O O . LEU B 1 62 ? 19.672 18.562 11.773 1 96.88 62 LEU B O 1
ATOM 2845 N N . LYS B 1 63 ? 20.734 17.109 10.414 1 96.19 63 LYS B N 1
ATOM 2846 C CA . LYS B 1 63 ? 21.156 16.234 11.5 1 96.19 63 LYS B CA 1
ATOM 2847 C C . LYS B 1 63 ? 21.984 17 12.531 1 96.19 63 LYS B C 1
ATOM 2849 O O . LYS B 1 63 ? 21.953 16.688 13.719 1 96.19 63 LYS B O 1
ATOM 2854 N N . ALA B 1 64 ? 22.594 18.047 12.062 1 93.88 64 ALA B N 1
ATOM 2855 C CA . ALA B 1 64 ? 23.453 18.844 12.938 1 93.88 64 ALA B CA 1
ATOM 2856 C C . ALA B 1 64 ? 22.625 19.812 13.773 1 93.88 64 ALA B C 1
ATOM 2858 O O . ALA B 1 64 ? 23.094 20.297 14.812 1 93.88 64 ALA B O 1
ATOM 2859 N N . PHE B 1 65 ? 21.469 20.094 13.375 1 93.69 65 PHE B N 1
ATOM 2860 C CA . PHE B 1 65 ? 20.719 21.172 14 1 93.69 65 PHE B CA 1
ATOM 2861 C C . PHE B 1 65 ? 19.547 20.641 14.805 1 93.69 65 PHE B C 1
ATOM 2863 O O . PHE B 1 65 ? 19.188 21.203 15.844 1 93.69 65 PHE B O 1
ATOM 2870 N N . ALA B 1 66 ? 18.922 19.609 14.328 1 92.5 66 ALA B N 1
ATOM 2871 C CA . ALA B 1 66 ? 17.703 19.125 14.945 1 92.5 66 ALA B CA 1
ATOM 2872 C C . ALA B 1 66 ? 18 18.078 16.016 1 92.5 66 ALA B C 1
ATOM 2874 O O . ALA B 1 66 ? 18.688 17.078 15.742 1 92.5 66 ALA B O 1
ATOM 2875 N N . SER B 1 67 ? 17.453 18.312 17.203 1 93.06 67 SER B N 1
ATOM 2876 C CA . SER B 1 67 ? 17.656 17.375 18.312 1 93.06 67 SER B CA 1
ATOM 2877 C C . SER B 1 67 ? 16.328 16.781 18.781 1 93.06 67 SER B C 1
ATOM 2879 O O . SER B 1 67 ? 15.266 17.328 18.469 1 93.06 67 SER B O 1
ATOM 2881 N N . ARG B 1 68 ? 16.5 15.672 19.438 1 94.44 68 ARG B N 1
ATOM 2882 C CA . ARG B 1 68 ? 15.312 15.031 20.016 1 94.44 68 ARG B CA 1
ATOM 2883 C C . ARG B 1 68 ? 14.531 16.016 20.891 1 94.44 68 ARG B C 1
ATOM 2885 O O . ARG B 1 68 ? 15.125 16.719 21.703 1 94.44 68 ARG B O 1
ATOM 2892 N N . GLY B 1 69 ? 13.297 16.062 20.656 1 95.19 69 GLY B N 1
ATOM 2893 C CA . GLY B 1 69 ? 12.453 16.922 21.453 1 95.19 69 GLY B CA 1
ATOM 2894 C C . GLY B 1 69 ? 12.281 18.312 20.859 1 95.19 69 GLY B C 1
ATOM 2895 O O . GLY B 1 69 ? 11.469 19.109 21.328 1 95.19 69 GLY B O 1
ATOM 2896 N N . SER B 1 70 ? 13 18.594 19.828 1 95.94 70 SER B N 1
ATOM 2897 C CA . SER B 1 70 ? 12.898 19.906 19.203 1 95.94 70 SER B CA 1
ATOM 2898 C C . SER B 1 70 ? 11.742 19.969 18.219 1 95.94 70 SER B C 1
ATOM 2900 O O . SER B 1 70 ? 11.141 18.938 17.906 1 95.94 70 SER B O 1
ATOM 2902 N N . SER B 1 71 ? 11.469 21.203 17.812 1 98.12 71 SER B N 1
ATOM 2903 C CA . SER B 1 71 ? 10.5 21.453 16.75 1 98.12 71 SER B CA 1
ATOM 2904 C C . SER B 1 71 ? 11.172 22.062 15.523 1 98.12 71 SER B C 1
ATOM 2906 O O . SER B 1 71 ? 12.008 22.969 15.656 1 98.12 71 SER B O 1
ATOM 2908 N N . LEU B 1 72 ? 10.844 21.5 14.398 1 98.5 72 LEU B N 1
ATOM 2909 C CA . LEU B 1 72 ? 11.375 21.906 13.109 1 98.5 72 LEU B CA 1
ATOM 2910 C C . LEU B 1 72 ? 10.305 22.625 12.281 1 98.5 72 LEU B C 1
ATOM 2912 O O . LEU B 1 72 ? 9.367 21.984 11.797 1 98.5 72 LEU B O 1
ATOM 2916 N N . CYS B 1 73 ? 10.484 23.906 12.125 1 98.62 73 CYS B N 1
ATOM 2917 C CA . CYS B 1 73 ? 9.586 24.672 11.258 1 98.62 73 CYS B CA 1
ATOM 2918 C C . CYS B 1 73 ? 9.992 24.516 9.797 1 98.62 73 CYS B C 1
ATOM 2920 O O . CYS B 1 73 ? 11.172 24.625 9.461 1 98.62 73 CYS B O 1
ATOM 2922 N N . LEU B 1 74 ? 8.977 24.281 8.953 1 98.69 74 LEU B N 1
ATOM 2923 C CA . LEU B 1 74 ? 9.203 24.078 7.531 1 98.69 74 LEU B CA 1
ATOM 2924 C C . LEU B 1 74 ? 8.508 25.156 6.707 1 98.69 74 LEU B C 1
ATOM 2926 O O . LEU B 1 74 ? 7.355 25.5 6.977 1 98.69 74 LEU B O 1
ATOM 2930 N N . ASP B 1 75 ? 9.172 25.688 5.773 1 98.5 75 ASP B N 1
ATOM 2931 C CA . ASP B 1 75 ? 8.672 26.625 4.777 1 98.5 75 ASP B CA 1
ATOM 2932 C C . ASP B 1 75 ? 9.375 26.422 3.434 1 98.5 75 ASP B C 1
ATOM 2934 O O . ASP B 1 75 ? 10.414 27.031 3.18 1 98.5 75 ASP B O 1
ATOM 2938 N N . SER B 1 76 ? 8.773 25.609 2.639 1 98.31 76 SER B N 1
ATOM 2939 C CA . SER B 1 76 ? 9.445 25.188 1.413 1 98.31 76 SER B CA 1
ATOM 2940 C C . SER B 1 76 ? 8.438 24.797 0.338 1 98.31 76 SER B C 1
ATOM 2942 O O . SER B 1 76 ? 7.438 24.125 0.629 1 98.31 76 SER B O 1
ATOM 2944 N N . ALA B 1 77 ? 8.734 25.156 -0.891 1 95.5 77 ALA B N 1
ATOM 2945 C CA . ALA B 1 77 ? 7.902 24.75 -2.025 1 95.5 77 ALA B CA 1
ATOM 2946 C C . ALA B 1 77 ? 8.211 23.328 -2.459 1 95.5 77 ALA B C 1
ATOM 2948 O O . ALA B 1 77 ? 7.535 22.781 -3.328 1 95.5 77 ALA B O 1
ATOM 2949 N N . GLY B 1 78 ? 9.18 22.781 -1.826 1 94.81 78 GLY B N 1
ATOM 2950 C CA . GLY B 1 78 ? 9.594 21.438 -2.205 1 94.81 78 GLY B CA 1
ATOM 2951 C C . GLY B 1 78 ? 11.031 21.375 -2.688 1 94.81 78 GLY B C 1
ATOM 2952 O O . GLY B 1 78 ? 11.914 22.031 -2.119 1 94.81 78 GLY B O 1
ATOM 2953 N N . GLY B 1 79 ? 11.281 20.531 -3.746 1 92.62 79 GLY B N 1
ATOM 2954 C CA . GLY B 1 79 ? 12.633 20.328 -4.258 1 92.62 79 GLY B CA 1
ATOM 2955 C C . GLY B 1 79 ? 12.938 18.859 -4.547 1 92.62 79 GLY B C 1
ATOM 2956 O O . GLY B 1 79 ? 12.125 18.156 -5.152 1 92.62 79 GLY B O 1
ATOM 2957 N N . ASP B 1 80 ? 14.125 18.5 -4.164 1 92.5 80 ASP B N 1
ATOM 2958 C CA . ASP B 1 80 ? 14.547 17.109 -4.387 1 92.5 80 ASP B CA 1
ATOM 2959 C C . ASP B 1 80 ? 13.672 16.141 -3.605 1 92.5 80 ASP B C 1
ATOM 2961 O O . ASP B 1 80 ? 13.766 16.062 -2.379 1 92.5 80 ASP B O 1
ATOM 2965 N N . PHE B 1 81 ? 12.953 15.422 -4.367 1 93.12 81 PHE B N 1
ATOM 2966 C CA . PHE B 1 81 ? 11.969 14.547 -3.75 1 93.12 81 PHE B CA 1
ATOM 2967 C C . PHE B 1 81 ? 12.648 13.484 -2.9 1 93.12 81 PHE B C 1
ATOM 2969 O O . PHE B 1 81 ? 12.211 13.203 -1.781 1 93.12 81 PHE B O 1
ATOM 2976 N N . LEU B 1 82 ? 13.703 12.922 -3.406 1 93.88 82 LEU B N 1
ATOM 2977 C CA . LEU B 1 82 ? 14.391 11.844 -2.699 1 93.88 82 LEU B CA 1
ATOM 2978 C C . LEU B 1 82 ? 15.031 12.359 -1.418 1 93.88 82 LEU B C 1
ATOM 2980 O O . LEU B 1 82 ? 15.055 11.656 -0.404 1 93.88 82 LEU B O 1
ATOM 2984 N N . GLU B 1 83 ? 15.531 13.523 -1.478 1 95.75 83 GLU B N 1
ATOM 2985 C CA . GLU B 1 83 ? 16.078 14.125 -0.263 1 95.75 83 GLU B CA 1
ATOM 2986 C C . GLU B 1 83 ? 14.977 14.367 0.771 1 95.75 83 GLU B C 1
ATOM 2988 O O . GLU B 1 83 ? 15.164 14.086 1.957 1 95.75 83 GLU B O 1
ATOM 2993 N N . GLY B 1 84 ? 13.867 14.891 0.335 1 97.19 84 GLY B N 1
ATOM 2994 C CA . GLY B 1 84 ? 12.742 15.07 1.237 1 97.19 84 GLY B CA 1
ATOM 2995 C C . GLY B 1 84 ? 12.297 13.781 1.901 1 97.19 84 GLY B C 1
ATOM 2996 O O . GLY B 1 84 ? 12.008 13.758 3.1 1 97.19 84 GLY B O 1
ATOM 2997 N N . LEU B 1 85 ? 12.258 12.766 1.123 1 96.75 85 LEU B N 1
ATOM 2998 C CA . LEU B 1 85 ? 11.883 11.453 1.639 1 96.75 85 LEU B CA 1
ATOM 2999 C C . LEU B 1 85 ? 12.922 10.945 2.639 1 96.75 85 LEU B C 1
ATOM 3001 O O . LEU B 1 85 ? 12.562 10.383 3.676 1 96.75 85 LEU B O 1
ATOM 3005 N N . SER B 1 86 ? 14.188 11.148 2.357 1 97.81 86 SER B N 1
ATOM 3006 C CA . SER B 1 86 ? 15.25 10.742 3.273 1 97.81 86 SER B CA 1
ATOM 3007 C C . SER B 1 86 ? 15.148 11.484 4.602 1 97.81 86 SER B C 1
ATOM 3009 O O . SER B 1 86 ? 15.375 10.906 5.664 1 97.81 86 SER B O 1
ATOM 3011 N N . ILE B 1 87 ? 14.805 12.711 4.516 1 98.31 87 ILE B N 1
ATOM 3012 C CA . ILE B 1 87 ? 14.617 13.484 5.738 1 98.31 87 ILE B CA 1
ATOM 3013 C C . ILE B 1 87 ? 13.438 12.93 6.531 1 98.31 87 ILE B C 1
ATOM 3015 O O . ILE B 1 87 ? 13.523 12.766 7.75 1 98.31 87 ILE B O 1
ATOM 3019 N N . ALA B 1 88 ? 12.344 12.656 5.855 1 98.12 88 ALA B N 1
ATOM 3020 C CA . ALA B 1 88 ? 11.18 12.078 6.523 1 98.12 88 ALA B CA 1
ATOM 3021 C C . ALA B 1 88 ? 11.547 10.781 7.238 1 98.12 88 ALA B C 1
ATOM 3023 O O . ALA B 1 88 ? 11.156 10.562 8.391 1 98.12 88 ALA B O 1
ATOM 3024 N N . GLU B 1 89 ? 12.289 9.938 6.562 1 97.19 89 GLU B N 1
ATOM 3025 C CA . GLU B 1 89 ? 12.734 8.664 7.129 1 97.19 89 GLU B CA 1
ATOM 3026 C C . GLU B 1 89 ? 13.602 8.883 8.367 1 97.19 89 GLU B C 1
ATOM 3028 O O . GLU B 1 89 ? 13.484 8.156 9.352 1 97.19 89 GLU B O 1
ATOM 3033 N N . TRP B 1 90 ? 14.422 9.836 8.273 1 97.56 90 TRP B N 1
ATOM 3034 C CA . TRP B 1 90 ? 15.289 10.148 9.406 1 97.56 90 TRP B CA 1
ATOM 3035 C C . TRP B 1 90 ? 14.484 10.688 10.586 1 97.56 90 TRP B C 1
ATOM 3037 O O . TRP B 1 90 ? 14.758 10.352 11.734 1 97.56 90 TRP B O 1
ATOM 3047 N N . LEU B 1 91 ? 13.492 11.492 10.352 1 97.62 91 LEU B N 1
ATOM 3048 C CA . LEU B 1 91 ? 12.664 12.102 11.383 1 97.62 91 LEU B CA 1
ATOM 3049 C C . LEU B 1 91 ? 11.789 11.055 12.07 1 97.62 91 LEU B C 1
ATOM 3051 O O . LEU B 1 91 ? 11.438 11.203 13.242 1 97.62 91 LEU B O 1
ATOM 3055 N N . ALA B 1 92 ? 11.438 10.047 11.383 1 96.06 92 ALA B N 1
ATOM 3056 C CA . ALA B 1 92 ? 10.492 9.047 11.867 1 96.06 92 ALA B CA 1
ATOM 3057 C C . ALA B 1 92 ? 10.969 8.438 13.188 1 96.06 92 ALA B C 1
ATOM 3059 O O . ALA B 1 92 ? 12.039 7.836 13.25 1 96.06 92 ALA B O 1
ATOM 3060 N N . GLY B 1 93 ? 10.195 8.672 14.211 1 94.62 93 GLY B N 1
ATOM 3061 C CA . GLY B 1 93 ? 10.461 8.086 15.516 1 94.62 93 GLY B CA 1
ATOM 3062 C C . GLY B 1 93 ? 11.492 8.859 16.312 1 94.62 93 GLY B C 1
ATOM 3063 O O . GLY B 1 93 ? 11.836 8.461 17.438 1 94.62 93 GLY B O 1
ATOM 3064 N N . ARG B 1 94 ? 11.898 10.039 15.836 1 96 94 ARG B N 1
ATOM 3065 C CA . ARG B 1 94 ? 13.031 10.711 16.469 1 96 94 ARG B CA 1
ATOM 3066 C C . ARG B 1 94 ? 12.547 11.797 17.422 1 96 94 ARG B C 1
ATOM 3068 O O . ARG B 1 94 ? 13.359 12.5 18.031 1 96 94 ARG B O 1
ATOM 3075 N N . ASN B 1 95 ? 11.344 11.938 17.484 1 97.38 95 ASN B N 1
ATOM 3076 C CA . ASN B 1 95 ? 10.75 12.906 18.406 1 97.38 95 ASN B CA 1
ATOM 3077 C C . ASN B 1 95 ? 11.133 14.336 18.047 1 97.38 95 ASN B C 1
ATOM 3079 O O . ASN B 1 95 ? 11.555 15.109 18.922 1 97.38 95 ASN B O 1
ATOM 3083 N N . VAL B 1 96 ? 11.164 14.633 16.828 1 97.81 96 VAL B N 1
ATOM 3084 C CA . VAL B 1 96 ? 11.219 15.992 16.297 1 97.81 96 VAL B CA 1
ATOM 3085 C C . VAL B 1 96 ? 9.859 16.391 15.742 1 97.81 96 VAL B C 1
ATOM 3087 O O . VAL B 1 96 ? 9.32 15.734 14.852 1 97.81 96 VAL B O 1
ATOM 3090 N N . THR B 1 97 ? 9.297 17.375 16.328 1 98.31 97 THR B N 1
ATOM 3091 C CA . THR B 1 97 ? 7.996 17.844 15.867 1 98.31 97 THR B CA 1
ATOM 3092 C C . THR B 1 97 ? 8.148 18.703 14.617 1 98.31 97 THR B C 1
ATOM 3094 O O . THR B 1 97 ? 8.969 19.625 14.586 1 98.31 97 THR B O 1
ATOM 3097 N N . THR B 1 98 ? 7.469 18.391 13.57 1 98.69 98 THR B N 1
ATOM 3098 C CA . THR B 1 98 ? 7.465 19.234 12.383 1 98.69 98 THR B CA 1
ATOM 3099 C C . THR B 1 98 ? 6.305 20.234 12.438 1 98.69 98 THR B C 1
ATOM 3101 O O . THR B 1 98 ? 5.207 19.891 12.875 1 98.69 98 THR B O 1
ATOM 3104 N N . VAL B 1 99 ? 6.59 21.453 12.031 1 98.75 99 VAL B N 1
ATOM 3105 C CA . VAL B 1 99 ? 5.621 22.547 12.188 1 98.75 99 VAL B CA 1
ATOM 3106 C C . VAL B 1 99 ? 5.547 23.359 10.906 1 98.75 99 VAL B C 1
ATOM 3108 O O . VAL B 1 99 ? 6.574 23.672 10.297 1 98.75 99 VAL B O 1
ATOM 3111 N N . ILE B 1 100 ? 4.398 23.594 10.43 1 98.69 100 ILE B N 1
ATOM 3112 C CA . ILE B 1 100 ? 4.129 24.641 9.453 1 98.69 100 ILE B CA 1
ATOM 3113 C C . ILE B 1 100 ? 3.424 25.812 10.133 1 98.69 100 ILE B C 1
ATOM 3115 O O . ILE B 1 100 ? 2.256 25.703 10.516 1 98.69 100 ILE B O 1
ATOM 3119 N N . ALA B 1 101 ? 4.129 26.844 10.281 1 97.88 101 ALA B N 1
ATOM 3120 C CA . ALA B 1 101 ? 3.654 28 11.039 1 97.88 101 ALA B CA 1
ATOM 3121 C C . ALA B 1 101 ? 2.668 28.828 10.219 1 97.88 101 ALA B C 1
ATOM 3123 O O . ALA B 1 101 ? 2.416 28.516 9.047 1 97.88 101 ALA B O 1
ATOM 3124 N N . ASN B 1 102 ? 2.117 29.844 10.906 1 96.88 102 ASN B N 1
ATOM 3125 C CA . ASN B 1 102 ? 1.2 30.75 10.234 1 96.88 102 ASN B CA 1
ATOM 3126 C C . ASN B 1 102 ? 1.838 31.391 9 1 96.88 102 ASN B C 1
ATOM 3128 O O . ASN B 1 102 ? 2.949 31.922 9.07 1 96.88 102 ASN B O 1
ATOM 3132 N N . GLY B 1 103 ? 1.11 31.266 7.887 1 96.81 103 GLY B N 1
ATOM 3133 C CA . GLY B 1 103 ? 1.562 31.906 6.664 1 96.81 103 GLY B CA 1
ATOM 3134 C C . GLY B 1 103 ? 2.605 31.094 5.914 1 96.81 103 GLY B C 1
ATOM 3135 O O . GLY B 1 103 ? 2.938 31.422 4.77 1 96.81 103 GLY B O 1
ATOM 3136 N N . ALA B 1 104 ? 3.205 30.078 6.492 1 97.88 104 ALA B N 1
ATOM 3137 C CA . ALA B 1 104 ? 4.199 29.234 5.836 1 97.88 104 ALA B CA 1
ATOM 3138 C C . ALA B 1 104 ? 3.529 28.203 4.93 1 97.88 104 ALA B C 1
ATOM 3140 O O . ALA B 1 104 ? 2.326 27.953 5.047 1 97.88 104 ALA B O 1
ATOM 3141 N N . SER B 1 105 ? 4.297 27.734 3.979 1 98.19 105 SER B N 1
ATOM 3142 C CA . SER B 1 105 ? 3.803 26.719 3.064 1 98.19 105 SER B CA 1
ATOM 3143 C C . SER B 1 105 ? 4.793 25.562 2.945 1 98.19 105 SER B C 1
ATOM 3145 O O . SER B 1 105 ? 6.004 25.766 3.041 1 98.19 105 SER B O 1
ATOM 3147 N N . CYS B 1 106 ? 4.293 24.438 2.758 1 98.38 106 CYS B N 1
ATOM 3148 C CA . CYS B 1 106 ? 5.078 23.219 2.572 1 98.38 106 CYS B CA 1
ATOM 3149 C C . CYS B 1 106 ? 4.453 22.328 1.511 1 98.38 106 CYS B C 1
ATOM 3151 O O . CYS B 1 106 ? 3.4 21.719 1.739 1 98.38 106 CYS B O 1
ATOM 3153 N N . TYR B 1 107 ? 5.117 22.219 0.393 1 96.44 107 TYR B N 1
ATOM 3154 C CA . TYR B 1 107 ? 4.574 21.484 -0.745 1 96.44 107 TYR B CA 1
ATOM 3155 C C . TYR B 1 107 ? 5.535 20.391 -1.194 1 96.44 107 TYR B C 1
ATOM 3157 O O . TYR B 1 107 ? 6.742 20.484 -0.95 1 96.44 107 TYR B O 1
ATOM 3165 N N . SER B 1 108 ? 4.953 19.359 -1.812 1 94.75 108 SER B N 1
ATOM 3166 C CA . SER B 1 108 ? 5.73 18.344 -2.514 1 94.75 108 SER B CA 1
ATOM 3167 C C . SER B 1 108 ? 6.742 17.672 -1.583 1 94.75 108 SER B C 1
ATOM 3169 O O . SER B 1 108 ? 6.371 17.141 -0.539 1 94.75 108 SER B O 1
ATOM 3171 N N . ALA B 1 109 ? 8.062 17.812 -1.8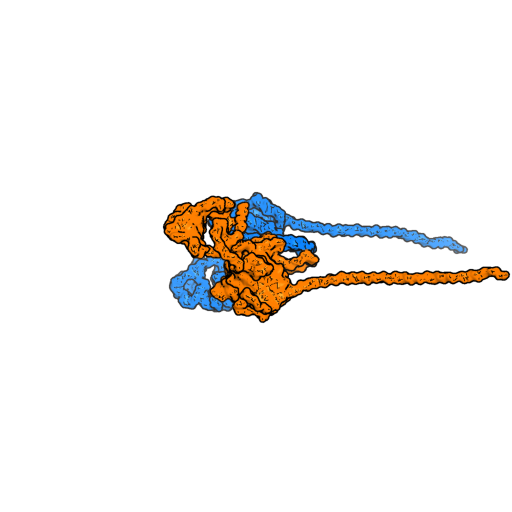98 1 95.38 109 ALA B N 1
ATOM 3172 C CA . ALA B 1 109 ? 9.086 17.172 -1.08 1 95.38 109 ALA B CA 1
ATOM 3173 C C . ALA B 1 109 ? 9.008 17.656 0.368 1 95.38 109 ALA B C 1
ATOM 3175 O O . ALA B 1 109 ? 9.242 16.875 1.296 1 95.38 109 ALA B O 1
ATOM 3176 N N . CYS B 1 110 ? 8.672 18.844 0.53 1 98 110 CYS B N 1
ATOM 3177 C CA . CYS B 1 110 ? 8.531 19.406 1.868 1 98 110 CYS B CA 1
ATOM 3178 C C . CYS B 1 110 ? 7.387 18.75 2.621 1 98 110 CYS B C 1
ATOM 3180 O O . CYS B 1 110 ? 7.5 18.484 3.82 1 98 110 CYS B O 1
ATOM 3182 N N . ALA B 1 111 ? 6.289 18.531 1.926 1 98.19 111 ALA B N 1
ATOM 3183 C CA . ALA B 1 111 ? 5.145 17.875 2.545 1 98.19 111 ALA B CA 1
ATOM 3184 C C . ALA B 1 111 ? 5.512 16.484 3.027 1 98.19 111 ALA B C 1
ATOM 3186 O O . ALA B 1 111 ? 5.102 16.062 4.113 1 98.19 111 ALA B O 1
ATOM 3187 N N . ILE B 1 112 ? 6.312 15.805 2.252 1 97.38 112 ILE B N 1
ATOM 3188 C CA . ILE B 1 112 ? 6.777 14.477 2.635 1 97.38 112 ILE B CA 1
ATOM 3189 C C . ILE B 1 112 ? 7.648 14.57 3.885 1 97.38 112 ILE B C 1
ATOM 3191 O O . ILE B 1 112 ? 7.484 13.797 4.828 1 97.38 112 ILE B O 1
ATOM 3195 N N . THR B 1 113 ? 8.516 15.547 3.92 1 98.44 113 THR B N 1
ATOM 3196 C CA . THR B 1 113 ? 9.352 15.805 5.082 1 98.44 113 THR B CA 1
ATOM 3197 C C . THR B 1 113 ? 8.5 16.062 6.32 1 98.44 113 THR B C 1
ATOM 3199 O O . THR B 1 113 ? 8.742 15.469 7.379 1 98.44 113 THR B O 1
ATOM 3202 N N . PHE B 1 114 ? 7.535 16.906 6.156 1 98.69 114 PHE B N 1
ATOM 3203 C CA . PHE B 1 114 ? 6.625 17.266 7.238 1 98.69 114 PHE B CA 1
ATOM 3204 C C . PHE B 1 114 ? 6.012 16.031 7.871 1 98.69 114 PHE B C 1
ATOM 3206 O O . PHE B 1 114 ? 5.922 15.93 9.094 1 98.69 114 PHE B O 1
ATOM 3213 N N . MET B 1 115 ? 5.652 15 7.09 1 97.81 115 MET B N 1
ATOM 3214 C CA . MET B 1 115 ? 4.961 13.797 7.543 1 97.81 115 MET B CA 1
ATOM 3215 C C . MET B 1 115 ? 5.898 12.898 8.328 1 97.81 115 MET B C 1
ATOM 3217 O O . MET B 1 115 ? 5.449 11.969 9.016 1 97.81 115 MET B O 1
ATOM 3221 N N . GLY B 1 116 ? 7.18 13.164 8.273 1 97.44 116 GLY B N 1
ATOM 3222 C CA . GLY B 1 116 ? 8.141 12.383 9.031 1 97.44 116 GLY B CA 1
ATOM 3223 C C . GLY B 1 116 ? 8.102 12.656 10.516 1 97.44 116 GLY B C 1
ATOM 3224 O O . GLY B 1 116 ? 8.602 11.867 11.32 1 97.44 116 GLY B O 1
ATOM 3225 N N . GLY B 1 117 ? 7.598 13.797 10.938 1 97.81 117 GLY B N 1
ATOM 3226 C CA . GLY B 1 117 ? 7.566 14.164 12.344 1 97.81 117 GLY B CA 1
ATOM 3227 C C . GLY B 1 117 ? 6.805 13.164 13.203 1 97.81 117 GLY B C 1
ATOM 3228 O O . GLY B 1 117 ? 5.582 13.055 13.094 1 97.81 117 GLY B O 1
ATOM 3229 N N . SER B 1 118 ? 7.535 12.461 14.062 1 96.94 118 SER B N 1
ATOM 3230 C CA . SER B 1 118 ? 6.926 11.438 14.906 1 96.94 118 SER B CA 1
ATOM 3231 C C . SER B 1 118 ? 7.859 11.031 16.047 1 96.94 118 SER B C 1
ATOM 3233 O O . SER B 1 118 ? 9.039 11.383 16.031 1 96.94 118 SER B O 1
ATOM 3235 N N . GLU B 1 119 ? 7.238 10.398 16.984 1 95.56 119 GLU B N 1
ATOM 3236 C CA . GLU B 1 119 ? 8 9.773 18.062 1 95.56 119 GLU B CA 1
ATOM 3237 C C . GLU B 1 119 ? 7.645 8.297 18.203 1 95.56 119 GLU B C 1
ATOM 3239 O O . GLU B 1 119 ? 6.594 7.859 17.734 1 95.56 119 GLU B O 1
ATOM 3244 N N . TRP B 1 120 ? 8.562 7.621 18.75 1 91.44 120 TRP B N 1
ATOM 3245 C CA . TRP B 1 120 ? 8.352 6.199 19 1 91.44 120 TRP B CA 1
ATOM 3246 C C . TRP B 1 120 ? 8.164 5.926 20.484 1 91.44 120 TRP B C 1
ATOM 3248 O O . TRP B 1 120 ? 9.031 6.254 21.297 1 91.44 120 TRP B O 1
ATOM 3258 N N . GLU B 1 121 ? 6.992 5.48 20.844 1 90.12 121 GLU B N 1
ATOM 3259 C CA . GLU B 1 121 ? 6.66 4.938 22.156 1 90.12 121 GLU B CA 1
ATOM 3260 C C . GLU B 1 121 ? 5.965 3.584 22.047 1 90.12 121 GLU B C 1
ATOM 3262 O O . GLU B 1 121 ? 4.754 3.482 22.234 1 90.12 121 GLU B O 1
ATOM 3267 N N . GLU B 1 122 ? 6.676 2.533 21.703 1 87.38 122 GLU B N 1
ATOM 3268 C CA . GLU B 1 122 ? 6.156 1.203 21.391 1 87.38 122 GLU B CA 1
ATOM 3269 C C . GLU B 1 122 ? 5.375 1.202 20.078 1 87.38 122 GLU B C 1
ATOM 3271 O O . GLU B 1 122 ? 5.297 0.177 19.406 1 87.38 122 GLU B O 1
ATOM 3276 N N . ILE B 1 123 ? 4.773 2.42 19.781 1 87.88 123 ILE B N 1
ATOM 3277 C CA . ILE B 1 123 ? 4.164 2.67 18.469 1 87.88 123 ILE B CA 1
ATOM 3278 C C . ILE B 1 123 ? 4.582 4.047 17.969 1 87.88 123 ILE B C 1
ATOM 3280 O O . ILE B 1 123 ? 5.062 4.883 18.734 1 87.88 123 ILE B O 1
ATOM 3284 N N . TYR B 1 124 ? 4.406 4.211 16.734 1 91.19 124 TYR B N 1
ATOM 3285 C CA . TYR B 1 124 ? 4.699 5.527 16.172 1 91.19 124 TYR B CA 1
ATOM 3286 C C . TYR B 1 124 ? 3.564 6.504 16.469 1 91.19 124 TYR B C 1
ATOM 3288 O O . TYR B 1 124 ? 2.398 6.207 16.188 1 91.19 124 TYR B O 1
ATOM 3296 N N . LEU B 1 125 ? 3.947 7.625 17.047 1 93.94 125 LEU B N 1
ATOM 3297 C CA . LEU B 1 125 ? 2.996 8.695 17.312 1 93.94 125 LEU B CA 1
ATOM 3298 C C . LEU B 1 125 ? 3.332 9.938 16.5 1 93.94 125 LEU B C 1
ATOM 3300 O O . LEU B 1 125 ? 4.461 10.43 16.547 1 93.94 125 LEU B O 1
ATOM 3304 N N . PRO B 1 126 ? 2.4 10.43 15.766 1 96 126 PRO B N 1
ATOM 3305 C CA . PRO B 1 126 ? 2.678 11.617 14.953 1 96 126 PRO B CA 1
ATOM 3306 C C . PRO B 1 126 ? 2.992 12.852 15.797 1 96 126 PRO B C 1
ATOM 3308 O O . PRO B 1 126 ? 2.391 13.047 16.859 1 96 126 PRO B O 1
ATOM 3311 N N . LYS B 1 127 ? 3.928 13.586 15.422 1 97.06 127 LYS B N 1
ATOM 3312 C CA . LYS B 1 127 ? 4.297 14.898 15.953 1 97.06 127 LYS B CA 1
ATOM 3313 C C . LYS B 1 127 ? 4.344 15.938 14.836 1 97.06 127 LYS B C 1
ATOM 3315 O O . LYS B 1 127 ? 5.426 16.328 14.391 1 97.06 127 LYS B O 1
ATOM 3320 N N . ARG B 1 128 ? 3.256 16.406 14.461 1 98.31 128 ARG B N 1
ATOM 3321 C CA . ARG B 1 128 ? 3.088 17.312 13.328 1 98.31 128 ARG B CA 1
ATOM 3322 C C . ARG B 1 128 ? 2.066 18.391 13.648 1 98.31 128 ARG B C 1
ATOM 3324 O O . ARG B 1 128 ? 0.946 18.109 14.062 1 98.31 128 ARG B O 1
ATOM 3331 N N . LYS B 1 129 ? 2.434 19.594 13.43 1 98.44 129 LYS B N 1
ATOM 3332 C CA . LYS B 1 129 ? 1.546 20.719 13.688 1 98.44 129 LYS B CA 1
ATOM 3333 C C . LYS B 1 129 ? 1.383 21.594 12.445 1 98.44 129 LYS B C 1
ATOM 3335 O O . LYS B 1 129 ? 2.369 21.938 11.789 1 98.44 129 LYS B O 1
ATOM 3340 N N . LEU B 1 130 ? 0.21 21.891 12.109 1 98.44 130 LEU B N 1
ATOM 3341 C CA . LEU B 1 130 ? -0.125 22.797 11.008 1 98.44 130 LEU B CA 1
ATOM 3342 C C . LEU B 1 130 ? -0.967 23.969 11.492 1 98.44 130 LEU B C 1
ATOM 3344 O O . LEU B 1 130 ? -2.059 23.766 12.031 1 98.44 130 LEU B O 1
ATOM 3348 N N . HIS B 1 131 ? -0.445 25.109 11.398 1 97.5 131 HIS B N 1
ATOM 3349 C CA . HIS B 1 131 ? -1.246 26.281 11.703 1 97.5 131 HIS B CA 1
ATOM 3350 C C . HIS B 1 131 ? -2.396 26.438 10.711 1 97.5 131 HIS B C 1
ATOM 3352 O O . HIS B 1 131 ? -2.23 26.188 9.523 1 97.5 131 HIS B O 1
ATOM 3358 N N . VAL B 1 132 ? -3.535 26.953 11.094 1 96.19 132 VAL B N 1
ATOM 3359 C CA . VAL B 1 132 ? -4.719 27.125 10.258 1 96.19 132 VAL B CA 1
ATOM 3360 C C . VAL B 1 132 ? -4.406 28.078 9.102 1 96.19 132 VAL B C 1
ATOM 3362 O O . VAL B 1 132 ? -5.035 28 8.047 1 96.19 132 VAL B O 1
ATOM 3365 N N . GLY B 1 133 ? -3.494 28.906 9.289 1 96.06 133 GLY B N 1
ATOM 3366 C CA . GLY B 1 133 ? -3.07 29.812 8.234 1 96.06 133 GLY B CA 1
ATOM 3367 C C . GLY B 1 133 ? -1.949 29.25 7.379 1 96.06 133 GLY B C 1
ATOM 3368 O O . GLY B 1 133 ? -1.457 29.938 6.473 1 96.06 133 GLY B O 1
ATOM 3369 N N . GLY B 1 134 ? -1.432 28.109 7.66 1 97.56 134 GLY B N 1
ATOM 3370 C CA . GLY B 1 134 ? -0.412 27.438 6.863 1 97.56 134 GLY B CA 1
ATOM 3371 C C . GLY B 1 134 ? -0.982 26.672 5.691 1 97.56 134 GLY B C 1
ATOM 3372 O O . GLY B 1 134 ? -2.195 26.469 5.605 1 97.56 134 GLY B O 1
ATOM 3373 N N . ARG B 1 135 ? -0.095 26.266 4.777 1 98 135 ARG B N 1
ATOM 3374 C CA . ARG B 1 135 ? -0.509 25.516 3.594 1 98 135 ARG B CA 1
ATOM 3375 C C . ARG B 1 135 ? 0.333 24.266 3.422 1 98 135 ARG B C 1
ATOM 3377 O O . ARG B 1 135 ? 1.56 24.312 3.545 1 98 135 ARG B O 1
ATOM 3384 N N . LEU B 1 136 ? -0.347 23.203 3.236 1 98.25 136 LEU B N 1
ATOM 3385 C CA . LEU B 1 136 ? 0.271 21.891 3.059 1 98.25 136 LEU B CA 1
ATOM 3386 C C . LEU B 1 136 ? -0.312 21.172 1.847 1 98.25 136 LEU B C 1
ATOM 3388 O O . LEU B 1 136 ? -1.533 21.094 1.698 1 98.25 136 LEU B O 1
ATOM 3392 N N . GLY B 1 137 ? 0.535 20.734 0.955 1 96.94 137 GLY B N 1
ATOM 3393 C CA . GLY B 1 137 ? 0.06 20.047 -0.238 1 96.94 137 GLY B CA 1
ATOM 3394 C C . GLY B 1 137 ? 1.022 18.984 -0.743 1 96.94 137 GLY B C 1
ATOM 3395 O O . GLY B 1 137 ? 2.24 19.188 -0.705 1 96.94 137 GLY B O 1
ATOM 3396 N N . PHE B 1 138 ? 0.456 17.891 -1.184 1 95.12 138 PHE B N 1
ATOM 3397 C CA . PHE B 1 138 ? 1.205 16.75 -1.689 1 95.12 138 PHE B CA 1
ATOM 3398 C C . PHE B 1 138 ? 0.967 16.562 -3.184 1 95.12 138 PHE B C 1
ATOM 3400 O O . PHE B 1 138 ? -0.077 16.953 -3.705 1 95.12 138 PHE B O 1
ATOM 3407 N N . HIS B 1 139 ? 1.88 16.031 -3.861 1 90.5 139 HIS B N 1
ATOM 3408 C CA . HIS B 1 139 ? 1.66 15.422 -5.168 1 90.5 139 HIS B CA 1
ATOM 3409 C C . HIS B 1 139 ? 2.451 14.125 -5.309 1 90.5 139 HIS B C 1
ATOM 3411 O O . HIS B 1 139 ? 3.227 13.766 -4.422 1 90.5 139 HIS B O 1
ATOM 3417 N N . ALA B 1 140 ? 2.24 13.391 -6.332 1 88.19 140 ALA B N 1
ATOM 3418 C CA . ALA B 1 140 ? 2.977 12.148 -6.562 1 88.19 140 ALA B CA 1
ATOM 3419 C C . ALA B 1 140 ? 4.465 12.422 -6.754 1 88.19 140 ALA B C 1
ATOM 3421 O O . ALA B 1 140 ? 4.859 13.531 -7.125 1 88.19 140 ALA B O 1
ATOM 3422 N N . PRO B 1 141 ? 5.238 11.383 -6.453 1 84.38 141 PRO B N 1
ATOM 3423 C CA . PRO B 1 141 ? 6.672 11.562 -6.691 1 84.38 141 PRO B CA 1
ATOM 3424 C C . PRO B 1 141 ? 6.992 11.891 -8.148 1 84.38 141 PRO B C 1
ATOM 3426 O O . PRO B 1 141 ? 6.371 11.344 -9.062 1 84.38 141 PRO B O 1
ATOM 3429 N N . TYR B 1 142 ? 7.75 12.836 -8.297 1 79.69 142 TYR B N 1
ATOM 3430 C CA . TYR B 1 142 ? 8.18 13.25 -9.633 1 79.69 142 TYR B CA 1
ATOM 3431 C C . TYR B 1 142 ? 9.664 13.594 -9.641 1 79.69 142 TYR B C 1
ATOM 3433 O O . TYR B 1 142 ? 10.094 14.516 -8.945 1 79.69 142 TYR B O 1
ATOM 3441 N N . LEU B 1 143 ? 10.414 12.828 -10.406 1 76.31 143 LEU B N 1
ATOM 3442 C CA . LEU B 1 143 ? 11.867 13.023 -10.422 1 76.31 143 LEU B CA 1
ATOM 3443 C C . LEU B 1 143 ? 12.32 13.617 -11.75 1 76.31 143 LEU B C 1
ATOM 3445 O O . LEU B 1 143 ? 13.508 13.906 -11.93 1 76.31 143 LEU B O 1
ATOM 3449 N N . ILE B 1 144 ? 11.25 13.867 -12.625 1 68.25 144 ILE B N 1
ATOM 3450 C CA . ILE B 1 144 ? 11.602 14.328 -13.961 1 68.25 144 ILE B CA 1
ATOM 3451 C C . ILE B 1 144 ? 11.617 15.852 -14 1 68.25 144 ILE B C 1
ATOM 3453 O O . ILE B 1 144 ? 10.758 16.5 -13.406 1 68.25 144 ILE B O 1
ATOM 3457 N N . ALA B 1 145 ? 12.68 16.328 -14.633 1 65.06 145 ALA B N 1
ATOM 3458 C CA . ALA B 1 145 ? 12.734 17.75 -14.898 1 65.06 145 ALA B CA 1
ATOM 3459 C C . ALA B 1 145 ? 12.102 18.094 -16.25 1 65.06 145 ALA B C 1
ATOM 3461 O O . ALA B 1 145 ? 12.523 17.578 -17.281 1 65.06 145 ALA B O 1
ATOM 3462 N N . ILE B 1 146 ? 11.008 18.75 -16.344 1 61.22 146 ILE B N 1
ATOM 3463 C CA . ILE B 1 146 ? 10.195 19.031 -17.531 1 61.22 146 ILE B CA 1
ATOM 3464 C C . ILE B 1 146 ? 11.07 19.641 -18.625 1 61.22 146 ILE B C 1
ATOM 3466 O O . ILE B 1 146 ? 10.891 19.344 -19.812 1 61.22 146 ILE B O 1
ATOM 3470 N N . GLY B 1 147 ? 12.109 20.359 -18.391 1 63.94 147 GLY B N 1
ATOM 3471 C CA . GLY B 1 147 ? 12.898 21.062 -19.391 1 63.94 147 GLY B CA 1
ATOM 3472 C C . GLY B 1 147 ? 14.086 20.266 -19.875 1 63.94 147 GLY B C 1
ATOM 3473 O O . GLY B 1 147 ? 14.812 20.688 -20.781 1 63.94 147 GLY B O 1
ATOM 3474 N N . LYS B 1 148 ? 14.125 19.078 -19.484 1 69 148 LYS B N 1
ATOM 3475 C CA . LYS B 1 148 ? 15.273 18.25 -19.828 1 69 148 LYS B CA 1
ATOM 3476 C C . LYS B 1 148 ? 14.875 17.125 -20.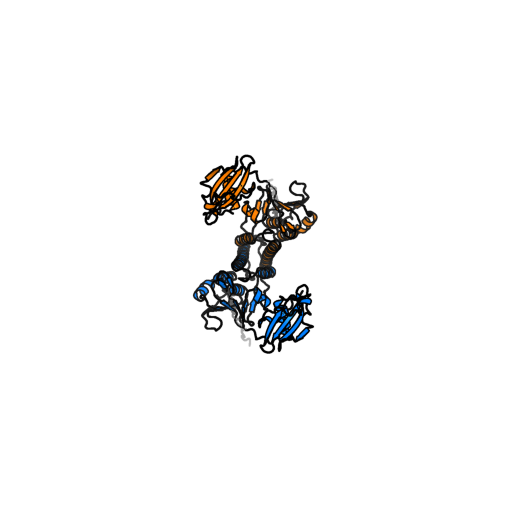766 1 69 148 LYS B C 1
ATOM 3478 O O . LYS B 1 148 ? 13.758 16.594 -20.688 1 69 148 LYS B O 1
ATOM 3483 N N . THR B 1 149 ? 15.711 16.922 -21.859 1 73.44 149 THR B N 1
ATOM 3484 C CA . THR B 1 149 ? 15.547 15.742 -22.688 1 73.44 149 THR B CA 1
ATOM 3485 C C . THR B 1 149 ? 16.312 14.555 -22.094 1 73.44 149 THR B C 1
ATOM 3487 O O . THR B 1 149 ? 17.406 14.719 -21.562 1 73.44 149 THR B O 1
ATOM 3490 N N . TYR B 1 150 ? 15.625 13.438 -22.109 1 74.94 150 TYR B N 1
ATOM 3491 C CA . TYR B 1 150 ? 16.219 12.234 -21.516 1 74.94 150 TYR B CA 1
ATOM 3492 C C . TYR B 1 150 ? 16.469 11.172 -22.578 1 74.94 150 TYR B C 1
ATOM 3494 O O . TYR B 1 150 ? 15.656 11 -23.5 1 74.94 150 TYR B O 1
ATOM 3502 N N . SER B 1 151 ? 17.688 10.672 -22.484 1 75.25 151 SER B N 1
ATOM 3503 C CA . SER B 1 151 ? 17.891 9.445 -23.234 1 75.25 151 SER B CA 1
ATOM 3504 C C . SER B 1 151 ? 17.047 8.297 -22.688 1 75.25 151 SER B C 1
ATOM 3506 O O . SER B 1 151 ? 16.516 8.398 -21.578 1 75.25 151 SER B O 1
ATOM 3508 N N . GLY B 1 152 ? 16.938 7.277 -23.438 1 72.19 152 GLY B N 1
ATOM 3509 C CA . GLY B 1 152 ? 16.219 6.105 -22.969 1 72.19 152 GLY B CA 1
ATOM 3510 C C . GLY B 1 152 ? 16.766 5.547 -21.672 1 72.19 152 GLY B C 1
ATOM 3511 O O . GLY B 1 152 ? 15.992 5.219 -20.766 1 72.19 152 GLY B O 1
ATOM 3512 N N . LEU B 1 153 ? 18.047 5.508 -21.625 1 75.31 153 LEU B N 1
ATOM 3513 C CA . LEU B 1 153 ? 18.688 4.973 -20.422 1 75.31 153 LEU B CA 1
ATOM 3514 C C . LEU B 1 153 ? 18.453 5.891 -19.234 1 75.31 153 LEU B C 1
ATOM 3516 O O . LEU B 1 153 ? 18.219 5.418 -18.109 1 75.31 153 LEU B O 1
ATOM 3520 N N . GLU B 1 154 ? 18.516 7.172 -19.469 1 77.25 154 GLU B N 1
ATOM 3521 C CA . GLU B 1 154 ? 18.266 8.141 -18.406 1 77.25 154 GLU B CA 1
ATOM 3522 C C . GLU B 1 154 ? 16.812 8.07 -17.938 1 77.25 154 GLU B C 1
ATOM 3524 O O . GLU B 1 154 ? 16.547 8.195 -16.734 1 77.25 154 GLU B O 1
ATOM 3529 N N . LEU B 1 155 ? 16.047 7.848 -18.844 1 76.75 155 LEU B N 1
ATOM 3530 C CA . LEU B 1 155 ? 14.617 7.754 -18.531 1 76.75 155 LEU B CA 1
ATOM 3531 C C . LEU B 1 155 ? 14.328 6.516 -17.688 1 76.75 155 LEU B C 1
ATOM 3533 O O . LEU B 1 155 ? 13.562 6.578 -16.719 1 76.75 155 LEU B O 1
ATOM 3537 N N . GLU B 1 156 ? 14.945 5.477 -18.062 1 79 156 GLU B N 1
ATOM 3538 C CA . GLU B 1 156 ? 14.781 4.246 -17.297 1 79 156 GLU B CA 1
ATOM 3539 C C . GLU B 1 156 ? 15.266 4.418 -15.859 1 79 156 GLU B C 1
ATOM 3541 O O . GLU B 1 156 ? 14.609 3.961 -14.922 1 79 156 GLU B O 1
ATOM 3546 N N . ALA B 1 157 ? 16.328 4.996 -15.773 1 81.12 157 ALA B N 1
ATOM 3547 C CA . ALA B 1 157 ? 16.891 5.215 -14.445 1 81.12 157 ALA B CA 1
ATOM 3548 C C . ALA B 1 157 ? 15.984 6.117 -13.609 1 81.12 157 ALA B C 1
ATOM 3550 O O . ALA B 1 157 ? 15.742 5.852 -12.43 1 81.12 157 ALA B O 1
ATOM 3551 N N . THR B 1 158 ? 15.516 7.148 -14.219 1 81.38 158 THR B N 1
ATOM 3552 C CA . THR B 1 158 ? 14.641 8.094 -13.531 1 81.38 158 THR B CA 1
ATOM 3553 C C . THR B 1 158 ? 13.32 7.422 -13.148 1 81.38 158 THR B C 1
ATOM 3555 O O . THR B 1 158 ? 12.828 7.613 -12.039 1 81.38 158 THR B O 1
ATOM 3558 N N . TYR B 1 159 ? 12.883 6.676 -14.023 1 81.25 159 TYR B N 1
ATOM 3559 C CA . TYR B 1 159 ? 11.656 5.93 -13.766 1 81.25 159 TYR B CA 1
ATOM 3560 C C . TYR B 1 159 ? 11.852 4.953 -12.609 1 81.25 159 TYR B C 1
ATOM 3562 O O . TYR B 1 159 ? 11.016 4.875 -11.711 1 81.25 159 TYR B O 1
ATOM 3570 N N . SER B 1 160 ? 12.891 4.258 -12.617 1 83.94 160 SER B N 1
ATOM 3571 C CA . SER B 1 160 ? 13.203 3.311 -11.555 1 83.94 160 SER B CA 1
ATOM 3572 C C . SER B 1 160 ? 13.32 4.016 -10.203 1 83.94 160 SER B C 1
ATOM 3574 O O . SER B 1 160 ? 12.805 3.521 -9.195 1 83.94 160 SER B O 1
ATOM 3576 N N . SER B 1 161 ? 13.891 5.145 -10.25 1 86.25 161 SER B N 1
ATOM 3577 C CA . SER B 1 161 ? 14.023 5.922 -9.023 1 86.25 161 SER B CA 1
ATOM 3578 C C . SER B 1 161 ? 12.664 6.359 -8.5 1 86.25 161 SER B C 1
ATOM 3580 O O . SER B 1 161 ? 12.445 6.402 -7.285 1 86.25 161 SER B O 1
ATOM 3582 N N . GLY B 1 162 ? 11.859 6.719 -9.398 1 87 162 GLY B N 1
ATOM 3583 C CA . GLY B 1 162 ? 10.508 7.086 -9.008 1 87 162 GLY B CA 1
ATOM 3584 C C . GLY B 1 162 ? 9.742 5.945 -8.359 1 87 162 GLY B C 1
ATOM 3585 O O . GLY B 1 162 ? 9.086 6.133 -7.336 1 87 162 GLY B O 1
ATOM 3586 N N . LEU B 1 163 ? 9.867 4.828 -8.906 1 87.81 163 LEU B N 1
ATOM 3587 C CA . LEU B 1 163 ? 9.211 3.65 -8.352 1 87.81 163 LEU B CA 1
ATOM 3588 C C . LEU B 1 163 ? 9.797 3.293 -6.988 1 87.81 163 LEU B C 1
ATOM 3590 O O . LEU B 1 163 ? 9.07 2.893 -6.078 1 87.81 163 LEU B O 1
ATOM 3594 N N . GLN B 1 164 ? 11.047 3.418 -6.906 1 89.25 164 GLN B N 1
ATOM 3595 C CA . GLN B 1 164 ? 11.695 3.164 -5.621 1 89.25 164 GLN B CA 1
ATOM 3596 C C . GLN B 1 164 ? 11.219 4.148 -4.559 1 89.25 164 GLN B C 1
ATOM 3598 O O . GLN B 1 164 ? 11.07 3.785 -3.389 1 89.25 164 GLN B O 1
ATOM 3603 N N . ALA B 1 165 ? 11.008 5.352 -4.996 1 91.12 165 ALA B N 1
ATOM 3604 C CA . ALA B 1 165 ? 10.461 6.344 -4.07 1 91.12 165 ALA B CA 1
ATOM 3605 C C . ALA B 1 165 ? 9.078 5.93 -3.572 1 91.12 165 ALA B C 1
ATOM 3607 O O . ALA B 1 165 ? 8.781 6.039 -2.381 1 91.12 165 ALA B O 1
ATOM 3608 N N . VAL B 1 166 ? 8.305 5.457 -4.414 1 90.25 166 VAL B N 1
ATOM 3609 C CA . VAL B 1 166 ? 6.98 4.973 -4.039 1 90.25 166 VAL B CA 1
ATOM 3610 C C . VAL B 1 166 ? 7.109 3.822 -3.047 1 90.25 166 VAL B C 1
ATOM 3612 O O . VAL B 1 166 ? 6.422 3.795 -2.023 1 90.25 166 VAL B O 1
ATOM 3615 N N . ALA B 1 167 ? 8.023 2.912 -3.316 1 90.94 167 ALA B N 1
ATOM 3616 C CA . ALA B 1 167 ? 8.25 1.778 -2.424 1 90.94 167 ALA B CA 1
ATOM 3617 C C . ALA B 1 167 ? 8.672 2.25 -1.035 1 90.94 167 ALA B C 1
ATOM 3619 O O . ALA B 1 167 ? 8.195 1.726 -0.025 1 90.94 167 ALA B O 1
ATOM 3620 N N . ARG B 1 168 ? 9.531 3.186 -1.05 1 92.38 168 ARG B N 1
ATOM 3621 C CA . ARG B 1 168 ? 9.992 3.73 0.222 1 92.38 168 ARG B CA 1
ATOM 3622 C C . ARG B 1 168 ? 8.852 4.375 0.994 1 92.38 168 ARG B C 1
ATOM 3624 O O . ARG B 1 168 ? 8.766 4.246 2.217 1 92.38 168 ARG B O 1
ATOM 3631 N N . MET B 1 169 ? 7.98 5.051 0.317 1 92.75 169 MET B N 1
ATOM 3632 C CA . MET B 1 169 ? 6.836 5.688 0.96 1 92.75 169 MET B CA 1
ATOM 3633 C C . MET B 1 169 ? 5.891 4.641 1.547 1 92.75 169 MET B C 1
ATOM 3635 O O . MET B 1 169 ? 5.426 4.785 2.68 1 92.75 169 MET B O 1
ATOM 3639 N N . ILE B 1 170 ? 5.645 3.646 0.814 1 89.25 170 ILE B N 1
ATOM 3640 C CA . ILE B 1 170 ? 4.77 2.572 1.271 1 89.25 170 ILE B CA 1
ATOM 3641 C C . ILE B 1 170 ? 5.383 1.89 2.492 1 89.25 170 ILE B C 1
ATOM 3643 O O . ILE B 1 170 ? 4.691 1.632 3.479 1 89.25 170 ILE B O 1
ATOM 3647 N N . LYS B 1 171 ? 6.637 1.61 2.391 1 90.44 171 LYS B N 1
ATOM 3648 C CA . LYS B 1 171 ? 7.332 0.957 3.494 1 90.44 171 LYS B CA 1
ATOM 3649 C C . LYS B 1 171 ? 7.27 1.805 4.762 1 90.44 171 LYS B C 1
ATOM 3651 O O . LYS B 1 171 ? 7.008 1.286 5.848 1 90.44 171 LYS B O 1
ATOM 3656 N N . LEU B 1 172 ? 7.531 3.051 4.578 1 92.12 172 LEU B N 1
ATOM 3657 C CA . LEU B 1 172 ? 7.492 3.961 5.719 1 92.12 172 LEU B CA 1
ATOM 3658 C C . LEU B 1 172 ? 6.098 4.008 6.328 1 92.12 172 LEU B C 1
ATOM 3660 O O . LEU B 1 172 ? 5.949 3.992 7.555 1 92.12 172 LEU B O 1
ATOM 3664 N N . GLY B 1 173 ? 5.059 4.059 5.531 1 90.06 173 GLY B N 1
ATOM 3665 C CA . GLY B 1 173 ? 3.686 4.012 6.012 1 90.06 173 GLY B CA 1
ATOM 3666 C C . GLY B 1 173 ? 3.363 2.736 6.766 1 90.06 173 GLY B C 1
ATOM 3667 O O . GLY B 1 173 ? 2.707 2.775 7.809 1 90.06 173 GLY B O 1
ATOM 3668 N N . ALA B 1 174 ? 3.812 1.659 6.219 1 85.5 174 ALA B N 1
ATOM 3669 C CA . ALA B 1 174 ? 3.574 0.368 6.859 1 85.5 174 ALA B CA 1
ATOM 3670 C C . ALA B 1 174 ? 4.27 0.292 8.219 1 85.5 174 ALA B C 1
ATOM 3672 O O . ALA B 1 174 ? 3.711 -0.244 9.18 1 85.5 174 ALA B O 1
ATOM 3673 N N . GLN B 1 175 ? 5.422 0.772 8.258 1 86.19 175 GLN B N 1
ATOM 3674 C CA . GLN B 1 175 ? 6.207 0.764 9.492 1 86.19 175 GLN B CA 1
ATOM 3675 C C . GLN B 1 175 ? 5.551 1.62 10.57 1 86.19 175 GLN B C 1
ATOM 3677 O O . GLN B 1 175 ? 5.488 1.223 11.734 1 86.19 175 GLN B O 1
ATOM 3682 N N . MET B 1 176 ? 5.086 2.723 10.117 1 89.75 176 MET B N 1
ATOM 3683 C CA . MET B 1 176 ? 4.594 3.707 11.078 1 89.75 176 MET B CA 1
ATOM 3684 C C . MET B 1 176 ? 3.127 3.457 11.414 1 89.75 176 MET B C 1
ATOM 3686 O O . MET B 1 176 ? 2.604 4.008 12.383 1 89.75 176 MET B O 1
ATOM 3690 N N . GLY B 1 177 ? 2.49 2.637 10.625 1 81 177 GLY B N 1
ATOM 3691 C CA . GLY B 1 177 ? 1.099 2.312 10.898 1 81 177 GLY B CA 1
ATOM 3692 C C . GLY B 1 177 ? 0.125 3.307 10.289 1 81 177 GLY B C 1
ATOM 3693 O O . GLY B 1 177 ? 0.519 4.164 9.5 1 81 177 GLY B O 1
ATOM 3694 N N . GLU B 1 178 ? -1.13 3.178 10.609 1 70.69 178 GLU B N 1
ATOM 3695 C CA . GLU B 1 178 ? -2.238 3.867 9.961 1 70.69 178 GLU B CA 1
ATOM 3696 C C . GLU B 1 178 ? -2.096 5.383 10.086 1 70.69 178 GLU B C 1
ATOM 3698 O O . GLU B 1 178 ? -2.381 6.117 9.141 1 70.69 178 GLU B O 1
ATOM 3703 N N . VAL B 1 179 ? -1.634 5.812 11.25 1 68.94 179 VAL B N 1
ATOM 3704 C CA . VAL B 1 179 ? -1.575 7.262 11.391 1 68.94 179 VAL B CA 1
ATOM 3705 C C . VAL B 1 179 ? -0.118 7.723 11.406 1 68.94 179 VAL B C 1
ATOM 3707 O O . VAL B 1 179 ? 0.173 8.875 11.742 1 68.94 179 VAL B O 1
ATOM 3710 N N . GLY B 1 180 ? 0.719 6.82 10.922 1 72.94 180 GLY B N 1
ATOM 3711 C CA . GLY B 1 180 ? 2.117 7.164 11.125 1 72.94 180 GLY B CA 1
ATOM 3712 C C . GLY B 1 180 ? 2.715 7.941 9.977 1 72.94 180 GLY B C 1
ATOM 3713 O O . GLY B 1 180 ? 3.617 8.758 10.172 1 72.94 180 GLY B O 1
ATOM 3714 N N . PHE B 1 181 ? 2.234 7.707 8.867 1 91.19 181 PHE B N 1
ATOM 3715 C CA . PHE B 1 181 ? 2.748 8.43 7.711 1 91.19 181 PHE B CA 1
ATOM 3716 C C . PHE B 1 181 ? 1.623 8.758 6.738 1 91.19 181 PHE B C 1
ATOM 3718 O O . PHE B 1 181 ? 0.574 9.266 7.141 1 91.19 181 PHE B O 1
ATOM 3725 N N . ILE B 1 182 ? 1.76 8.625 5.438 1 92.25 182 ILE B N 1
ATOM 3726 C CA . ILE B 1 182 ? 0.687 8.852 4.473 1 92.25 182 ILE B CA 1
ATOM 3727 C C . ILE B 1 182 ? -0.154 7.582 4.336 1 92.25 182 ILE B C 1
ATOM 3729 O O . ILE B 1 182 ? 0.345 6.543 3.895 1 92.25 182 ILE B O 1
ATOM 3733 N N . PRO B 1 183 ? -1.421 7.664 4.82 1 90.06 183 PRO B N 1
ATOM 3734 C CA . PRO B 1 183 ? -2.273 6.477 4.711 1 90.06 183 PRO B CA 1
ATOM 3735 C C . PRO B 1 183 ? -2.447 6.008 3.268 1 90.06 183 PRO B C 1
ATOM 3737 O O . PRO B 1 183 ? -2.332 6.809 2.336 1 90.06 183 PRO B O 1
ATOM 3740 N N . GLU B 1 184 ? -2.74 4.754 3.109 1 87.25 184 GLU B N 1
ATOM 3741 C CA . GLU B 1 184 ? -2.883 4.133 1.796 1 87.25 184 GLU B CA 1
ATOM 3742 C C . GLU B 1 184 ? -3.91 4.875 0.945 1 87.25 184 GLU B C 1
ATOM 3744 O O . GLU B 1 184 ? -3.689 5.098 -0.248 1 87.25 184 GLU B O 1
ATOM 3749 N N . ARG B 1 185 ? -5.031 5.246 1.536 1 88.88 185 ARG B N 1
ATOM 3750 C CA . ARG B 1 185 ? -6.086 5.938 0.804 1 88.88 185 ARG B CA 1
ATOM 3751 C C . ARG B 1 185 ? -5.566 7.238 0.197 1 88.88 185 ARG B C 1
ATOM 3753 O O . ARG B 1 185 ? -5.887 7.562 -0.949 1 88.88 185 ARG B O 1
ATOM 3760 N N . VAL B 1 186 ? -4.859 7.949 0.98 1 91.94 186 VAL B N 1
ATOM 3761 C CA . VAL B 1 186 ? -4.305 9.211 0.496 1 91.94 186 VAL B CA 1
ATOM 3762 C C . VAL B 1 186 ? -3.225 8.93 -0.547 1 91.94 186 VAL B C 1
ATOM 3764 O O . VAL B 1 186 ? -3.16 9.609 -1.578 1 91.94 186 VAL B O 1
ATOM 3767 N N . MET B 1 187 ? -2.377 7.941 -0.317 1 91.19 187 MET B N 1
ATOM 3768 C CA . MET B 1 187 ? -1.346 7.555 -1.274 1 91.19 187 MET B CA 1
ATOM 3769 C C . MET B 1 187 ? -1.958 7.23 -2.633 1 91.19 187 MET B C 1
ATOM 3771 O O . MET B 1 187 ? -1.438 7.648 -3.67 1 91.19 187 MET B O 1
ATOM 3775 N N . LEU B 1 188 ? -3.035 6.512 -2.619 1 90.38 188 LEU B N 1
ATOM 3776 C CA . LEU B 1 188 ? -3.707 6.141 -3.859 1 90.38 188 LEU B CA 1
ATOM 3777 C C . LEU B 1 188 ? -4.227 7.379 -4.59 1 90.38 188 LEU B C 1
ATOM 3779 O O . LEU B 1 188 ? -4.156 7.453 -5.816 1 90.38 188 LEU B O 1
ATOM 3783 N N . LYS B 1 189 ? -4.707 8.305 -3.848 1 91.19 189 LYS B N 1
ATOM 3784 C CA . LYS B 1 189 ? -5.152 9.555 -4.457 1 91.19 189 LYS B CA 1
ATOM 3785 C C . LYS B 1 189 ? -3.992 10.289 -5.113 1 91.19 189 LYS B C 1
ATOM 3787 O O . LYS B 1 189 ? -4.133 10.836 -6.211 1 91.19 189 LYS B O 1
ATOM 3792 N N . LEU B 1 190 ? -2.877 10.32 -4.469 1 92 190 LEU B N 1
ATOM 3793 C CA . LEU B 1 190 ? -1.702 11 -5 1 92 190 LEU B CA 1
ATOM 3794 C C . LEU B 1 190 ? -1.233 10.352 -6.297 1 92 190 LEU B C 1
ATOM 3796 O O . LEU B 1 190 ? -0.989 11.039 -7.289 1 92 190 LEU B O 1
ATOM 3800 N N . LEU B 1 191 ? -1.122 9.078 -6.211 1 89.56 191 LEU B N 1
ATOM 3801 C CA . LEU B 1 191 ? -0.618 8.344 -7.367 1 89.56 191 LEU B CA 1
ATOM 3802 C C . LEU B 1 191 ? -1.582 8.461 -8.547 1 89.56 191 LEU B C 1
ATOM 3804 O O . LEU B 1 191 ? -1.153 8.594 -9.695 1 89.56 191 LEU B O 1
ATOM 3808 N N . ALA B 1 192 ? -2.859 8.461 -8.273 1 86.38 192 ALA B N 1
ATOM 3809 C CA . ALA B 1 192 ? -3.877 8.555 -9.312 1 86.38 192 ALA B CA 1
ATOM 3810 C C . ALA B 1 192 ? -3.883 9.945 -9.953 1 86.38 192 ALA B C 1
ATOM 3812 O O . ALA B 1 192 ? -4.09 10.078 -11.164 1 86.38 192 ALA B O 1
ATOM 3813 N N . ALA B 1 193 ? -3.639 10.875 -9.133 1 84.62 193 ALA B N 1
ATOM 3814 C CA . ALA B 1 193 ? -3.678 12.25 -9.617 1 84.62 193 ALA B CA 1
ATOM 3815 C C . ALA B 1 193 ? -2.422 12.586 -10.414 1 84.62 193 ALA B C 1
ATOM 3817 O O . ALA B 1 193 ? -2.467 13.398 -11.344 1 84.62 193 ALA B O 1
ATOM 3818 N N . GLY B 1 194 ? -1.344 11.992 -10.055 1 82.25 194 GLY B N 1
ATOM 3819 C CA . GLY B 1 194 ? -0.091 12.266 -10.742 1 82.25 194 GLY B CA 1
ATOM 3820 C C . GLY B 1 194 ? 0.665 13.445 -10.164 1 82.25 194 GLY B C 1
ATOM 3821 O O . GLY B 1 194 ? 0.258 14.016 -9.148 1 82.25 194 GLY B O 1
ATOM 3822 N N . PRO B 1 195 ? 1.702 13.828 -10.844 1 81.19 195 PRO B N 1
ATOM 3823 C CA . PRO B 1 195 ? 2.613 14.812 -10.273 1 81.19 195 PRO B CA 1
ATOM 3824 C C . PRO B 1 195 ? 2.141 16.25 -10.492 1 81.19 195 PRO B C 1
ATOM 3826 O O . PRO B 1 195 ? 2.648 17.172 -9.852 1 81.19 195 PRO B O 1
ATOM 3829 N N . ASN B 1 196 ? 1.146 16.469 -11.289 1 81.06 196 ASN B N 1
ATOM 3830 C CA . ASN B 1 196 ? 0.771 17.828 -11.633 1 81.06 196 ASN B CA 1
ATOM 3831 C C . ASN B 1 196 ? -0.377 18.328 -10.758 1 81.06 196 ASN B C 1
ATOM 3833 O O . ASN B 1 196 ? -0.688 19.531 -10.758 1 81.06 196 ASN B O 1
ATOM 3837 N N . ASP B 1 197 ? -0.944 17.453 -10.086 1 86.5 197 ASP B N 1
ATOM 3838 C CA . ASP B 1 197 ? -2.061 17.828 -9.227 1 86.5 197 ASP B CA 1
ATOM 3839 C C . ASP B 1 197 ? -1.664 17.75 -7.754 1 86.5 197 ASP B C 1
ATOM 3841 O O . ASP B 1 197 ? -1.046 16.781 -7.32 1 86.5 197 ASP B O 1
ATOM 3845 N N . LEU B 1 198 ? -2.061 18.844 -7.023 1 90.75 198 LEU B N 1
ATOM 3846 C CA . LEU B 1 198 ? -1.751 18.875 -5.598 1 90.75 198 LEU B CA 1
ATOM 3847 C C . LEU B 1 198 ? -2.932 18.375 -4.773 1 90.75 198 LEU B C 1
ATOM 3849 O O . LEU B 1 198 ? -4.078 18.75 -5.031 1 90.75 198 LEU B O 1
ATOM 3853 N N . TYR B 1 199 ? -2.678 17.531 -3.906 1 95 199 TYR B N 1
ATOM 3854 C CA . TYR B 1 199 ? -3.588 17.172 -2.822 1 95 199 TYR B CA 1
ATOM 3855 C C . TYR B 1 199 ? -3.404 18.109 -1.633 1 95 199 TYR B C 1
ATOM 3857 O O . TYR B 1 199 ? -2.467 17.953 -0.847 1 95 199 TYR B O 1
ATOM 3865 N N . MET B 1 200 ? -4.297 19.062 -1.552 1 95.31 200 MET B N 1
ATOM 3866 C CA . MET B 1 200 ? -4.188 20.062 -0.492 1 95.31 200 MET B CA 1
ATOM 3867 C C . MET B 1 200 ? -4.801 19.547 0.806 1 95.31 200 MET B C 1
ATOM 3869 O O . MET B 1 200 ? -5.871 18.938 0.793 1 95.31 200 MET B O 1
ATOM 3873 N N . VAL B 1 201 ? -4.082 19.797 1.87 1 95.81 201 VAL B N 1
ATOM 3874 C CA . VAL B 1 201 ? -4.637 19.531 3.195 1 95.81 201 VAL B CA 1
ATOM 3875 C C . VAL B 1 201 ? -5.316 20.797 3.725 1 95.81 201 VAL B C 1
ATOM 3877 O O . VAL B 1 201 ? -4.715 21.562 4.48 1 95.81 201 VAL B O 1
ATOM 3880 N N . ASP B 1 202 ? -6.559 20.891 3.35 1 93.06 202 ASP B N 1
ATOM 3881 C CA . ASP B 1 202 ? -7.191 22.203 3.508 1 93.06 202 ASP B CA 1
ATOM 3882 C C . ASP B 1 202 ? -8.445 22.109 4.375 1 93.06 202 ASP B C 1
ATOM 3884 O O . ASP B 1 202 ? -9.25 23.031 4.418 1 93.06 202 ASP B O 1
ATOM 3888 N N . ASP B 1 203 ? -8.555 21 5.047 1 91.38 203 ASP B N 1
ATOM 3889 C CA . ASP B 1 203 ? -9.656 20.922 6.008 1 91.38 203 ASP B CA 1
ATOM 3890 C C . ASP B 1 203 ? -9.312 19.969 7.148 1 91.38 203 ASP B C 1
ATOM 3892 O O . ASP B 1 203 ? -8.32 19.234 7.078 1 91.38 203 ASP B O 1
ATOM 3896 N N . VAL B 1 204 ? -10.195 20 8.164 1 94.25 204 VAL B N 1
ATOM 3897 C CA . VAL B 1 204 ? -9.898 19.344 9.43 1 94.25 204 VAL B CA 1
ATOM 3898 C C . VAL B 1 204 ? -9.977 17.828 9.242 1 94.25 204 VAL B C 1
ATOM 3900 O O . VAL B 1 204 ? -9.242 17.078 9.891 1 94.25 204 VAL B O 1
ATOM 3903 N N . ILE B 1 205 ? -10.82 17.391 8.375 1 94.19 205 ILE B N 1
ATOM 3904 C CA . ILE B 1 205 ? -10.969 15.953 8.148 1 94.19 205 ILE B CA 1
ATOM 3905 C C . ILE B 1 205 ? -9.672 15.383 7.582 1 94.19 205 ILE B C 1
ATOM 3907 O O . ILE B 1 205 ? -9.195 14.336 8.039 1 94.19 205 ILE B O 1
ATOM 3911 N N . LYS B 1 206 ? -9.078 16.062 6.656 1 94.25 206 LYS B N 1
ATOM 3912 C CA . LYS B 1 206 ? -7.812 15.633 6.062 1 94.25 206 LYS B CA 1
ATOM 3913 C C . LYS B 1 206 ? -6.68 15.695 7.082 1 94.25 206 LYS B C 1
ATOM 3915 O O . LYS B 1 206 ? -5.812 14.82 7.109 1 94.25 206 LYS B O 1
ATOM 3920 N N . THR B 1 207 ? -6.684 16.719 7.93 1 95.5 207 THR B N 1
ATOM 3921 C CA . THR B 1 207 ? -5.641 16.812 8.945 1 95.5 207 THR B CA 1
ATOM 3922 C C . THR B 1 207 ? -5.727 15.648 9.922 1 95.5 207 THR B C 1
ATOM 3924 O O . THR B 1 207 ? -4.703 15.07 10.297 1 95.5 207 THR B O 1
ATOM 3927 N N . ARG B 1 208 ? -6.891 15.266 10.297 1 93.25 208 ARG B N 1
ATOM 3928 C CA . ARG B 1 208 ? -7.078 14.148 11.219 1 93.25 208 ARG B CA 1
ATOM 3929 C C . ARG B 1 208 ? -6.625 12.836 10.578 1 93.25 208 ARG B C 1
ATOM 3931 O O . ARG B 1 208 ? -5.957 12.031 11.227 1 93.25 208 ARG B O 1
ATOM 3938 N N . GLU B 1 209 ? -6.965 12.719 9.32 1 92.56 209 GLU B N 1
ATOM 3939 C CA . GLU B 1 209 ? -6.57 11.508 8.602 1 92.56 209 GLU B CA 1
ATOM 3940 C C . GLU B 1 209 ? -5.055 11.375 8.539 1 92.56 209 GLU B C 1
ATOM 3942 O O . GLU B 1 209 ? -4.52 10.266 8.562 1 92.56 209 GLU B O 1
ATOM 3947 N N . LEU B 1 210 ? -4.395 12.461 8.523 1 95.31 210 LEU B N 1
ATOM 3948 C CA . LEU B 1 210 ? -2.947 12.461 8.352 1 95.31 210 LEU B CA 1
ATOM 3949 C C . LEU B 1 210 ? -2.242 12.602 9.695 1 95.31 210 LEU B C 1
ATOM 3951 O O . LEU B 1 210 ? -1.019 12.734 9.75 1 95.31 210 LEU B O 1
ATOM 3955 N N . GLY B 1 211 ? -3.01 12.648 10.773 1 94.94 211 GLY B N 1
ATOM 3956 C CA . GLY B 1 211 ? -2.424 12.75 12.102 1 94.94 211 GLY B CA 1
ATOM 3957 C C . GLY B 1 211 ? -1.764 14.086 12.359 1 94.94 211 GLY B C 1
ATOM 3958 O O . GLY B 1 211 ? -0.707 14.156 12.992 1 94.94 211 GLY B O 1
ATOM 3959 N N . ILE B 1 212 ? -2.383 15.086 11.859 1 97.12 212 ILE B N 1
ATOM 3960 C CA . ILE B 1 212 ? -1.845 16.438 11.977 1 97.12 212 ILE B CA 1
ATOM 3961 C C . ILE B 1 212 ? -2.633 17.219 13.023 1 97.12 212 ILE B C 1
ATOM 3963 O O . ILE B 1 212 ? -3.865 17.25 12.992 1 97.12 212 ILE B O 1
ATOM 3967 N N . GLU B 1 213 ? -1.934 17.75 13.953 1 96.81 213 GLU B N 1
ATOM 3968 C CA . GLU B 1 213 ? -2.537 18.656 14.922 1 96.81 213 GLU B CA 1
ATOM 3969 C C . GLU B 1 213 ? -2.682 20.062 14.352 1 96.81 213 GLU B C 1
ATOM 3971 O O . GLU B 1 213 ? -1.699 20.656 13.898 1 96.81 213 GLU B O 1
ATOM 3976 N N . LEU B 1 214 ? -3.857 20.547 14.398 1 96.5 214 LEU B N 1
ATOM 3977 C CA . LEU B 1 214 ? -4.086 21.922 13.969 1 96.5 214 LEU B CA 1
ATOM 3978 C C . LEU B 1 214 ? -3.803 22.891 15.109 1 96.5 214 LEU B C 1
ATOM 3980 O O . LEU B 1 214 ? -4.172 22.641 16.25 1 96.5 214 LEU B O 1
ATOM 3984 N N . ILE B 1 215 ? -3.158 24.031 14.766 1 96.31 215 ILE B N 1
ATOM 3985 C CA . ILE B 1 215 ? -2.893 25.047 15.766 1 96.31 215 ILE B CA 1
ATOM 3986 C C . ILE B 1 215 ? -3.332 26.422 15.242 1 96.31 215 ILE B C 1
ATOM 3988 O O . ILE B 1 215 ? -3.449 26.609 14.023 1 96.31 215 ILE B O 1
ATOM 3992 N N . GLY B 1 216 ? -3.59 27.281 16.156 1 95.19 216 GLY B N 1
ATOM 3993 C CA . GLY B 1 216 ? -3.984 28.641 15.812 1 95.19 216 GLY B CA 1
ATOM 3994 C C . GLY B 1 216 ? -5.453 28.766 15.453 1 95.19 216 GLY B C 1
ATOM 3995 O O . GLY B 1 216 ? -5.859 29.734 14.82 1 95.19 216 GLY B O 1
ATOM 3996 N N . GLU B 1 217 ? -6.25 27.781 15.648 1 93.62 217 GLU B N 1
ATOM 3997 C CA . GLU B 1 217 ? -7.676 27.859 15.359 1 93.62 217 GLU B CA 1
ATOM 3998 C C . GLU B 1 217 ? -8.391 28.812 16.328 1 93.62 217 GLU B C 1
ATOM 4000 O O . GLU B 1 217 ? -8.055 28.859 17.516 1 93.62 217 GLU B O 1
ATOM 4005 N N . PRO B 1 218 ? -9.305 29.5 15.836 1 92.75 218 PRO B N 1
ATOM 4006 C CA . PRO B 1 218 ? -10.07 30.375 16.734 1 92.75 218 PRO B CA 1
ATOM 4007 C C . PRO B 1 218 ? -10.992 29.578 17.672 1 92.75 218 PRO B C 1
ATOM 4009 O O . PRO B 1 218 ? -11.406 28.469 17.344 1 92.75 218 PRO B O 1
ATOM 4012 N N . LYS B 1 219 ? -11.227 30.203 18.781 1 94.44 219 LYS B N 1
ATOM 4013 C CA . LYS B 1 219 ? -12.227 29.609 19.672 1 94.44 219 LYS B CA 1
ATOM 4014 C C . LYS B 1 219 ? -13.586 29.531 18.984 1 94.44 219 LYS B C 1
ATOM 4016 O O . LYS B 1 219 ? -14.055 30.516 18.391 1 94.44 219 LYS B O 1
ATOM 4021 N N . ALA B 1 220 ? -14.211 28.422 19.141 1 94.81 220 ALA B N 1
ATOM 4022 C CA . ALA B 1 220 ? -15.5 28.219 18.5 1 94.81 220 ALA B CA 1
ATOM 4023 C C . ALA B 1 220 ? -16.609 29 19.203 1 94.81 220 ALA B C 1
ATOM 4025 O O . ALA B 1 220 ? -16.672 29 20.438 1 94.81 220 ALA B O 1
ATOM 4026 N N . THR B 1 221 ? -17.484 29.703 18.453 1 91.75 221 THR B N 1
ATOM 4027 C CA . THR B 1 221 ? -18.641 30.391 19.031 1 91.75 221 THR B CA 1
ATOM 4028 C C . THR B 1 221 ? -19.906 29.531 18.906 1 91.75 221 THR B C 1
ATOM 4030 O O . THR B 1 221 ? -20.953 29.875 19.438 1 91.75 221 THR B O 1
ATOM 4033 N N . TRP B 1 222 ? -19.859 28.422 18.312 1 94.31 222 TRP B N 1
ATOM 4034 C CA . TRP B 1 222 ? -20.844 27.375 18.125 1 94.31 222 TRP B CA 1
ATOM 4035 C C . TRP B 1 222 ? -22.188 27.938 17.656 1 94.31 222 TRP B C 1
ATOM 4037 O O . TRP B 1 222 ? -23.219 27.656 18.266 1 94.31 222 TRP B O 1
ATOM 4047 N N . THR B 1 223 ? -22.172 28.734 16.641 1 92.19 223 THR B N 1
ATOM 4048 C CA . THR B 1 223 ? -23.391 29.094 15.938 1 92.19 223 THR B CA 1
ATOM 4049 C C . THR B 1 223 ? -24.078 27.859 15.375 1 92.19 223 THR B C 1
ATOM 4051 O O . THR B 1 223 ? -23.516 26.766 15.398 1 92.19 223 THR B O 1
ATOM 4054 N N . THR B 1 224 ? -25.25 28.047 14.914 1 91.94 224 THR B N 1
ATOM 4055 C CA . THR B 1 224 ? -25.953 26.922 14.305 1 91.94 224 THR B CA 1
ATOM 4056 C C . THR B 1 224 ? -25.156 26.359 13.133 1 91.94 224 THR B C 1
ATOM 4058 O O . THR B 1 224 ? -25.047 25.141 12.969 1 91.94 224 THR B O 1
ATOM 4061 N N . ALA B 1 225 ? -24.625 27.234 12.43 1 91.38 225 ALA B N 1
ATOM 4062 C CA . ALA B 1 225 ? -23.797 26.812 11.305 1 91.38 225 ALA B CA 1
ATOM 4063 C C . ALA B 1 225 ? -22.594 26.031 11.781 1 91.38 225 ALA B C 1
ATOM 4065 O O . ALA B 1 225 ? -22.234 25 11.195 1 91.38 225 ALA B O 1
ATOM 4066 N N . ALA B 1 226 ? -21.953 26.5 12.812 1 93.94 226 ALA B N 1
ATOM 4067 C CA . ALA B 1 226 ? -20.797 25.828 13.367 1 93.94 226 ALA B CA 1
ATOM 4068 C C . ALA B 1 226 ? -21.172 24.453 13.93 1 93.94 226 ALA B C 1
ATOM 4070 O O . ALA B 1 226 ? -20.422 23.484 13.789 1 93.94 226 ALA B O 1
ATOM 4071 N N . LEU B 1 227 ? -22.328 24.406 14.523 1 94.56 227 LEU B N 1
ATOM 4072 C CA . LEU B 1 227 ? -22.812 23.141 15.055 1 94.56 227 LEU B CA 1
ATOM 4073 C C . LEU B 1 227 ? -23.047 22.125 13.938 1 94.56 227 LEU B C 1
ATOM 4075 O O . LEU B 1 227 ? -22.688 20.953 14.062 1 94.56 227 LEU B O 1
ATOM 4079 N N . CYS B 1 228 ? -23.609 22.625 12.93 1 94 228 CYS B N 1
ATOM 4080 C CA . CYS B 1 228 ? -23.828 21.75 11.789 1 94 228 CYS B CA 1
ATOM 4081 C C . CYS B 1 228 ? -22.516 21.312 11.172 1 94 228 CYS B C 1
ATOM 4083 O O . CYS B 1 228 ? -22.359 20.156 10.758 1 94 228 CYS B O 1
ATOM 4085 N N . ASN B 1 229 ? -21.641 22.219 11.094 1 93 229 ASN B N 1
ATOM 4086 C CA . ASN B 1 229 ? -20.312 21.875 10.586 1 93 229 ASN B CA 1
ATOM 4087 C C . ASN B 1 229 ? -19.672 20.781 11.414 1 93 229 ASN B C 1
ATOM 4089 O O . ASN B 1 229 ? -19.016 19.891 10.859 1 93 229 ASN B O 1
ATOM 4093 N N . ALA B 1 230 ? -19.781 20.891 12.672 1 95.94 230 ALA B N 1
ATOM 4094 C CA . ALA B 1 230 ? -19.266 19.828 13.547 1 95.94 230 ALA B CA 1
ATOM 4095 C C . ALA B 1 230 ? -19.859 18.469 13.188 1 95.94 230 ALA B C 1
ATOM 4097 O O . ALA B 1 230 ? -19.172 17.453 13.188 1 95.94 230 ALA B O 1
ATOM 4098 N N . CYS B 1 231 ? -21.125 18.469 12.828 1 95.12 231 CYS B N 1
ATOM 4099 C CA . CYS B 1 231 ? -21.781 17.234 12.391 1 95.12 231 CYS B CA 1
ATOM 4100 C C . CYS B 1 231 ? -21.172 16.719 11.102 1 95.12 231 CYS B C 1
ATOM 4102 O O . CYS B 1 231 ? -20.922 15.516 10.961 1 95.12 231 CYS B O 1
ATOM 4104 N N . VAL B 1 232 ? -20.906 17.641 10.227 1 93.94 232 VAL B N 1
ATOM 4105 C CA . VAL B 1 232 ? -20.312 17.266 8.945 1 93.94 232 VAL B CA 1
ATOM 4106 C C . VAL B 1 232 ? -18.922 16.703 9.18 1 93.94 232 VAL B C 1
ATOM 4108 O O . VAL B 1 232 ? -18.578 15.648 8.641 1 93.94 232 VAL B O 1
ATOM 4111 N N . VAL B 1 233 ? -18.172 17.344 10.008 1 94.25 233 VAL B N 1
ATOM 4112 C CA . VAL B 1 233 ? -16.797 16.938 10.297 1 94.25 233 VAL B CA 1
ATOM 4113 C C . VAL B 1 233 ? -16.797 15.57 10.969 1 94.25 233 VAL B C 1
ATOM 4115 O O . VAL B 1 233 ? -16.078 14.664 10.539 1 94.25 233 VAL B O 1
ATOM 4118 N N . ARG B 1 234 ? -17.625 15.445 11.953 1 94.75 234 ARG B N 1
ATOM 4119 C CA . ARG B 1 234 ? -17.609 14.234 12.773 1 94.75 234 ARG B CA 1
ATOM 4120 C C . ARG B 1 234 ? -18.266 13.07 12.047 1 94.75 234 ARG B C 1
ATOM 4122 O O . ARG B 1 234 ? -18.125 11.914 12.461 1 94.75 234 ARG B O 1
ATOM 4129 N N . ASN B 1 235 ? -18.984 13.391 10.977 1 92.81 235 ASN B N 1
ATOM 4130 C CA . ASN B 1 235 ? -19.516 12.336 10.109 1 92.81 235 ASN B CA 1
ATOM 4131 C C . ASN B 1 235 ? -18.703 12.219 8.82 1 92.81 235 ASN B C 1
ATOM 4133 O O . ASN B 1 235 ? -19.188 11.656 7.832 1 92.81 235 ASN B O 1
ATOM 4137 N N . GLU B 1 236 ? -17.578 12.844 8.75 1 90 236 GLU B N 1
ATOM 4138 C CA . GLU B 1 236 ? -16.625 12.727 7.637 1 90 236 GLU B CA 1
ATOM 4139 C C . GLU B 1 236 ? -17.281 13.117 6.316 1 90 236 GLU B C 1
ATOM 4141 O O . GLU B 1 236 ? -17.141 12.414 5.312 1 90 236 GLU B O 1
ATOM 4146 N N . ARG B 1 237 ? -18.078 14.109 6.32 1 90.56 237 ARG B N 1
ATOM 4147 C CA . ARG B 1 237 ? -18.719 14.75 5.176 1 90.56 237 ARG B CA 1
ATOM 4148 C C . ARG B 1 237 ? -19.906 13.938 4.68 1 90.56 237 ARG B C 1
ATOM 4150 O O . ARG B 1 237 ? -20.547 14.305 3.689 1 90.56 237 ARG B O 1
ATOM 4157 N N . ARG B 1 238 ? -20.109 12.836 5.301 1 90.75 238 ARG B N 1
ATOM 4158 C CA . ARG B 1 238 ? -21.281 12.055 4.906 1 90.75 238 ARG B CA 1
ATOM 4159 C C . ARG B 1 238 ? -22.578 12.742 5.34 1 90.75 238 ARG B C 1
ATOM 4161 O O . ARG B 1 238 ? -23.047 12.531 6.457 1 90.75 238 ARG B O 1
ATOM 4168 N N . ALA B 1 239 ? -23.109 13.562 4.527 1 92.38 239 ALA B N 1
ATOM 4169 C CA . ALA B 1 239 ? -24.312 14.359 4.805 1 92.38 239 ALA B CA 1
ATOM 4170 C C . ALA B 1 239 ? -25 14.781 3.51 1 92.38 239 ALA B C 1
ATOM 4172 O O . ALA B 1 239 ? -24.344 14.953 2.479 1 92.38 239 ALA B O 1
ATOM 4173 N N . ARG B 1 240 ? -26.188 14.859 3.613 1 91.81 240 ARG B N 1
ATOM 4174 C CA . ARG B 1 240 ? -26.953 15.453 2.516 1 91.81 240 ARG B CA 1
ATOM 4175 C C . ARG B 1 240 ? -26.641 16.938 2.371 1 91.81 240 ARG B C 1
ATOM 4177 O O . ARG B 1 240 ? -26.219 17.578 3.334 1 91.81 240 ARG B O 1
ATOM 4184 N N . SER B 1 241 ? -26.953 17.422 1.16 1 88.94 241 SER B N 1
ATOM 4185 C CA . SER B 1 241 ? -26.672 18.828 0.898 1 88.94 241 SER B CA 1
ATOM 4186 C C . SER B 1 241 ? -27.578 19.734 1.726 1 88.94 241 SER B C 1
ATOM 4188 O O . SER B 1 241 ? -27.203 20.875 2.027 1 88.94 241 SER B O 1
ATOM 4190 N N . ASP B 1 242 ? -28.688 19.203 2.133 1 90.62 242 ASP B N 1
ATOM 4191 C CA . ASP B 1 242 ? -29.641 20.031 2.863 1 90.62 242 ASP B CA 1
ATOM 4192 C C . ASP B 1 242 ? -29.656 19.672 4.348 1 90.62 242 ASP B C 1
ATOM 4194 O O . ASP B 1 242 ? -30.578 20.047 5.078 1 90.62 242 ASP B O 1
ATOM 4198 N N . ALA B 1 243 ? -28.672 18.984 4.777 1 92.69 243 ALA B N 1
ATOM 4199 C CA . ALA B 1 243 ? -28.656 18.469 6.148 1 92.69 243 ALA B CA 1
ATOM 4200 C C . ALA B 1 243 ? -28.656 19.625 7.156 1 92.69 243 ALA B C 1
ATOM 4202 O O . ALA B 1 243 ? -29.203 19.484 8.258 1 92.69 243 ALA B O 1
ATOM 4203 N N . CYS B 1 244 ? -28.172 20.766 6.801 1 90.62 244 CYS B N 1
ATOM 4204 C CA . CYS B 1 244 ? -28.031 21.859 7.75 1 90.62 244 CYS B CA 1
ATOM 4205 C C . CYS B 1 244 ? -29.172 22.859 7.602 1 90.62 244 CYS B C 1
ATOM 4207 O O . CYS B 1 244 ? -29.203 23.875 8.305 1 90.62 244 CYS B O 1
ATOM 4209 N N . ASP B 1 245 ? -30.141 22.547 6.836 1 90.5 245 ASP B N 1
ATOM 4210 C CA . ASP B 1 245 ? -31.156 23.531 6.48 1 90.5 245 ASP B CA 1
ATOM 4211 C C . ASP B 1 245 ? -32.25 23.594 7.547 1 90.5 245 ASP B C 1
ATOM 4213 O O . ASP B 1 245 ? -32.844 24.656 7.758 1 90.5 245 ASP B O 1
ATOM 4217 N N . HIS B 1 246 ? -32.594 22.469 8.164 1 86.38 246 HIS B N 1
ATOM 4218 C CA . HIS B 1 246 ? -33.75 22.453 9.086 1 86.38 246 HIS B CA 1
ATOM 4219 C C . HIS B 1 246 ? -33.344 21.875 10.438 1 86.38 246 HIS B C 1
ATOM 4221 O O . HIS B 1 246 ? -33.781 20.781 10.797 1 86.38 246 HIS B O 1
ATOM 4227 N N . PRO B 1 247 ? -32.656 22.656 11.195 1 90.94 247 PRO B N 1
ATOM 4228 C CA . PRO B 1 247 ? -32.312 22.172 12.531 1 90.94 247 PRO B CA 1
ATOM 4229 C C . PRO B 1 247 ? -33.5 22.156 13.492 1 90.94 247 PRO B C 1
ATOM 4231 O O . PRO B 1 247 ? -34.406 22.953 13.352 1 90.94 247 PRO B O 1
ATOM 4234 N N . ILE B 1 248 ? -33.469 21.172 14.312 1 88.25 248 ILE B N 1
ATOM 4235 C CA . ILE B 1 248 ? -34.438 21.109 15.406 1 88.25 248 ILE B CA 1
ATOM 4236 C C . ILE B 1 248 ? -33.75 21.406 16.734 1 88.25 248 ILE B C 1
ATOM 4238 O O . ILE B 1 248 ? -32.875 20.641 17.172 1 88.25 248 ILE B O 1
ATOM 4242 N N . ALA B 1 249 ? -34.125 22.484 17.328 1 85 249 ALA B N 1
ATOM 4243 C CA . ALA B 1 249 ? -33.531 22.844 18.594 1 85 249 ALA B CA 1
ATOM 4244 C C . ALA B 1 249 ? -34.469 22.531 19.766 1 85 249 ALA B C 1
ATOM 4246 O O . ALA B 1 249 ? -35.656 22.75 19.672 1 85 249 ALA B O 1
ATOM 4247 N N . SER B 1 250 ? -33.844 21.828 20.625 1 82.62 250 SER B N 1
ATOM 4248 C CA . SER B 1 250 ? -34.594 21.562 21.859 1 82.62 250 SER B CA 1
ATOM 4249 C C . SER B 1 250 ? -33.719 21.828 23.094 1 82.62 250 SER B C 1
ATOM 4251 O O . SER B 1 250 ? -32.5 21.703 23.031 1 82.62 250 SER B O 1
ATOM 4253 N N . THR B 1 251 ? -34.375 22.375 24.156 1 77 251 THR B N 1
ATOM 4254 C CA . THR B 1 251 ? -33.688 22.516 25.422 1 77 251 THR B CA 1
ATOM 4255 C C . THR B 1 251 ? -33.75 21.219 26.219 1 77 251 THR B C 1
ATOM 4257 O O . THR B 1 251 ? -34.781 20.562 26.281 1 77 251 THR B O 1
ATOM 4260 N N . MET B 1 252 ? -32.594 20.828 26.594 1 73.75 252 MET B N 1
ATOM 4261 C CA . MET B 1 252 ? -32.562 19.641 27.438 1 73.75 252 MET B CA 1
ATOM 4262 C C . MET B 1 252 ? -32.688 20 28.906 1 73.75 252 MET B C 1
ATOM 4264 O O . MET B 1 252 ? -32.438 21.141 29.297 1 73.75 252 MET B O 1
ATOM 4268 N N . ALA B 1 253 ? -33.188 18.953 29.75 1 63.41 253 ALA B N 1
ATOM 4269 C CA . ALA B 1 253 ? -33.562 19.125 31.156 1 63.41 253 ALA B CA 1
ATOM 4270 C C . ALA B 1 253 ? -32.438 19.719 31.969 1 63.41 253 ALA B C 1
ATOM 4272 O O . ALA B 1 253 ? -32.656 20.281 33.062 1 63.41 253 ALA B O 1
ATOM 4273 N N . GLU B 1 254 ? -31.219 19.609 31.469 1 71.19 254 GLU B N 1
ATOM 4274 C 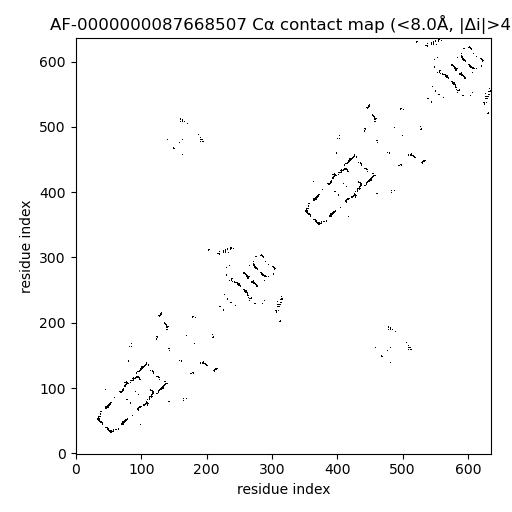CA . GLU B 1 254 ? -30.156 20.25 32.25 1 71.19 254 GLU B CA 1
ATOM 4275 C C . GLU B 1 254 ? -30.141 21.75 32 1 71.19 254 GLU B C 1
ATOM 4277 O O . GLU B 1 254 ? -30.391 22.219 30.891 1 71.19 254 GLU B O 1
ATOM 4282 N N . ARG B 1 255 ? -30.078 22.484 33.125 1 78.31 255 ARG B N 1
ATOM 4283 C CA . ARG B 1 255 ? -30.062 23.938 33.062 1 78.31 255 ARG B CA 1
ATOM 4284 C C . ARG B 1 255 ? -29.016 24.438 32.094 1 78.31 255 ARG B C 1
ATOM 4286 O O . ARG B 1 255 ? -27.875 23.984 32.094 1 78.31 255 ARG B O 1
ATOM 4293 N N . ASP B 1 256 ? -29.344 25.188 31.078 1 87.5 256 ASP B N 1
ATOM 4294 C CA . ASP B 1 256 ? -28.516 26 30.188 1 87.5 256 ASP B CA 1
ATOM 4295 C C . ASP B 1 256 ? -27.969 25.156 29.031 1 87.5 256 ASP B C 1
ATOM 4297 O O . ASP B 1 256 ? -26.922 25.469 28.469 1 87.5 256 ASP B O 1
ATOM 4301 N N . VAL B 1 257 ? -28.562 23.969 28.875 1 91.75 257 VAL B N 1
ATOM 4302 C CA . VAL B 1 257 ? -28.094 23.141 27.766 1 91.75 257 VAL B CA 1
ATOM 4303 C C . VAL B 1 257 ? -29.125 23.172 26.641 1 91.75 257 VAL B C 1
ATOM 4305 O O . VAL B 1 257 ? -30.312 22.922 26.875 1 91.75 257 VAL B O 1
ATOM 4308 N N . VAL B 1 258 ? -28.672 23.5 25.484 1 92.25 258 VAL B N 1
ATOM 4309 C CA . VAL B 1 258 ? -29.5 23.453 24.281 1 92.25 258 VAL B CA 1
ATOM 4310 C C . VAL B 1 258 ? -29.031 22.328 23.375 1 92.25 258 VAL B C 1
ATOM 4312 O O . VAL B 1 258 ? -27.828 22.203 23.094 1 92.25 258 VAL B O 1
ATOM 4315 N N . GLN B 1 259 ? -29.938 21.547 22.984 1 92.56 259 GLN B N 1
ATOM 4316 C CA . GLN B 1 259 ? -29.641 20.469 22.031 1 92.56 259 GLN B CA 1
ATOM 4317 C C . GLN B 1 259 ? -30.172 20.812 20.641 1 92.56 259 GLN B C 1
ATOM 4319 O O . GLN B 1 259 ? -31.328 21.234 20.5 1 92.56 259 GLN B O 1
ATOM 4324 N N . THR B 1 260 ? -29.328 20.75 19.719 1 94.38 260 THR B N 1
ATOM 4325 C CA . THR B 1 260 ? -29.719 20.938 18.328 1 94.38 260 THR B CA 1
ATOM 4326 C C . THR B 1 260 ? -29.516 19.656 17.531 1 94.38 260 THR B C 1
ATOM 4328 O O . THR B 1 260 ? -28.438 19.047 17.578 1 94.38 260 THR B O 1
ATOM 4331 N N . THR B 1 261 ? -30.531 19.25 16.828 1 94.81 261 THR B N 1
ATOM 4332 C CA . THR B 1 261 ? -30.469 18 16.078 1 94.81 261 THR B CA 1
ATOM 4333 C C . THR B 1 261 ? -30.656 18.266 14.586 1 94.81 261 THR B C 1
ATOM 4335 O O . THR B 1 261 ? -31.484 19.078 14.188 1 94.81 261 THR B O 1
ATOM 4338 N N . PHE B 1 262 ? -29.828 17.625 13.875 1 95.25 262 PHE B N 1
ATOM 4339 C CA . PHE B 1 262 ? -29.875 17.703 12.422 1 95.25 262 PHE B CA 1
ATOM 4340 C C . PHE B 1 262 ? -30.188 16.344 11.812 1 95.25 262 PHE B C 1
ATOM 4342 O O . PHE B 1 262 ? -29.922 15.312 12.43 1 95.25 262 PHE B O 1
ATOM 4349 N N . PHE B 1 263 ? -30.766 16.422 10.609 1 94.19 263 PHE B N 1
ATOM 4350 C CA . PHE B 1 263 ? -31.078 15.188 9.891 1 94.19 263 PHE B CA 1
ATOM 4351 C C . PHE B 1 263 ? -30.359 15.164 8.539 1 94.19 263 PHE B C 1
ATOM 4353 O O . PHE B 1 263 ? -30.141 16.203 7.93 1 94.19 263 PHE B O 1
ATOM 4360 N N . GLY B 1 264 ? -30.016 13.914 8.125 1 94.5 264 GLY B N 1
ATOM 4361 C CA . GLY B 1 264 ? -29.453 13.766 6.793 1 94.5 264 GLY B CA 1
ATOM 4362 C C . GLY B 1 264 ? -28 13.352 6.809 1 94.5 264 GLY B C 1
ATOM 4363 O O . GLY B 1 264 ? -27.25 13.664 5.883 1 94.5 264 GLY B O 1
ATOM 4364 N N . PHE B 1 265 ? -27.609 12.695 7.918 1 93.31 265 PHE B N 1
ATOM 4365 C CA . PHE B 1 265 ? -26.203 12.344 8.047 1 93.31 265 PHE B CA 1
ATOM 4366 C C . PHE B 1 265 ? -26 10.836 7.902 1 93.31 265 PHE B C 1
ATOM 4368 O O . PHE B 1 265 ? -26.906 10.062 8.211 1 93.31 265 PHE B O 1
ATOM 4375 N N . ALA B 1 266 ? -24.812 10.453 7.391 1 88.94 266 ALA B N 1
ATOM 4376 C CA . ALA B 1 266 ? -24.359 9.07 7.285 1 88.94 266 ALA B CA 1
ATOM 4377 C C . ALA B 1 266 ? -25.469 8.164 6.781 1 88.94 266 ALA B C 1
ATOM 4379 O O . ALA B 1 266 ? -26.594 8.617 6.539 1 88.94 266 ALA B O 1
ATOM 4380 N N . GLY B 1 267 ? -25.203 6.902 6.496 1 88 267 GLY B N 1
ATOM 4381 C CA . GLY B 1 267 ? -26.219 5.953 6.066 1 88 267 GLY B CA 1
ATOM 4382 C C . GLY B 1 267 ? -27.078 6.473 4.93 1 88 267 GLY B C 1
ATOM 4383 O O . GLY B 1 267 ? -28.312 6.43 5.008 1 88 267 GLY B O 1
ATOM 4384 N N . GLU B 1 268 ? -26.547 6.996 3.992 1 85.75 268 GLU B N 1
ATOM 4385 C CA . GLU B 1 268 ? -27.234 7.582 2.848 1 85.75 268 GLU B CA 1
ATOM 4386 C C . GLU B 1 268 ? -28.156 8.719 3.279 1 85.75 268 GLU B C 1
ATOM 4388 O O . GLU B 1 268 ? -29.203 8.938 2.682 1 85.75 268 GLU B O 1
ATOM 4393 N N . GLY B 1 269 ? -27.828 9.305 4.43 1 88.75 269 GLY B N 1
ATOM 4394 C CA . GLY B 1 269 ? -28.547 10.469 4.906 1 88.75 269 GLY B CA 1
ATOM 4395 C C . GLY B 1 269 ? -29.703 10.125 5.816 1 88.75 269 GLY B C 1
ATOM 4396 O O . GLY B 1 269 ? -30.594 10.953 6.039 1 88.75 269 GLY B O 1
ATOM 4397 N N . SER B 1 270 ? -29.641 8.93 6.324 1 92.12 270 SER B N 1
ATOM 4398 C CA . SER B 1 270 ? -30.797 8.492 7.109 1 92.12 270 SER B CA 1
ATOM 4399 C C . SER B 1 270 ? -30.531 8.656 8.602 1 92.12 270 SER B C 1
ATOM 4401 O O . SER B 1 270 ? -31.375 8.305 9.43 1 92.12 270 SER B O 1
ATOM 4403 N N . TYR B 1 271 ? -29.438 9.297 8.883 1 94.25 271 TYR B N 1
ATOM 4404 C CA . TYR B 1 271 ? -29.094 9.398 10.297 1 94.25 271 TYR B CA 1
ATOM 4405 C C . TYR B 1 271 ? -29.203 10.836 10.789 1 94.25 271 TYR B C 1
ATOM 4407 O O . TYR B 1 271 ? -29.297 11.766 9.984 1 94.25 271 TYR B O 1
ATOM 4415 N N . TYR B 1 272 ? -29.281 10.875 12.07 1 94.5 272 TYR B N 1
ATOM 4416 C CA . TYR B 1 272 ? -29.312 12.164 12.75 1 94.5 272 TYR B CA 1
ATOM 4417 C C . TYR B 1 272 ? -27.984 12.477 13.414 1 94.5 272 TYR B C 1
ATOM 4419 O O . TYR B 1 272 ? -27.172 11.57 13.641 1 94.5 272 TYR B O 1
ATOM 4427 N N . CYS B 1 273 ? -27.797 13.773 13.633 1 95.94 273 CYS B N 1
ATOM 4428 C CA . CYS B 1 273 ? -26.672 14.289 14.414 1 95.94 273 CYS B CA 1
ATOM 4429 C C . CYS B 1 273 ? -27.156 15.32 15.43 1 95.94 273 CYS B C 1
ATOM 4431 O O . CYS B 1 273 ? -27.781 16.312 15.07 1 95.94 273 CYS B O 1
ATOM 4433 N N . SER B 1 274 ? -26.828 15.023 16.688 1 95.31 274 SER B N 1
ATOM 4434 C CA . SER B 1 274 ? -27.25 15.938 17.734 1 95.31 274 SER B CA 1
ATOM 4435 C C . SER B 1 274 ? -26.031 16.578 18.422 1 95.31 274 SER B C 1
ATOM 4437 O O . SER B 1 274 ? -25.047 15.914 18.703 1 95.31 274 SER B O 1
ATOM 4439 N N . VAL B 1 275 ? -26.219 17.859 18.625 1 95.81 275 VAL B N 1
ATOM 4440 C CA . VAL B 1 275 ? -25.172 18.609 19.297 1 95.81 275 VAL B CA 1
ATOM 4441 C C . VAL B 1 275 ? -25.75 19.328 20.5 1 95.81 275 VAL B C 1
ATOM 4443 O O . VAL B 1 275 ? -26.844 19.906 20.438 1 95.81 275 VAL B O 1
ATOM 4446 N N . ARG B 1 276 ? -25.016 19.25 21.594 1 94.44 276 ARG B N 1
ATOM 4447 C CA . ARG B 1 276 ? -25.391 19.969 22.812 1 94.44 276 ARG B CA 1
ATOM 4448 C C . ARG B 1 276 ? -24.422 21.109 23.109 1 94.44 276 ARG B C 1
ATOM 4450 O O . ARG B 1 276 ? -23.219 20.922 23.062 1 94.44 276 ARG B O 1
ATOM 4457 N N . LEU B 1 277 ? -25.062 22.203 23.391 1 94.75 277 LEU B N 1
ATOM 4458 C CA . LEU B 1 277 ? -24.281 23.375 23.781 1 94.75 277 LEU B CA 1
ATOM 4459 C C . LEU B 1 277 ? -24.625 23.812 25.203 1 94.75 277 LEU B C 1
ATOM 4461 O O . LEU B 1 277 ? -25.797 24.078 25.5 1 94.75 277 LEU B O 1
ATOM 4465 N N . ASN B 1 278 ? -23.625 23.812 26.047 1 93.81 278 ASN B N 1
ATOM 4466 C CA . ASN B 1 278 ? -23.781 24.438 27.359 1 93.81 278 ASN B CA 1
ATOM 4467 C C . ASN B 1 278 ? -23.562 25.953 27.297 1 93.81 278 ASN B C 1
ATOM 4469 O O . ASN B 1 278 ? -22.422 26.406 27.094 1 93.81 278 ASN B O 1
ATOM 4473 N N . ARG B 1 279 ? -24.562 26.703 27.516 1 90.44 279 ARG B N 1
ATOM 4474 C CA . ARG B 1 279 ? -24.516 28.141 27.328 1 90.44 279 ARG B CA 1
ATOM 4475 C C . ARG B 1 279 ? -23.672 28.812 28.391 1 90.44 279 ARG B C 1
ATOM 4477 O O . ARG B 1 279 ? -23.125 29.891 28.172 1 90.44 279 ARG B O 1
ATOM 4484 N N . LYS B 1 280 ? -23.578 28.219 29.469 1 90.38 280 LYS B N 1
ATOM 4485 C CA . LYS B 1 280 ? -22.812 28.781 30.578 1 90.38 280 LYS B CA 1
ATOM 4486 C C . LYS B 1 280 ? -21.312 28.594 30.359 1 90.38 280 LYS B C 1
ATOM 4488 O O . LYS B 1 280 ? -20.531 29.547 30.484 1 90.38 280 LYS B O 1
ATOM 4493 N N . THR B 1 281 ? -20.875 27.484 29.953 1 91.81 281 THR B N 1
ATOM 4494 C CA . THR B 1 281 ? -19.469 27.156 29.844 1 91.81 281 THR B CA 1
ATOM 4495 C C . THR B 1 281 ? -18.969 27.391 28.422 1 91.81 281 THR B C 1
ATOM 4497 O O . THR B 1 281 ? -17.766 27.5 28.188 1 91.81 281 THR B O 1
ATOM 4500 N N . GLY B 1 282 ? -19.906 27.375 27.547 1 91.88 282 GLY B N 1
ATOM 4501 C CA . GLY B 1 282 ? -19.531 27.531 26.141 1 91.88 282 GLY B CA 1
ATOM 4502 C C . GLY B 1 282 ? -18.984 26.234 25.531 1 91.88 282 GLY B C 1
ATOM 4503 O O . GLY B 1 282 ? -18.469 26.25 24.422 1 91.88 282 GLY B O 1
ATOM 4504 N N . ARG B 1 283 ? -19.141 25.156 26.203 1 94.06 283 ARG B N 1
ATOM 4505 C CA . ARG B 1 283 ? -18.672 23.875 25.719 1 94.06 283 ARG B CA 1
ATOM 4506 C C . ARG B 1 283 ? -19.75 23.141 24.922 1 94.06 283 ARG B C 1
ATOM 4508 O O . ARG B 1 283 ? -20.938 23.219 25.266 1 94.06 283 ARG B O 1
ATOM 4515 N N . ALA B 1 284 ? -19.266 22.453 23.891 1 96.12 284 ALA B N 1
ATOM 4516 C CA . ALA B 1 284 ? -20.203 21.703 23.062 1 96.12 284 ALA B CA 1
ATOM 4517 C C . ALA B 1 284 ? -19.828 20.234 22.984 1 96.12 284 ALA B C 1
ATOM 4519 O O . ALA B 1 284 ? -18.672 19.859 23.219 1 96.12 284 ALA B O 1
ATOM 4520 N N . SER B 1 285 ? -20.781 19.406 22.797 1 96.19 285 SER B N 1
ATOM 4521 C CA . SER B 1 285 ? -20.625 17.969 22.641 1 96.19 285 SER B CA 1
ATOM 4522 C C . SER B 1 285 ? -21.531 17.422 21.547 1 96.19 285 SER B C 1
ATOM 4524 O O . SER B 1 285 ? -22.453 18.109 21.094 1 96.19 285 SER B O 1
ATOM 4526 N N . ILE B 1 286 ? -21.25 16.188 21.109 1 96.31 286 ILE B N 1
ATOM 4527 C CA . ILE B 1 286 ? -21.938 15.734 19.906 1 96.31 286 ILE B CA 1
ATOM 4528 C C . ILE B 1 286 ? -22.25 14.242 20.031 1 96.31 286 ILE B C 1
ATOM 4530 O O . ILE B 1 286 ? -21.5 13.484 20.641 1 96.31 286 ILE B O 1
ATOM 4534 N N . ALA B 1 287 ? -23.312 13.852 19.594 1 94.75 287 ALA B N 1
ATOM 4535 C CA . ALA B 1 287 ? -23.672 12.477 19.25 1 94.75 287 ALA B CA 1
ATOM 4536 C C . ALA B 1 287 ? -23.953 12.344 17.75 1 94.75 287 ALA B C 1
ATOM 4538 O O . ALA B 1 287 ? -25.016 12.734 17.281 1 94.75 287 ALA B O 1
ATOM 4539 N N . ALA B 1 288 ? -22.938 11.727 17.156 1 91.69 288 ALA B N 1
ATOM 4540 C CA . ALA B 1 288 ? -23 11.641 15.703 1 91.69 288 ALA B CA 1
ATOM 4541 C C . ALA B 1 288 ? -23.641 10.336 15.258 1 91.69 288 ALA B C 1
ATOM 4543 O O . ALA B 1 288 ? -23.688 9.367 16.016 1 91.69 288 ALA B O 1
ATOM 4544 N N . THR B 1 289 ? -24.328 10.227 14.109 1 89.69 289 THR B N 1
ATOM 4545 C CA . THR B 1 289 ? -24.875 9.055 13.43 1 89.69 289 THR B CA 1
ATOM 4546 C C . THR B 1 289 ? -25.953 8.398 14.281 1 89.69 289 THR B C 1
ATOM 4548 O O . THR B 1 289 ? -25.812 7.242 14.695 1 89.69 289 THR B O 1
ATOM 4551 N N . LEU B 1 290 ? -26.969 9.016 14.531 1 91.38 290 LEU B N 1
ATOM 4552 C CA . LEU B 1 290 ? -28.062 8.547 15.383 1 91.38 290 LEU B CA 1
ATOM 4553 C C . LEU B 1 290 ? -29.25 8.094 14.539 1 91.38 290 LEU B C 1
ATOM 4555 O O . LEU B 1 290 ? -29.594 8.734 13.539 1 91.38 290 LEU B O 1
ATOM 4559 N N . THR B 1 291 ? -29.75 6.992 15.023 1 91.31 291 THR B N 1
ATOM 4560 C CA . THR B 1 291 ? -31.062 6.641 14.477 1 91.31 291 THR B CA 1
ATOM 4561 C C . THR B 1 291 ? -32.156 7.449 15.156 1 91.31 291 THR B C 1
ATOM 4563 O O . THR B 1 291 ? -31.953 8.039 16.219 1 91.31 291 THR B O 1
ATOM 4566 N N . GLU B 1 292 ? -33.312 7.43 14.484 1 88.62 292 GLU B N 1
ATOM 4567 C CA . GLU B 1 292 ? -34.438 8.258 14.953 1 88.62 292 GLU B CA 1
ATOM 4568 C C . GLU B 1 292 ? -34.812 7.902 16.391 1 88.62 292 GLU B C 1
ATOM 4570 O O . GLU B 1 292 ? -35.094 8.789 17.203 1 88.62 292 GLU B O 1
ATOM 4575 N N . ASN B 1 293 ? -34.781 6.746 16.672 1 87.19 293 ASN B N 1
ATOM 4576 C CA . ASN B 1 293 ? -35.25 6.293 17.984 1 87.19 293 ASN B CA 1
ATOM 4577 C C . ASN B 1 293 ? -34.25 6.656 19.078 1 87.19 293 ASN B C 1
ATOM 4579 O O . ASN B 1 293 ? -34.594 6.688 20.266 1 87.19 293 ASN B O 1
ATOM 4583 N N . LYS B 1 294 ? -33.094 6.961 18.672 1 88.06 294 LYS B N 1
ATOM 4584 C CA . LYS B 1 294 ? -32.031 7.191 19.656 1 88.06 294 LYS B CA 1
ATOM 4585 C C . LYS B 1 294 ? -31.922 8.672 20 1 88.06 294 LYS B C 1
ATOM 4587 O O . LYS B 1 294 ? -31.328 9.031 21.031 1 88.06 294 LYS B O 1
ATOM 4592 N N . ILE B 1 295 ? -32.562 9.508 19.297 1 84.44 295 ILE B N 1
ATOM 4593 C CA . ILE B 1 295 ? -32.375 10.945 19.438 1 84.44 295 ILE B CA 1
ATOM 4594 C C . ILE B 1 295 ? -32.906 11.398 20.797 1 84.44 295 ILE B C 1
ATOM 4596 O O . ILE B 1 295 ? -32.375 12.328 21.406 1 84.44 295 ILE B O 1
ATOM 4600 N N . SER B 1 296 ? -33.906 10.68 21.297 1 78 296 SER B N 1
ATOM 4601 C CA . SER B 1 296 ? -34.562 11.125 22.516 1 78 296 SER B CA 1
ATOM 4602 C C . SER B 1 296 ? -34.219 10.211 23.688 1 78 296 SER B C 1
ATOM 4604 O O . SER B 1 296 ? -34.781 10.336 24.766 1 78 296 SER B O 1
ATOM 4606 N N . GLU B 1 297 ? -33.312 9.289 23.406 1 81.25 297 GLU B N 1
ATOM 4607 C CA . GLU B 1 297 ? -32.969 8.359 24.469 1 81.25 297 GLU B CA 1
ATOM 4608 C C . GLU B 1 297 ? -32.25 9.078 25.609 1 81.25 297 GLU B C 1
ATOM 4610 O O . GLU B 1 297 ? -31.359 9.898 25.391 1 81.25 297 GLU B O 1
ATOM 4615 N N . LYS B 1 298 ? -32.812 8.516 26.781 1 74.81 298 LYS B N 1
ATOM 4616 C CA . LYS B 1 298 ? -32.156 8.992 27.984 1 74.81 298 LYS B CA 1
ATOM 4617 C C . LYS B 1 298 ? -30.766 8.391 28.125 1 74.81 298 LYS B C 1
ATOM 4619 O O . LYS B 1 298 ? -30.547 7.215 27.812 1 74.81 298 LYS B O 1
ATOM 4624 N N . GLY B 1 299 ? -29.719 9.227 28.141 1 80.25 299 GLY B N 1
ATOM 4625 C CA . GLY B 1 299 ? -28.375 8.719 28.359 1 80.25 299 GLY B CA 1
ATOM 4626 C C . GLY B 1 299 ? -27.531 8.734 27.109 1 80.25 299 GLY B C 1
ATOM 4627 O O . GLY B 1 299 ? -26.453 8.125 27.062 1 80.25 299 GLY B O 1
ATOM 4628 N N . LEU B 1 300 ? -28.203 9.242 26.156 1 86.44 300 LEU B N 1
ATOM 4629 C CA . LEU B 1 300 ? -27.406 9.359 24.938 1 86.44 300 LEU B CA 1
ATOM 4630 C C . LEU B 1 300 ? -26.031 9.945 25.25 1 86.44 300 LEU B C 1
ATOM 4632 O O . LEU B 1 300 ? -25.922 10.953 25.953 1 86.44 300 LEU B O 1
ATOM 4636 N N . LYS B 1 301 ? -25.016 9.25 24.891 1 91.06 301 LYS B N 1
ATOM 4637 C CA . LYS B 1 301 ? -23.656 9.672 25.156 1 91.06 301 LYS B CA 1
ATOM 4638 C C . LYS B 1 301 ? -23.188 10.703 24.125 1 91.06 301 LYS B C 1
ATOM 4640 O O . LYS B 1 301 ? -23.344 10.516 22.922 1 91.06 301 LYS B O 1
ATOM 4645 N N . PHE B 1 302 ? -22.688 11.789 24.703 1 94.56 302 PHE B N 1
ATOM 4646 C CA . PHE B 1 302 ? -22.141 12.859 23.875 1 94.56 302 PHE B CA 1
ATOM 4647 C C . PHE B 1 302 ? -20.625 12.953 24.016 1 94.56 302 PHE B C 1
ATOM 4649 O O . PHE B 1 302 ? -20.109 12.891 25.141 1 94.56 302 PHE B O 1
ATOM 4656 N N . ALA B 1 303 ? -19.953 13.062 22.859 1 96.56 303 ALA B N 1
ATOM 4657 C CA . ALA B 1 303 ? -18.5 13.281 22.844 1 96.56 303 ALA B CA 1
ATOM 4658 C C . ALA B 1 303 ? -18.172 14.766 22.781 1 96.56 303 ALA B C 1
ATOM 4660 O O . ALA B 1 303 ? -18.844 15.531 22.078 1 96.56 303 ALA B O 1
ATOM 4661 N N . PRO B 1 304 ? -17.141 15.148 23.516 1 96.88 304 PRO B N 1
ATOM 4662 C CA . PRO B 1 304 ? -16.797 16.578 23.484 1 96.88 304 PRO B CA 1
ATOM 4663 C C . PRO B 1 304 ? -16.375 17.047 22.094 1 96.88 304 PRO B C 1
ATOM 4665 O O . PRO B 1 304 ? -15.75 16.281 21.344 1 96.88 304 PRO B O 1
ATOM 4668 N N . LEU B 1 305 ? -16.719 18.25 21.797 1 97.06 305 LEU B N 1
ATOM 4669 C CA . LEU B 1 305 ? -16.281 18.906 20.562 1 97.06 305 LEU B CA 1
ATOM 4670 C C . LEU B 1 305 ? -15.078 19.812 20.828 1 97.06 305 LEU B C 1
ATOM 4672 O O . LEU B 1 305 ? -14.922 20.344 21.938 1 97.06 305 LEU B O 1
ATOM 4676 N N . GLU B 1 306 ? -14.258 19.938 19.812 1 95.5 306 GLU B N 1
ATOM 4677 C CA . GLU B 1 306 ? -13.125 20.844 19.812 1 95.5 306 GLU B CA 1
ATOM 4678 C C . GLU B 1 306 ? -13.359 22.016 18.875 1 95.5 306 GLU B C 1
ATOM 4680 O O . GLU B 1 306 ? -14.219 21.953 17.984 1 95.5 306 GLU B O 1
ATOM 4685 N N . ASP B 1 307 ? -12.578 23.062 19.141 1 95.62 307 ASP B N 1
ATOM 4686 C CA . ASP B 1 307 ? -12.742 24.266 18.328 1 95.62 307 ASP B CA 1
ATOM 4687 C C . ASP B 1 307 ? -12.609 23.953 16.844 1 95.62 307 ASP B C 1
ATOM 4689 O O . ASP B 1 307 ? -13.32 24.516 16.016 1 95.62 307 ASP B O 1
ATOM 4693 N N . GLU B 1 308 ? -11.758 23.031 16.484 1 94.81 308 GLU B N 1
ATOM 4694 C CA . GLU B 1 308 ? -11.5 22.719 15.086 1 94.81 308 GLU B CA 1
ATOM 4695 C C . GLU B 1 308 ? -12.727 22.078 14.43 1 94.81 308 GLU B C 1
ATOM 4697 O O . GLU B 1 308 ? -12.852 22.094 13.203 1 94.81 308 GLU B O 1
ATOM 4702 N N . ASP B 1 309 ? -13.594 21.531 15.188 1 95.62 309 ASP B N 1
ATOM 4703 C CA . ASP B 1 309 ? -14.812 20.938 14.641 1 95.62 309 ASP B CA 1
ATOM 4704 C C . ASP B 1 309 ? -15.711 22 14.016 1 95.62 309 ASP B C 1
ATOM 4706 O O . ASP B 1 309 ? -16.609 21.688 13.234 1 95.62 309 ASP B O 1
ATOM 4710 N N . ALA B 1 310 ? -15.5 23.203 14.5 1 94.25 310 ALA B N 1
ATOM 4711 C CA . ALA B 1 310 ? -16.344 24.297 14.031 1 94.25 310 ALA B CA 1
ATOM 4712 C C . ALA B 1 310 ? -15.852 24.844 12.688 1 94.25 310 ALA B C 1
ATOM 4714 O O . ALA B 1 310 ? -16.562 25.594 12.023 1 94.25 310 ALA B O 1
ATOM 4715 N N . LEU B 1 311 ? -14.672 24.469 12.305 1 91.19 311 LEU B N 1
ATOM 4716 C CA . LEU B 1 311 ? -14.102 24.969 11.062 1 91.19 311 LEU B CA 1
ATOM 4717 C C . LEU B 1 311 ? -14.844 24.406 9.859 1 91.19 311 LEU B C 1
ATOM 4719 O O . LEU B 1 311 ? -15.188 23.234 9.828 1 91.19 311 LEU B O 1
ATOM 4723 N N . PRO B 1 312 ? -15.125 25.266 8.914 1 86.06 312 PRO B N 1
ATOM 4724 C CA . PRO B 1 312 ? -15.891 24.797 7.75 1 86.06 312 PRO B CA 1
ATOM 4725 C C . PRO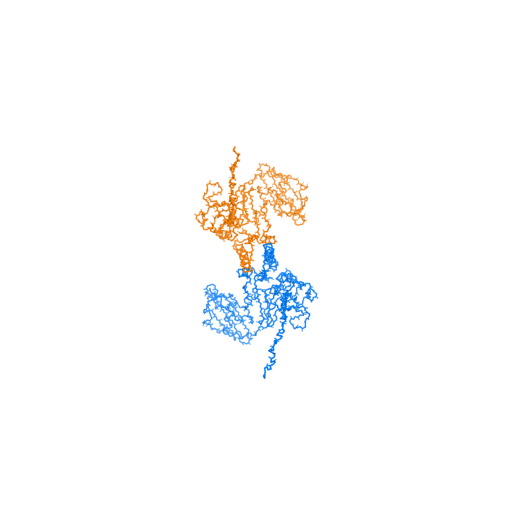 B 1 312 ? -15.141 23.766 6.922 1 86.06 312 PRO B C 1
ATOM 4727 O O . PRO B 1 312 ? -13.922 23.859 6.758 1 86.06 312 PRO B O 1
ATOM 4730 N N . VAL B 1 313 ? -15.977 22.75 6.688 1 83.19 313 VAL B N 1
ATOM 4731 C CA . VAL B 1 313 ? -15.453 21.734 5.789 1 83.19 313 VAL B CA 1
ATOM 4732 C C . VAL B 1 313 ? -16.344 21.625 4.555 1 83.19 313 VAL B C 1
ATOM 4734 O O . VAL B 1 313 ? -17.531 21.953 4.609 1 83.19 313 VAL B O 1
ATOM 4737 N N . GLY B 1 314 ? -15.898 21.984 3.254 1 65.75 314 GLY B N 1
ATOM 4738 C CA . GLY B 1 314 ? -16.719 21.781 2.066 1 65.75 314 GLY B CA 1
ATOM 4739 C C . GLY B 1 314 ? -17.531 20.5 2.102 1 65.75 314 GLY B C 1
ATOM 4740 O O . GLY B 1 314 ? -17.25 19.609 2.898 1 65.75 314 GLY B O 1
ATOM 4741 N N . LEU B 1 315 ? -18.906 20.531 1.669 1 57.5 315 LEU B N 1
ATOM 4742 C CA . LEU B 1 315 ? -19.688 19.312 1.513 1 57.5 315 LEU B CA 1
ATOM 4743 C C . LEU B 1 315 ? -19.188 18.5 0.326 1 57.5 315 LEU B C 1
ATOM 4745 O O . LEU B 1 315 ? -18.562 19.031 -0.586 1 57.5 315 LEU B O 1
ATOM 4749 N N . LYS B 1 316 ? -18.922 17.078 0.579 1 51.09 316 LYS B N 1
ATOM 4750 C CA . LYS B 1 316 ? -18.625 16.219 -0.559 1 51.09 316 LYS B CA 1
ATOM 4751 C C . LYS B 1 316 ? -19.703 16.344 -1.636 1 51.09 316 LYS B C 1
ATOM 4753 O O . LYS B 1 316 ? -20.891 16.312 -1.335 1 51.09 316 LYS B O 1
ATOM 4758 N N . GLU B 1 317 ? -19.469 17.078 -2.689 1 38.03 317 GLU B N 1
ATOM 4759 C CA . GLU B 1 317 ? -20.453 17.031 -3.77 1 38.03 317 GLU B CA 1
ATOM 4760 C C . GLU B 1 317 ? -20.781 15.578 -4.145 1 38.03 317 GLU B C 1
ATOM 4762 O O . GLU B 1 317 ? -19.875 14.75 -4.262 1 38.03 317 GLU B O 1
ATOM 4767 N N . ASP B 1 318 ? -21.938 14.961 -3.738 1 34.5 318 ASP B N 1
ATOM 4768 C CA . ASP B 1 318 ? -22.391 13.711 -4.367 1 34.5 318 ASP B CA 1
ATOM 4769 C C . ASP B 1 318 ? -22 13.68 -5.844 1 34.5 318 ASP B C 1
ATOM 4771 O O . ASP B 1 318 ? -22.031 14.703 -6.523 1 34.5 318 ASP B O 1
#

Solvent-accessible surface area (backbone atoms only — not comparable to full-atom values): 33683 Å² total; per-residue (Å²): 136,85,74,75,83,75,80,80,80,78,80,77,79,83,76,76,77,75,74,75,75,73,72,74,72,75,71,78,63,73,76,67,74,58,61,38,50,72,46,80,42,95,48,99,79,22,45,25,35,41,32,47,37,40,24,82,64,48,52,66,56,43,63,75,67,60,46,73,74,34,24,38,30,40,34,16,77,10,57,37,43,68,44,20,46,50,36,10,61,62,28,48,47,44,32,29,30,21,29,27,46,72,73,26,36,21,21,38,18,33,32,46,28,43,48,12,13,11,24,62,75,103,46,54,40,52,27,29,38,37,21,72,59,28,45,42,26,36,38,25,84,64,81,76,60,68,90,45,79,41,52,30,68,53,44,52,51,46,49,34,49,39,37,30,49,51,32,50,50,52,50,51,14,63,73,28,35,69,46,26,23,69,30,69,73,57,47,41,49,28,24,60,57,15,58,86,39,71,52,66,58,80,37,63,64,53,29,56,57,47,36,39,43,75,36,84,66,63,81,55,84,66,45,72,66,23,49,42,24,28,39,35,51,72,40,71,29,38,49,44,94,62,22,73,72,65,67,44,74,41,78,46,91,52,87,57,31,39,33,38,34,32,49,19,23,40,80,94,30,68,16,25,27,37,34,37,36,31,68,82,79,62,48,40,27,33,32,51,79,28,51,79,81,48,74,78,42,90,79,60,70,62,44,80,58,55,44,67,36,37,47,77,60,79,71,60,78,128,145,82,78,89,78,82,78,83,84,80,82,77,79,81,76,76,77,75,75,74,76,73,73,74,73,75,70,76,64,73,75,66,74,59,59,39,50,72,44,78,41,94,48,97,79,22,45,24,35,42,33,47,37,39,24,82,63,46,52,66,56,42,63,74,65,59,48,74,73,35,23,38,31,40,33,17,78,9,58,37,42,69,42,20,46,50,38,11,60,63,29,48,46,44,31,30,30,20,30,28,45,74,72,27,36,23,20,39,20,33,32,47,29,42,47,12,13,10,25,62,72,102,46,52,39,51,26,29,38,38,21,69,61,28,45,44,27,35,39,25,84,62,80,76,58,68,90,45,78,41,52,30,66,53,43,50,52,47,50,35,50,41,38,30,48,52,31,51,50,52,50,50,15,62,71,29,35,71,45,24,23,68,31,68,72,59,47,41,50,27,24,60,57,14,58,86,40,72,52,64,58,80,36,63,63,53,28,56,58,48,36,37,42,76,36,83,65,63,83,55,82,67,45,72,66,26,49,42,27,28,46,34,51,75,43,71,37,37,47,43,95,63,22,72,72,65,67,46,76,42,75,46,95,53,87,58,30,39,33,38,34,30,49,18,23,35,80,93,29,68,14,24,31,35,35,39,37,31,68,84,79,63,48,41,27,34,32,70,69,28,50,79,79,49,73,77,41,89,78,63,69,64,44,79,60,55,44,64,36,38,48,76,59,81,72,62,78,128

InterPro domains:
  IPR029045 ClpP/crotonase-like domain superfamily [SSF52096] (45-157)

Secondary structure (DSSP, 8-state):
------------------------------------EEEE---SS-SEEEES-B-TTHHHHHHHH--TT-EEEEEB--B-HHHHHHHHHHHTTB--EEEE-TT-EEETHHHHHHHT-EEESSSEEE-EEEETT-EEEE-------TT--B-HHHHHHHHHHHHHHHHHHHHHHHHH-TTTSS-HHHHHHHHHH-TTS-EE--SHHHHHHTT-EEESPPPP---HHHHHHHHHHHTTT-B-TTTTTS-EEEE-SSTTEEEEEEEEESGGGTEEEEEEEETTT--EEEEEEE-GGGTT-TT---EEP-GGGGS-------/------------------------------------EEEE---SS-SEEEES-B-TTHHHHHHHH--TT-EEEEEB--B-HHHHHHHHHHHTTB--EEEE-TT-EEETHHHHHHHT-EEEESEEEE-EEEETT-EEEE-------TT--B-HHHHHHHHHHHHHHHHHHHHHHHHH-TTTSS-HHHHHHHHHH-TTS-EE--SHHHHHHTT-EEESPPPP---HHHHHHHHHHHTTT-B-TTTTTS-EEEE-SSTTEEEEEEEEESGGGTEEEEEEEETTT--EEEEEEE-GGGTT-TT---EEP-GGGGS-------

Sequence (636 aa):
MKNVRFDRSIDRPLAIILALFVTVCSGLCPVFATAAVIAKVDRAECQVALSGAIASGDLDRLKAFASRGSSLCLDSAGGDFLEGLSIAEWLAGRNVTTVIANGASCYSACAITFMGGSEWEEIYLPKRKLHVGGRLGFHAPYLIAIGKTYSGLELEATYSSGLQAVARMIKLGAQMGEVGFIPERVMLKLLAAGPNDLYMVDDVIKTRELGIELIGEPKATWTTAALCNACVVRNERRARSDACDHPIASTMAERDVVQTTFFGFAGEGSYYCSVRLNRKTGRASIAATLTENKISEKGLKFAPLEDEDALPVGLKEDMKNVRFDRSIDRPLAIILALFVTVCSGLCPVFATAAVIAKVDRAECQVALSGAIASGDLDRLKAFASRGSSLCLDSAGGDFLEGLSIAEWLAGRNVTTVIANGASCYSACAITFMGGSEWEEIYLPKRKLHVGGRLGFHAPYLIAIGKTYSGLELEATYSSGLQAVARMIKLGAQMGEVGFIPERVMLKLLAAGPNDLYMVDDVIKTRELGIELIGEPKATWTTAALCNACVVRNERRARSDACDHPIASTMAERDVVQTTFFGFAGEGSYYCSVRLNRKTGRASIAATLTENKISEKGLKFAPLEDEDALPVGLKED

Organism: NCBI:txid484088

pLDDT: mean 84.53, std 19.55, range [21.05, 98.75]